Protein 4ACO (pdb70)

InterPro domains:
  IPR010998 Integrase/recombinase, N-terminal [G3DSA:1.10.150.130] (44-168)
  IPR022210 Transcription activator GCR1-like domain [PF12550] (843-922)
  IPR031872 Ndc10, domain 2 [PF16787] (185-496)
  IPR038279 Ndc10, domain 2 superfamily [G3DSA:1.10.443.20] (182-537)
  IPR049055 NDC10, N-terminal domain [PF21400] (28-158)

B-factor: mean 28.12, std 13.43, range [10.51, 97.77]

Foldseek 3Di:
DLVVQVVLLVVVCCVQPVDPDDPDPLAADAAEQVSLLLSCLVPLAQQADPPVVLVSLVVSLVVLVSSVVSLVVSLVSSVVVVRPHSDYPVVSSVLVSVLSCVLSVVLVVQPDPLQLLLVQLLAQDDVQQDCPQNVANLSSLLLNLLVLCCLQFQAASVRLFQAWLLQWFAFPQHRQWIKRWDWDDPLIKTFIGIQGAALPQSSGSLLSLLLSVLCQAQPQVVPDGHPHDDPQLPDDQCPRRSQQTSRADPDRGGHHDPVSSVVSQVSSCVLLVHDDDSCSSHPGDPRGFDMDNPVCQVQQQDCVNPVSGNDRCCNRQQVSHGGQSSRAVSNQHRSNHAPQFDDPVVLCVGPVVLVVCVPPCVVSGHPSVVRSSSSSSSSSRSNLSCVLVSCVVHVPHSSNSPCVCVDDSNVVSSCVRPVVPPPPQFAPTADGPSCRVQQRGPVRVVVSHSDD

Secondary structure (DSSP, 8-state):
-HHHHHHHHHHHHHHTTSS------TTT----HHHHHHHHIIIII----HHHHHHHHHHHHHHHHHHHHHHHHHHHHHHHTT-SS----HHHHHHHHHHHHHHHHHHHH---HHHHHHHHHH-S--TTT-TTT-SSHHHHHHHHHHHHHHHHH---HHHHTT-BGGGEEE-SS-TT-EEEEEEE----EEEEEEE---SSGGG-HHHHHHHHHHHHHH-BTTTB----S--GGG-STTTTGGGSBSS--SSTTSPPPHHHHHHHHHHHHHHTT----THHHHSPPSS---EEEHHHHHHHT-GGGGTT-SS-GGGTTSGGGS-HHHHHHHTT--TT---SPPPHHHHTTSSTHHHHHHHSSGGGS-HHHHHHHHHHHHHHHHHHHHHHHHHHH-TTSGGGGSGGGGSHHHHHHHHHHHGGGTT-SB-SS---TTTHHHHSBHHHHHTT-S--

CATH classification: 1.10.150.130 (+1 more: 1.10.443.20)

Organism: Saccharomyces cerevisiae (strain ATCC 204508 / S288c) (NCBI:txid559292)

Structure (mmCIF, N/CA/C/O backbone):
data_4ACO
#
_entry.id   4ACO
#
_cell.length_a   55.740
_cell.length_b   87.760
_cell.length_c   104.570
_cell.angle_alpha   90.00
_cell.angle_beta   90.00
_cell.angle_gamma   90.00
#
_symmetry.space_group_name_H-M   'P 21 21 21'
#
loop_
_entity.id
_entity.type
_entity.pdbx_description
1 polymer 'CENTROMERE DNA-BINDING PROTEIN COMPLEX CBF3 SUBUNIT A'
2 water water
#
loop_
_atom_site.group_PDB
_atom_site.id
_atom_site.type_symbol
_atom_site.label_atom_id
_atom_site.label_alt_id
_atom_site.label_comp_id
_atom_site.label_asym_id
_atom_site.label_entity_id
_atom_site.label_seq_id
_atom_site.pdbx_PDB_ins_code
_atom_site.Cartn_x
_atom_site.Cartn_y
_atom_site.Cartn_z
_atom_site.occupancy
_atom_site.B_iso_or_equiv
_atom_site.auth_seq_id
_atom_site.auth_comp_id
_atom_site.auth_asym_id
_atom_site.auth_atom_id
_atom_site.pdbx_PDB_model_num
ATOM 1 N N . GLN A 1 44 ? 63.127 9.110 44.152 1.00 54.83 44 GLN A N 1
ATOM 2 C CA . GLN A 1 44 ? 62.816 8.326 45.375 1.00 49.55 44 GLN A CA 1
ATOM 3 C C . GLN A 1 44 ? 62.616 9.316 46.533 1.00 42.31 44 GLN A C 1
ATOM 4 O O . GLN A 1 44 ? 61.504 9.596 46.904 1.00 41.36 44 GLN A O 1
ATOM 10 N N . TYR A 1 45 ? 63.705 9.862 47.071 1.00 39.58 45 TYR A N 1
ATOM 11 C CA . TYR A 1 45 ? 63.652 10.936 48.081 1.00 35.43 45 TYR A CA 1
ATOM 12 C C . TYR A 1 45 ? 62.784 12.128 47.591 1.00 31.38 45 TYR A C 1
ATOM 13 O O . TYR A 1 45 ? 61.867 12.576 48.275 1.00 29.20 45 TYR A O 1
ATOM 22 N N . LYS A 1 46 ? 63.033 12.586 46.369 1.00 29.25 46 LYS A N 1
ATOM 23 C CA . LYS A 1 46 ? 62.363 13.751 45.80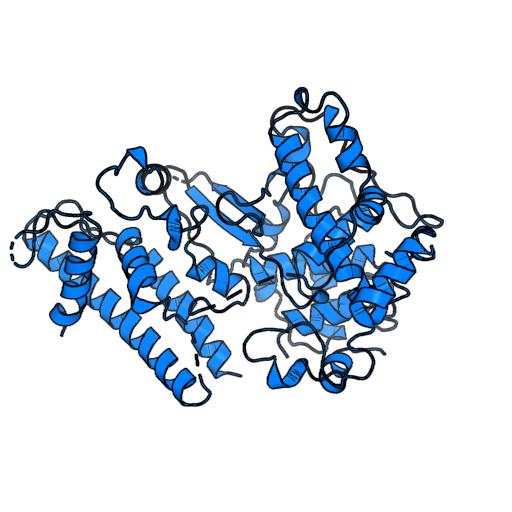4 1.00 29.40 46 LYS A CA 1
ATOM 24 C C . LYS A 1 46 ? 60.847 13.660 45.709 1.00 31.07 46 LYS A C 1
ATOM 25 O O . LYS A 1 46 ? 60.108 14.665 45.886 1.00 25.80 46 LYS A O 1
ATOM 31 N N . THR A 1 47 ? 60.319 12.481 45.448 1.00 32.67 47 THR A N 1
ATOM 32 C CA . THR A 1 47 ? 58.888 12.462 45.212 1.00 33.65 47 THR A CA 1
ATOM 33 C C . THR A 1 47 ? 58.234 12.731 46.588 1.00 32.00 47 THR A C 1
ATOM 34 O O . THR A 1 47 ? 57.219 13.455 46.688 1.00 33.94 47 THR A O 1
ATOM 38 N N . TYR A 1 48 ? 58.875 12.248 47.671 1.00 27.36 48 TYR A N 1
ATOM 39 C CA . TYR A 1 48 ? 58.315 12.556 49.018 1.00 27.72 48 TYR A CA 1
ATOM 40 C C . TYR A 1 48 ? 58.599 13.946 49.517 1.00 25.89 48 TYR A C 1
ATOM 41 O O . TYR A 1 48 ? 57.703 14.656 49.994 1.00 25.87 48 TYR A O 1
ATOM 50 N N . TYR A 1 49 ? 59.857 14.383 49.430 1.00 24.61 49 TYR A N 1
ATOM 51 C CA . TYR A 1 49 ? 60.120 15.661 50.021 1.00 24.42 49 TYR A CA 1
ATOM 52 C C . TYR A 1 49 ? 59.497 16.819 49.234 1.00 24.60 49 TYR A C 1
ATOM 53 O O . TYR A 1 49 ? 59.209 17.860 49.807 1.00 24.49 49 TYR A O 1
ATOM 62 N N . THR A 1 50 ? 59.267 16.659 47.919 1.00 23.09 50 THR A N 1
ATOM 63 C CA . THR A 1 50 ? 58.445 17.597 47.168 1.00 22.13 50 THR A CA 1
ATOM 64 C C . THR A 1 50 ? 57.056 17.884 47.765 1.00 23.94 50 THR A C 1
ATOM 65 O O . THR A 1 50 ? 56.558 19.015 47.720 1.00 25.58 50 THR A O 1
ATOM 69 N N . LYS A 1 51 ? 56.396 16.849 48.249 1.00 20.05 51 LYS A N 1
ATOM 70 C CA . LYS A 1 51 ? 55.097 17.045 48.907 1.00 22.80 51 LYS A CA 1
ATOM 71 C C . LYS A 1 51 ? 55.246 17.963 50.126 1.00 19.90 51 LYS A C 1
ATOM 72 O O . LYS A 1 51 ? 54.404 18.788 50.367 1.00 17.39 51 LYS A O 1
ATOM 78 N N . TYR A 1 52 ? 56.355 17.817 50.865 1.00 19.06 52 TYR A N 1
ATOM 79 C CA . TYR A 1 52 ? 56.593 18.724 51.980 1.00 16.32 52 TYR A CA 1
ATOM 80 C C . TYR A 1 52 ? 56.710 20.130 51.536 1.00 16.73 52 TYR A C 1
ATOM 81 O O . TYR A 1 52 ? 56.151 20.982 52.157 1.00 15.58 52 TYR A O 1
ATOM 90 N N . ILE A 1 53 ? 57.448 20.403 50.465 1.00 17.06 53 ILE A N 1
ATOM 91 C CA . ILE A 1 53 ? 57.614 21.754 49.970 1.00 16.61 53 ILE A CA 1
ATOM 92 C C . ILE A 1 53 ? 56.278 22.315 49.503 1.00 17.55 53 ILE A C 1
ATOM 93 O O . ILE A 1 53 ? 55.978 23.500 49.730 1.00 16.38 53 ILE A O 1
ATOM 98 N N . GLN A 1 54 ? 55.483 21.487 48.816 1.00 17.22 54 GLN A N 1
ATOM 99 C CA . GLN A 1 54 ? 54.165 21.964 48.366 1.00 19.99 54 GLN A CA 1
ATOM 100 C C . GLN A 1 54 ? 53.241 22.298 49.534 1.00 17.38 54 GLN A C 1
ATOM 101 O O . GLN A 1 54 ? 52.520 23.297 49.518 1.00 16.20 54 GLN A O 1
ATOM 107 N N . TRP A 1 55 ? 53.315 21.484 50.581 1.00 16.67 55 TRP A N 1
ATOM 108 C CA . TRP A 1 55 ? 52.477 21.769 51.722 1.00 16.41 55 TRP A CA 1
ATOM 109 C C . TRP A 1 55 ? 53.019 23.086 52.362 1.00 15.80 55 TRP A C 1
ATOM 110 O O . TRP A 1 55 ? 52.228 23.914 52.785 1.00 15.35 55 TRP A O 1
ATOM 121 N N . CYS A 1 56 ? 54.365 23.287 52.514 1.00 15.10 56 CYS A N 1
ATOM 122 C CA . CYS A 1 56 ? 54.829 24.605 53.032 1.00 14.97 56 CYS A CA 1
ATOM 123 C C . CYS A 1 56 ? 54.283 25.797 52.208 1.00 15.43 56 CYS A C 1
ATOM 124 O O . CYS A 1 56 ? 53.957 26.883 52.760 1.00 16.63 56 CYS A O 1
ATOM 127 N N . GLN A 1 57 ? 54.247 25.613 50.890 1.00 15.72 57 GLN A N 1
ATOM 128 C CA . GLN A 1 57 ? 53.768 26.694 49.986 1.00 17.62 57 GLN A CA 1
ATOM 129 C C . GLN A 1 57 ? 52.287 26.928 50.213 1.00 16.50 57 GLN A C 1
ATOM 130 O O . GLN A 1 57 ? 51.869 28.065 50.451 1.00 20.02 57 GLN A O 1
ATOM 136 N N . LEU A 1 58 ? 51.539 25.836 50.232 1.00 16.37 58 LEU A N 1
ATOM 137 C CA . LEU A 1 58 ? 50.040 25.915 50.300 1.00 15.88 58 LEU A CA 1
ATOM 138 C C . LEU A 1 58 ? 49.604 26.484 51.641 1.00 19.48 58 LEU A C 1
ATOM 139 O O . LEU A 1 58 ? 48.624 27.251 51.708 1.00 16.77 58 LEU A O 1
ATOM 144 N N . ASN A 1 59 ? 50.411 26.223 52.713 1.00 14.76 59 ASN A N 1
ATOM 145 C CA . ASN A 1 59 ? 50.079 26.793 53.986 1.00 15.47 59 ASN A CA 1
ATOM 146 C C . ASN A 1 59 ? 50.754 28.162 54.217 1.00 17.77 59 ASN A C 1
ATOM 147 O O . ASN A 1 59 ? 50.566 28.705 55.292 1.00 16.52 59 ASN A O 1
ATOM 152 N N . GLN A 1 60 ? 51.508 28.697 53.229 1.00 17.43 60 GLN A N 1
ATOM 153 C CA . GLN A 1 60 ? 52.126 30.003 53.347 1.00 20.58 60 GLN A CA 1
ATOM 154 C C . GLN A 1 60 ? 53.218 29.986 54.435 1.00 21.69 60 GLN A C 1
ATOM 155 O O . GLN A 1 60 ? 53.557 31.019 55.035 1.00 21.62 60 GLN A O 1
ATOM 161 N N . ILE A 1 61 ? 53.741 28.796 54.738 1.00 20.40 61 ILE A N 1
ATOM 162 C CA . ILE A 1 61 ? 54.944 28.773 55.572 1.00 19.90 61 ILE A CA 1
ATOM 163 C C . ILE A 1 61 ? 56.106 29.366 54.765 1.00 19.83 61 ILE A C 1
ATOM 164 O O . ILE A 1 61 ? 56.998 29.989 55.357 1.00 20.41 61 ILE A O 1
ATOM 169 N N . ILE A 1 62 ? 56.101 29.171 53.449 1.00 16.86 62 ILE A N 1
ATOM 170 C CA . ILE A 1 62 ? 57.089 29.870 52.563 1.00 20.74 62 ILE A CA 1
ATOM 171 C C . ILE A 1 62 ? 56.283 30.516 51.407 1.00 25.84 62 ILE A C 1
ATOM 172 O O . ILE A 1 62 ? 55.167 30.091 51.117 1.00 21.76 62 ILE A O 1
ATOM 177 N N . PRO A 1 63 ? 56.841 31.544 50.717 1.00 34.61 63 PRO A N 1
ATOM 178 C CA . PRO A 1 63 ? 56.085 32.077 49.552 1.00 30.17 63 PRO A CA 1
ATOM 179 C C . PRO A 1 63 ? 56.106 31.060 48.395 1.00 32.56 63 PRO A C 1
ATOM 180 O O . PRO A 1 63 ? 56.873 30.096 48.412 1.00 34.27 63 PRO A O 1
ATOM 184 N N . THR A 1 64 ? 55.221 31.218 47.428 1.00 36.25 64 THR A N 1
ATOM 185 C CA . THR A 1 64 ? 55.098 30.268 46.327 1.00 40.04 64 THR A CA 1
ATOM 186 C C . THR A 1 64 ? 55.722 30.943 45.128 1.00 52.52 64 THR A C 1
ATOM 187 O O . THR A 1 64 ? 55.336 32.065 44.830 1.00 54.13 64 THR A O 1
ATOM 191 N N . PRO A 1 65 ? 56.688 30.280 44.441 1.00 59.09 65 PRO A N 1
ATOM 192 C CA . PRO A 1 65 ? 57.417 30.900 43.303 1.00 58.37 65 PRO A CA 1
ATOM 193 C C . PRO A 1 65 ? 56.511 31.530 42.226 1.00 58.37 65 PRO A C 1
ATOM 194 O O . PRO A 1 65 ? 55.369 31.081 42.028 1.00 58.21 65 PRO A O 1
ATOM 198 N N . SER A 1 72 ? 60.882 24.857 42.142 1.00 51.70 72 SER A N 1
ATOM 199 C CA . SER A 1 72 ? 62.165 24.325 42.546 1.00 44.63 72 SER A CA 1
ATOM 200 C C . SER A 1 72 ? 62.247 24.090 44.089 1.00 44.60 72 SER A C 1
ATOM 201 O O . SER A 1 72 ? 61.259 24.227 44.789 1.00 38.84 72 SER A O 1
ATOM 204 N N . VAL A 1 73 ? 63.409 23.704 44.621 1.00 37.40 73 VAL A N 1
ATOM 205 C CA . VAL A 1 73 ? 63.562 23.596 46.082 1.00 31.86 73 VAL A CA 1
ATOM 206 C C . VAL A 1 73 ? 64.104 24.916 46.661 1.00 26.84 73 VAL A C 1
ATOM 207 O O . VAL A 1 73 ? 65.176 25.384 46.220 1.00 26.25 73 VAL A O 1
ATOM 211 N N . PRO A 1 74 ? 63.427 25.525 47.671 1.00 23.46 74 PRO A N 1
ATOM 212 C CA . PRO A 1 74 ? 64.049 26.747 48.203 1.00 22.44 74 PRO A CA 1
ATOM 213 C C . PRO A 1 74 ? 65.108 26.330 49.226 1.00 21.49 74 PRO A C 1
ATOM 214 O O . PRO A 1 74 ? 64.897 26.435 50.463 1.00 18.95 74 PRO A O 1
ATOM 218 N N . TYR A 1 75 ? 66.249 25.814 48.717 1.00 20.24 75 TYR A N 1
ATOM 219 C CA . TYR A 1 75 ? 67.306 25.295 49.599 1.00 21.02 75 TYR A CA 1
ATOM 220 C C . TYR A 1 75 ? 67.659 26.112 50.877 1.00 20.19 75 TYR A C 1
ATOM 221 O O . TYR A 1 75 ? 67.952 25.516 51.939 1.00 20.13 75 TYR A O 1
ATOM 230 N N . LYS A 1 76 ? 67.691 27.427 50.772 1.00 18.49 76 LYS A N 1
ATOM 231 C CA . LYS A 1 76 ? 68.209 28.256 51.899 1.00 22.86 76 LYS A CA 1
ATOM 232 C C . LYS A 1 76 ? 67.213 28.669 52.956 1.00 22.30 76 LYS A C 1
ATOM 233 O O . LYS A 1 76 ? 67.531 28.903 54.121 1.00 25.20 76 LYS A O 1
ATOM 239 N N . ASP A 1 77 ? 65.995 28.709 52.530 1.00 23.93 77 ASP A N 1
ATOM 240 C CA . ASP A 1 77 ? 64.969 29.463 53.130 1.00 28.36 77 ASP A CA 1
ATOM 241 C C . ASP A 1 77 ? 63.916 28.466 53.663 1.00 24.35 77 ASP A C 1
ATOM 242 O O . ASP A 1 77 ? 63.088 28.832 54.500 1.00 22.46 77 ASP A O 1
ATOM 247 N N . LEU A 1 78 ? 63.949 27.229 53.189 1.00 19.43 78 LEU A N 1
ATOM 248 C CA . LEU A 1 78 ? 62.927 26.263 53.647 1.00 18.69 78 LEU A CA 1
ATOM 249 C C . LEU A 1 78 ? 63.086 25.897 55.106 1.00 15.00 78 LEU A C 1
ATOM 250 O O . LEU A 1 78 ? 64.100 25.355 55.486 1.00 15.56 78 LEU A O 1
ATOM 255 N N . PRO A 1 79 ? 62.049 26.116 55.931 1.00 15.74 79 PRO A N 1
ATOM 256 C CA . PRO A 1 79 ? 62.247 25.660 57.303 1.00 16.91 79 PRO A CA 1
ATOM 257 C C . PRO A 1 79 ? 61.967 24.152 57.408 1.00 16.54 79 PRO A C 1
ATOM 258 O O . PRO A 1 79 ? 60.942 23.684 56.852 1.00 15.69 79 PRO A O 1
ATOM 262 N N . ILE A 1 80 ? 62.825 23.424 58.154 1.00 15.08 80 ILE A N 1
ATOM 263 C CA . ILE A 1 80 ? 62.619 22.019 58.377 1.00 13.81 80 ILE A CA 1
ATOM 264 C C . ILE A 1 80 ? 62.878 21.777 59.836 1.00 14.50 80 ILE A C 1
ATOM 265 O O . ILE A 1 80 ? 63.906 22.136 60.357 1.00 14.63 80 ILE A O 1
ATOM 270 N N . SER A 1 81 ? 61.915 21.221 60.531 1.00 14.09 81 SER A N 1
ATOM 271 C CA . SER A 1 81 ? 62.122 20.859 61.928 1.00 14.66 81 SER A CA 1
ATOM 272 C C . SER A 1 81 ? 61.226 19.659 62.210 1.00 15.14 81 SER A C 1
ATOM 273 O O . SER A 1 81 ? 60.292 19.387 61.406 1.00 13.00 81 SER A O 1
ATOM 276 N N . ALA A 1 82 ? 61.459 19.002 63.358 1.00 13.79 82 ALA A N 1
ATOM 277 C CA . ALA A 1 82 ? 60.629 17.857 63.776 1.00 14.32 82 ALA A CA 1
ATOM 278 C C . ALA A 1 82 ? 59.138 18.272 63.802 1.00 14.18 82 ALA A C 1
ATOM 279 O O . ALA A 1 82 ? 58.285 17.495 63.318 1.00 15.31 82 ALA A O 1
ATOM 281 N N . GLU A 1 83 ? 58.824 19.421 64.395 1.00 13.73 83 GLU A N 1
ATOM 282 C CA . GLU A 1 83 ? 57.431 19.824 64.541 1.00 14.78 83 GLU A CA 1
ATOM 283 C C . GLU A 1 83 ? 56.768 20.156 63.195 1.00 15.00 83 GLU A C 1
ATOM 284 O O . GLU A 1 83 ? 55.570 19.805 62.985 1.00 13.64 83 GLU A O 1
ATOM 290 N N . LEU A 1 84 ? 57.498 20.806 62.283 1.00 12.36 84 LEU A N 1
ATOM 291 C CA . LEU A 1 84 ? 56.881 21.045 60.955 1.00 13.00 84 LEU A CA 1
ATOM 292 C C . LEU A 1 84 ? 56.705 19.743 60.187 1.00 12.94 84 LEU A C 1
ATOM 293 O O . LEU A 1 84 ? 55.745 19.587 59.421 1.00 13.81 84 LEU A O 1
ATOM 298 N N . ILE A 1 85 ? 57.698 18.825 60.265 1.00 12.16 85 ILE A N 1
ATOM 299 C CA . ILE A 1 85 ? 57.510 17.575 59.590 1.00 12.44 85 ILE A CA 1
ATOM 300 C C . ILE A 1 85 ? 56.288 16.793 60.162 1.00 13.09 85 ILE A C 1
ATOM 301 O O . ILE A 1 85 ? 55.500 16.152 59.434 1.00 13.08 85 ILE A O 1
ATOM 306 N N . HIS A 1 86 ? 56.120 16.836 61.484 1.00 12.49 86 HIS A N 1
ATOM 307 C CA . HIS A 1 86 ? 55.077 16.108 62.066 1.00 11.69 86 HIS A CA 1
ATOM 308 C C . HIS A 1 86 ? 53.760 16.753 61.637 1.00 12.46 86 HIS A C 1
ATOM 309 O O . HIS A 1 86 ? 52.789 16.024 61.335 1.00 12.09 86 HIS A O 1
ATOM 316 N N . TRP A 1 87 ? 53.705 18.082 61.635 1.00 10.65 87 TRP A N 1
ATOM 317 C CA . TRP A 1 87 ? 52.513 18.744 61.274 1.00 10.58 87 TRP A CA 1
ATOM 318 C C . TRP A 1 87 ? 52.150 18.398 59.815 1.00 11.57 87 TRP A C 1
ATOM 319 O O . TRP A 1 87 ? 50.969 18.149 59.474 1.00 11.88 87 TRP A O 1
ATOM 330 N N . PHE A 1 88 ? 53.153 18.430 58.928 1.00 12.42 88 PHE A N 1
ATOM 331 C CA . PHE A 1 88 ? 52.940 17.987 57.545 1.00 12.97 88 PHE A CA 1
ATOM 332 C C . PHE A 1 88 ? 52.325 16.567 57.485 1.00 11.67 88 PHE A C 1
ATOM 333 O O . PHE A 1 88 ? 51.354 16.322 56.764 1.00 12.17 88 PHE A O 1
ATOM 341 N N . LEU A 1 89 ? 52.870 15.655 58.268 1.00 12.52 89 LEU A N 1
ATOM 342 C CA . LEU A 1 89 ? 52.390 14.283 58.304 1.00 12.55 89 LEU A CA 1
ATOM 343 C C . LEU A 1 89 ? 50.961 14.199 58.787 1.00 13.72 89 LEU A C 1
ATOM 344 O O . LEU A 1 89 ? 50.122 13.456 58.174 1.00 15.29 89 LEU A O 1
ATOM 349 N N . LEU A 1 90 ? 50.667 14.992 59.821 1.00 11.99 90 LEU A N 1
ATOM 350 C CA . LEU A 1 90 ? 49.335 14.958 60.387 1.00 13.18 90 LEU A CA 1
ATOM 351 C C . LEU A 1 90 ? 48.282 15.558 59.480 1.00 13.21 90 LEU A C 1
ATOM 352 O O . LEU A 1 90 ? 47.121 15.047 59.382 1.00 13.90 90 LEU A O 1
ATOM 357 N N . ASP A 1 91 ? 48.670 16.592 58.780 1.00 12.84 91 ASP A N 1
ATOM 358 C CA . ASP A 1 91 ? 47.728 17.204 57.769 1.00 13.83 91 ASP A CA 1
ATOM 359 C C . ASP A 1 91 ? 47.509 16.346 56.548 1.00 16.14 91 ASP A C 1
ATOM 360 O O . ASP A 1 91 ? 46.451 16.451 55.940 1.00 16.17 91 ASP A O 1
ATOM 365 N N . THR A 1 92 ? 48.472 15.514 56.164 1.00 15.38 92 THR A N 1
ATOM 366 C CA . THR A 1 92 ? 48.442 14.885 54.845 1.00 20.10 92 THR A CA 1
ATOM 367 C C . THR A 1 92 ? 48.304 13.352 55.148 1.00 22.68 92 THR A C 1
ATOM 368 O O . THR A 1 92 ? 47.186 12.847 55.391 1.00 29.99 92 THR A O 1
ATOM 372 N N . LEU A 1 93 ? 49.388 12.669 55.413 1.00 20.34 93 LEU A N 1
ATOM 373 C CA . LEU A 1 93 ? 49.378 11.212 55.451 1.00 19.96 93 LEU A CA 1
ATOM 374 C C . LEU A 1 93 ? 48.469 10.532 56.518 1.00 22.31 93 LEU A C 1
ATOM 375 O O . LEU A 1 93 ? 47.752 9.527 56.264 1.00 18.39 93 LEU A O 1
ATOM 380 N N . ILE A 1 94 ? 48.532 11.032 57.734 1.00 20.38 94 ILE A N 1
ATOM 381 C CA . ILE A 1 94 ? 47.962 10.299 58.862 1.00 22.36 94 ILE A CA 1
ATOM 382 C C . ILE A 1 94 ? 46.436 10.319 58.855 1.00 23.69 94 ILE A C 1
ATOM 383 O O . ILE A 1 94 ? 45.766 9.295 59.019 1.00 23.60 94 ILE A O 1
ATOM 388 N N . THR A 1 95 ? 45.882 11.474 58.654 1.00 24.01 95 THR A N 1
ATOM 389 C CA . THR A 1 95 ? 44.514 11.672 58.947 1.00 32.76 95 THR A CA 1
ATOM 390 C C . THR A 1 95 ? 43.761 11.344 57.687 1.00 40.82 95 THR A C 1
ATOM 391 O O . THR A 1 95 ? 43.273 12.227 57.044 1.00 42.94 95 THR A O 1
ATOM 395 N N . ASP A 1 96 ? 43.761 10.078 57.312 1.00 61.33 96 ASP A N 1
ATOM 396 C CA . ASP A 1 96 ? 43.154 9.597 56.084 1.00 73.23 96 ASP A CA 1
ATOM 397 C C . ASP A 1 96 ? 41.705 9.244 56.347 1.00 71.82 96 ASP A C 1
ATOM 398 O O . ASP A 1 96 ? 41.318 8.079 56.352 1.00 73.25 96 ASP A O 1
ATOM 403 N N . ASP A 1 97 ? 40.912 10.281 56.573 1.00 82.57 97 ASP A N 1
ATOM 404 C CA . ASP A 1 97 ? 39.517 10.115 56.914 1.00 91.64 97 ASP A CA 1
ATOM 405 C C . ASP A 1 97 ? 38.770 9.241 55.892 1.00 87.41 97 ASP A C 1
ATOM 406 O O . ASP A 1 97 ? 38.375 8.111 56.203 1.00 84.28 97 ASP A O 1
ATOM 411 N N . GLU A 1 107 ? 37.653 -1.556 56.866 1.00 57.50 107 GLU A N 1
ATOM 412 C CA . GLU A 1 107 ? 37.655 -2.253 55.573 1.00 51.69 107 GLU A CA 1
ATOM 413 C C . GLU A 1 107 ? 38.495 -3.520 55.537 1.00 44.49 107 GLU A C 1
ATOM 414 O O . GLU A 1 107 ? 39.234 -3.765 54.580 1.00 38.90 107 GLU A O 1
ATOM 420 N N . ASP A 1 108 ? 38.352 -4.326 56.596 1.00 43.55 108 ASP A N 1
ATOM 421 C CA . ASP A 1 108 ? 38.948 -5.680 56.737 1.00 41.53 108 ASP A CA 1
ATOM 422 C C . ASP A 1 108 ? 40.345 -5.827 56.075 1.00 37.94 108 ASP A C 1
ATOM 423 O O . ASP A 1 108 ? 41.304 -5.195 56.563 1.00 31.22 108 ASP A O 1
ATOM 428 N N . LEU A 1 109 ? 40.478 -6.608 54.991 1.00 32.43 109 LEU A N 1
ATOM 429 C CA . LEU A 1 109 ? 41.806 -6.822 54.377 1.00 29.96 109 LEU A CA 1
ATOM 430 C C . LEU A 1 109 ? 42.345 -5.588 53.658 1.00 27.34 109 LEU A C 1
ATOM 431 O O . LEU A 1 109 ? 43.562 -5.409 53.597 1.00 29.03 109 LEU A O 1
ATOM 436 N N . ASP A 1 110 ? 41.472 -4.736 53.107 1.00 25.27 110 ASP A N 1
ATOM 437 C CA . ASP A 1 110 ? 41.978 -3.422 52.571 1.00 26.57 110 ASP A CA 1
ATOM 438 C C . ASP A 1 110 ? 42.585 -2.533 53.675 1.00 28.57 110 ASP A C 1
ATOM 439 O O . ASP A 1 110 ? 43.574 -1.872 53.464 1.00 23.79 110 ASP A O 1
ATOM 444 N N . GLU A 1 111 ? 41.926 -2.477 54.821 1.00 30.08 111 GLU A N 1
ATOM 445 C CA . GLU A 1 111 ? 42.432 -1.668 55.913 1.00 29.85 111 GLU A CA 1
ATOM 446 C C . GLU A 1 111 ? 43.791 -2.127 56.430 1.00 25.61 111 GLU A C 1
ATOM 447 O O . GLU A 1 111 ? 44.720 -1.299 56.594 1.00 25.95 111 GLU A O 1
ATOM 453 N N . GLU A 1 112 ? 43.942 -3.412 56.691 1.00 27.23 112 GLU A N 1
ATOM 454 C CA . GLU A 1 112 ? 45.239 -3.977 57.081 1.00 29.38 112 GLU A CA 1
ATOM 455 C C . GLU A 1 112 ? 46.387 -3.610 56.122 1.00 27.55 112 GLU A C 1
ATOM 456 O O . GLU A 1 112 ? 47.463 -3.265 56.562 1.00 24.39 112 GLU A O 1
ATOM 462 N N . GLU A 1 113 ? 46.154 -3.766 54.829 1.00 23.87 113 GLU A N 1
ATOM 463 C CA . GLU A 1 113 ? 47.134 -3.362 53.800 1.00 26.66 113 GLU A CA 1
ATOM 464 C C . GLU A 1 113 ? 47.395 -1.853 53.760 1.00 20.96 113 GLU A C 1
ATOM 465 O O . GLU A 1 113 ? 48.538 -1.429 53.684 1.00 21.75 113 GLU A O 1
ATOM 471 N N . GLU A 1 114 ? 46.335 -1.048 53.817 1.00 22.85 114 GLU A N 1
ATOM 472 C CA . GLU A 1 114 ? 46.488 0.416 53.819 1.00 23.22 114 GLU A CA 1
ATOM 473 C C . GLU A 1 114 ? 47.267 0.915 55.052 1.00 22.57 114 GLU A C 1
ATOM 474 O O . GLU A 1 114 ? 48.086 1.850 54.955 1.00 21.65 114 GLU A O 1
ATOM 480 N N . ASN A 1 115 ? 47.089 0.220 56.166 1.00 21.36 115 ASN A N 1
ATOM 481 C CA . ASN A 1 115 ? 47.805 0.603 57.417 1.00 25.76 115 ASN A CA 1
ATOM 482 C C . ASN A 1 115 ? 49.298 0.340 57.311 1.00 24.45 115 ASN A C 1
ATOM 483 O O . ASN A 1 115 ? 50.140 1.165 57.725 1.00 26.90 115 ASN A O 1
ATOM 488 N N . SER A 1 116 ? 49.645 -0.845 56.813 1.00 20.86 116 SER A N 1
ATOM 489 C CA . SER A 1 116 ? 51.017 -1.233 56.517 1.00 21.91 116 SER A CA 1
ATOM 490 C C . SER A 1 116 ? 51.664 -0.285 55.586 1.00 20.78 116 SER A C 1
ATOM 491 O O . SER A 1 116 ? 52.782 0.178 55.801 1.00 21.48 116 SER A O 1
ATOM 494 N N . PHE A 1 117 ? 50.916 0.063 54.559 1.00 22.19 117 PHE A N 1
ATOM 495 C CA . PHE A 1 117 ? 51.380 0.989 53.610 1.00 23.96 117 PHE A CA 1
ATOM 496 C C . PHE A 1 117 ? 51.603 2.401 54.208 1.00 23.23 117 PHE A C 1
ATOM 497 O O . PHE A 1 117 ? 52.597 3.041 53.882 1.00 20.22 117 PHE A O 1
ATOM 505 N N . LYS A 1 118 ? 50.658 2.896 55.016 1.00 24.33 118 LYS A N 1
ATOM 506 C CA . LYS A 1 118 ? 50.822 4.160 55.760 1.00 26.79 118 LYS A CA 1
ATOM 507 C C . LYS A 1 118 ? 52.119 4.173 56.602 1.00 25.41 118 LYS A C 1
ATOM 508 O O . LYS A 1 118 ? 52.918 5.130 56.487 1.00 25.53 118 LYS A O 1
ATOM 514 N N . ILE A 1 119 ? 52.416 3.142 57.375 1.00 23.98 119 ILE A N 1
ATOM 515 C CA . ILE A 1 119 ? 53.672 3.222 58.175 1.00 26.53 119 ILE A CA 1
ATOM 516 C C . ILE A 1 119 ? 54.942 3.112 57.322 1.00 26.84 119 ILE A C 1
ATOM 517 O O . ILE A 1 119 ? 55.950 3.828 57.609 1.00 22.25 119 ILE A O 1
ATOM 522 N N . ALA A 1 120 ? 54.899 2.269 56.264 1.00 22.62 120 ALA A N 1
ATOM 523 C CA . ALA A 1 120 ? 55.989 2.268 55.261 1.00 21.20 120 ALA A CA 1
ATOM 524 C C . ALA A 1 120 ? 56.196 3.687 54.697 1.00 18.93 120 ALA A C 1
ATOM 525 O O . ALA A 1 120 ? 57.318 4.128 54.542 1.00 21.98 120 ALA A O 1
ATOM 527 N N . THR A 1 121 ? 55.121 4.381 54.394 1.00 20.72 121 THR A N 1
ATOM 528 C CA . THR A 1 121 ? 55.208 5.681 53.734 1.00 20.47 121 THR A CA 1
ATOM 529 C C . THR A 1 121 ? 55.686 6.720 54.741 1.00 19.79 121 THR A C 1
ATOM 530 O O . THR A 1 121 ? 56.442 7.623 54.399 1.00 17.89 121 THR A O 1
ATOM 534 N N . LEU A 1 122 ? 55.248 6.556 55.992 1.00 17.90 122 LEU A N 1
ATOM 535 C CA . LEU A 1 122 ? 55.671 7.461 57.057 1.00 19.95 122 LEU A CA 1
ATOM 536 C C . LEU A 1 122 ? 57.164 7.383 57.165 1.00 18.67 122 LEU A C 1
ATOM 537 O O . LEU A 1 122 ? 57.868 8.448 57.258 1.00 18.12 122 LEU A O 1
ATOM 542 N N . LYS A 1 123 ? 57.678 6.151 57.162 1.00 17.80 123 LYS A N 1
ATOM 543 C CA . LYS A 1 123 ? 59.141 6.008 57.300 1.00 21.49 123 LYS A CA 1
ATOM 544 C C . LYS A 1 123 ? 59.922 6.576 56.142 1.00 19.28 123 LYS A C 1
ATOM 545 O O . LYS A 1 123 ? 60.947 7.206 56.326 1.00 20.54 123 LYS A O 1
ATOM 551 N N . LYS A 1 124 ? 59.451 6.332 54.935 1.00 19.76 124 LYS A N 1
ATOM 552 C CA . LYS A 1 124 ? 60.041 6.930 53.756 1.00 21.98 124 LYS A CA 1
ATOM 553 C C . LYS A 1 124 ? 59.938 8.482 53.679 1.00 20.30 124 LYS A C 1
ATOM 554 O O . LYS A 1 124 ? 60.870 9.147 53.194 1.00 20.69 124 LYS A O 1
ATOM 560 N N . ILE A 1 125 ? 58.827 9.056 54.152 1.00 18.13 125 ILE A N 1
ATOM 561 C CA . ILE A 1 125 ? 58.728 10.509 54.169 1.00 17.83 125 ILE A CA 1
ATOM 562 C C . ILE A 1 125 ? 59.764 11.060 55.162 1.00 15.29 125 ILE A C 1
ATOM 563 O O . ILE A 1 125 ? 60.488 12.042 54.855 1.00 15.69 125 ILE A O 1
ATOM 568 N N . ILE A 1 126 ? 59.803 10.454 56.352 1.00 15.62 126 ILE A N 1
ATOM 569 C CA . ILE A 1 126 ? 60.815 10.863 57.342 1.00 17.88 126 ILE A CA 1
ATOM 570 C C . ILE A 1 126 ? 62.223 10.748 56.778 1.00 18.91 126 ILE A C 1
ATOM 571 O O . ILE A 1 126 ? 63.036 11.712 56.906 1.00 18.03 126 ILE A O 1
ATOM 576 N N . GLY A 1 127 ? 62.555 9.610 56.165 1.00 18.44 127 GLY A N 1
ATOM 577 C CA . GLY A 1 127 ? 63.945 9.423 55.633 1.00 16.66 127 GLY A CA 1
ATOM 578 C C . GLY A 1 127 ? 64.195 10.470 54.525 1.00 18.57 127 GLY A C 1
ATOM 579 O O . GLY A 1 127 ? 65.284 11.078 54.489 1.00 17.82 127 GLY A O 1
ATOM 580 N N . SER A 1 128 ? 63.204 10.723 53.659 1.00 18.00 128 SER A N 1
ATOM 581 C CA . SER A 1 128 ? 63.304 11.770 52.611 1.00 18.63 128 SER A CA 1
ATOM 582 C C . SER A 1 128 ? 63.526 13.179 53.131 1.00 17.87 128 SER A C 1
ATOM 583 O O . SER A 1 128 ? 64.178 13.970 52.452 1.00 17.64 128 SER A O 1
ATOM 586 N N . LEU A 1 129 ? 62.918 13.529 54.285 1.00 16.05 129 LEU A N 1
ATOM 587 C CA . LEU A 1 129 ? 63.055 14.884 54.771 1.00 17.30 129 LEU A CA 1
ATOM 588 C C . LEU A 1 129 ? 64.347 15.015 55.557 1.00 18.48 129 LEU A C 1
ATOM 589 O O . LEU A 1 129 ? 64.993 16.060 55.584 1.00 17.43 129 LEU A O 1
ATOM 594 N N . ASN A 1 130 ? 64.787 13.933 56.159 1.00 18.06 130 ASN A N 1
ATOM 595 C CA . ASN A 1 130 ? 66.176 13.903 56.658 1.00 20.51 130 ASN A CA 1
ATOM 596 C C . ASN A 1 130 ? 67.194 14.123 55.543 1.00 20.61 130 ASN A C 1
ATOM 597 O O . ASN A 1 130 ? 68.210 14.867 55.703 1.00 17.61 130 ASN A O 1
ATOM 602 N N . PHE A 1 131 ? 66.915 13.522 54.383 1.00 16.91 131 PHE A N 1
ATOM 603 C CA . PHE A 1 131 ? 67.815 13.722 53.252 1.00 18.03 131 PHE A CA 1
ATOM 604 C C . PHE A 1 131 ? 67.698 15.163 52.783 1.00 17.84 131 PHE A C 1
ATOM 605 O O . PHE A 1 131 ? 68.711 15.782 52.590 1.00 15.13 131 PHE A O 1
ATOM 613 N N . LEU A 1 132 ? 66.489 15.709 52.583 1.00 16.69 132 LEU A N 1
ATOM 614 C CA . LEU A 1 132 ? 66.329 17.112 52.214 1.00 13.96 132 LEU A CA 1
ATOM 615 C C . LEU A 1 132 ? 67.027 18.046 53.158 1.00 15.28 132 LEU A C 1
ATOM 616 O O . LEU A 1 132 ? 67.614 19.052 52.736 1.00 15.38 132 LEU A O 1
ATOM 621 N N . SER A 1 133 ? 66.963 17.745 54.453 1.00 16.28 133 SER A N 1
ATOM 622 C CA . SER A 1 133 ? 67.647 18.608 55.427 1.00 16.33 133 SER A CA 1
ATOM 623 C C . SER A 1 133 ? 69.162 18.631 55.161 1.00 15.77 133 SER A C 1
ATOM 624 O O . SER A 1 133 ? 69.803 19.677 55.306 1.00 14.96 133 SER A O 1
ATOM 627 N N . LYS A 1 134 ? 69.756 17.501 54.793 1.00 15.67 134 LYS A N 1
ATOM 628 C CA . LYS A 1 134 ? 71.218 17.522 54.562 1.00 15.56 134 LYS A CA 1
ATOM 629 C C . LYS A 1 134 ? 71.504 18.352 53.304 1.00 15.88 134 LYS A C 1
ATOM 630 O O . LYS A 1 134 ? 72.407 19.128 53.285 1.00 14.72 134 LYS A O 1
ATOM 636 N N . LEU A 1 135 ? 70.636 18.275 52.300 1.00 13.49 135 LEU A N 1
ATOM 637 C CA . LEU A 1 135 ? 70.846 19.011 51.064 1.00 15.90 135 LEU A CA 1
ATOM 638 C C . LEU A 1 135 ? 70.666 20.528 51.406 1.00 15.15 135 LEU A C 1
ATOM 639 O O . LEU A 1 135 ? 71.417 21.373 50.925 1.00 15.31 135 LEU A O 1
ATOM 644 N N . CYS A 1 136 ? 69.670 20.876 52.218 1.00 12.67 136 CYS A N 1
ATOM 645 C CA . CYS A 1 136 ? 69.548 22.334 52.638 1.00 16.11 136 CYS A CA 1
ATOM 646 C C . CYS A 1 136 ? 70.775 22.819 53.415 1.00 13.92 136 CYS A C 1
ATOM 647 O O . CYS A 1 136 ? 71.245 23.967 53.265 1.00 13.69 136 CYS A O 1
ATOM 650 N N . LYS A 1 137 ? 71.274 21.950 54.254 1.00 14.13 137 LYS A N 1
ATOM 651 C CA . LYS A 1 137 ? 72.533 22.303 54.987 1.00 16.69 137 LYS A CA 1
ATOM 652 C C . LYS A 1 137 ? 73.779 22.502 54.081 1.00 16.28 137 LYS A C 1
ATOM 653 O O . LYS A 1 137 ? 74.664 23.289 54.393 1.00 16.48 137 LYS A O 1
ATOM 659 N N . VAL A 1 138 ? 73.896 21.681 53.071 1.00 16.70 138 VAL A N 1
ATOM 660 C CA . VAL A 1 138 ? 74.857 21.976 51.902 1.00 18.09 138 VAL A CA 1
ATOM 661 C C . VAL A 1 138 ? 74.758 23.409 51.421 1.00 15.44 138 VAL A C 1
ATOM 662 O O . VAL A 1 138 ? 75.799 24.083 51.183 1.00 18.62 138 VAL A O 1
ATOM 666 N N . HIS A 1 139 ? 73.520 23.941 51.330 1.00 14.12 139 HIS A N 1
ATOM 667 C CA . HIS A 1 139 ? 73.320 25.345 50.946 1.00 15.20 139 HIS A CA 1
ATOM 668 C C . HIS A 1 139 ? 73.358 26.328 52.083 1.00 15.60 139 HIS A C 1
ATOM 669 O O . HIS A 1 139 ? 72.859 27.428 51.917 1.00 17.28 139 HIS A O 1
ATOM 676 N N . GLU A 1 140 ? 73.840 25.891 53.243 1.00 17.09 140 GLU A N 1
ATOM 677 C CA . GLU A 1 140 ? 73.886 26.716 54.473 1.00 17.39 140 GLU A CA 1
ATOM 678 C C . GLU A 1 140 ? 72.547 27.269 54.955 1.00 18.09 140 GLU A C 1
ATOM 679 O O . GLU A 1 140 ? 72.474 28.337 55.568 1.00 16.21 140 GLU A O 1
ATOM 685 N N . ASN A 1 141 ? 71.506 26.477 54.808 1.00 17.12 141 ASN A N 1
ATOM 686 C CA . ASN A 1 141 ? 70.212 26.799 55.400 1.00 14.17 141 ASN A CA 1
ATOM 687 C C . ASN A 1 141 ? 70.392 26.782 56.960 1.00 18.31 141 ASN A C 1
ATOM 688 O O . ASN A 1 141 ? 70.847 25.787 57.525 1.00 19.80 141 ASN A O 1
ATOM 693 N N . PRO A 1 142 ? 70.080 27.896 57.620 1.00 18.19 142 PRO A N 1
ATOM 694 C CA . PRO A 1 142 ? 70.251 27.919 59.092 1.00 20.53 142 PRO A CA 1
ATOM 695 C C . PRO A 1 142 ? 69.099 27.277 59.914 1.00 20.12 142 PRO A C 1
ATOM 696 O O . PRO A 1 142 ? 69.187 27.212 61.121 1.00 23.95 142 PRO A O 1
ATOM 700 N N . ASN A 1 143 ? 68.057 26.778 59.283 1.00 18.26 143 ASN A N 1
ATOM 701 C CA . ASN A 1 143 ? 66.889 26.336 60.038 1.00 17.99 143 ASN A CA 1
ATOM 702 C C . ASN A 1 143 ? 66.351 25.043 59.475 1.00 18.50 143 ASN A C 1
ATOM 703 O O . ASN A 1 143 ? 65.165 24.961 59.147 1.00 17.10 143 ASN A O 1
ATOM 708 N N . ALA A 1 144 ? 67.215 24.026 59.373 1.00 17.48 144 ALA A N 1
ATOM 709 C CA . ALA A 1 144 ? 66.842 22.718 58.808 1.00 16.86 144 ALA A CA 1
ATOM 710 C C . ALA A 1 144 ? 67.258 21.559 59.794 1.00 17.88 144 ALA A C 1
ATOM 711 O O . ALA A 1 144 ? 67.395 20.413 59.450 1.00 20.15 144 ALA A O 1
ATOM 713 N N . ASN A 1 145 ? 67.465 21.888 61.038 1.00 18.13 145 ASN A N 1
ATOM 714 C CA . ASN A 1 145 ? 67.795 20.914 62.054 1.00 21.14 145 ASN A CA 1
ATOM 715 C C . ASN A 1 145 ? 66.627 20.113 62.462 1.00 19.13 145 ASN A C 1
ATOM 716 O O . ASN A 1 145 ? 65.594 20.684 62.788 1.00 21.49 145 ASN A O 1
ATOM 721 N N . ILE A 1 146 ? 66.790 18.808 62.413 1.00 18.45 146 ILE A N 1
ATOM 722 C CA . ILE A 1 146 ? 65.696 17.906 62.798 1.00 18.33 146 ILE A CA 1
ATOM 723 C C . ILE A 1 146 ? 65.964 17.216 64.122 1.00 18.84 146 ILE A C 1
ATOM 724 O O . ILE A 1 146 ? 66.941 16.482 64.251 1.00 17.57 146 ILE A O 1
ATOM 729 N N . ASP A 1 147 ? 65.074 17.395 65.105 1.00 19.25 147 ASP A N 1
ATOM 730 C CA . ASP A 1 147 ? 65.151 16.571 66.325 1.00 21.40 147 ASP A CA 1
ATOM 731 C C . ASP A 1 147 ? 64.702 15.112 66.014 1.00 22.44 147 ASP A C 1
ATOM 732 O O . ASP A 1 147 ? 63.493 14.743 66.047 1.00 20.86 147 ASP A O 1
ATOM 737 N N . THR A 1 148 ? 65.649 14.241 65.683 1.00 23.37 148 THR A N 1
ATOM 738 C CA . THR A 1 148 ? 65.276 12.951 65.139 1.00 22.47 148 THR A CA 1
ATOM 739 C C . THR A 1 148 ? 64.670 12.006 66.207 1.00 22.69 148 THR A C 1
ATOM 740 O O . THR A 1 148 ? 63.901 11.129 65.851 1.00 25.00 148 THR A O 1
ATOM 744 N N . LYS A 1 149 ? 64.923 12.231 67.487 1.00 20.45 149 LYS A N 1
ATOM 745 C CA . LYS A 1 149 ? 64.257 11.460 68.543 1.00 22.50 149 LYS A CA 1
ATOM 746 C C . LYS A 1 149 ? 62.754 11.698 68.540 1.00 21.51 149 LYS A C 1
ATOM 747 O O . LYS A 1 149 ? 61.974 10.783 68.806 1.00 19.47 149 LYS A O 1
ATOM 753 N N . TYR A 1 150 ? 62.366 12.960 68.347 1.00 18.62 150 TYR A N 1
ATOM 754 C CA . TYR A 1 150 ? 60.934 13.249 68.316 1.00 17.74 150 TYR A CA 1
ATOM 755 C C . TYR A 1 150 ? 60.300 12.424 67.182 1.00 16.55 150 TYR A C 1
ATOM 756 O O . TYR A 1 150 ? 59.295 11.776 67.360 1.00 15.75 150 TYR A O 1
ATOM 765 N N . LEU A 1 151 ? 60.862 12.491 65.977 1.00 16.22 151 LEU A N 1
ATOM 766 C CA . LEU A 1 151 ? 60.331 11.720 64.833 1.00 17.11 151 LEU A CA 1
ATOM 767 C C . LEU A 1 151 ? 60.443 10.190 65.006 1.00 17.87 151 LEU A C 1
ATOM 768 O O . LEU A 1 151 ? 59.549 9.477 64.606 1.00 16.49 151 LEU A O 1
ATOM 773 N N . GLU A 1 152 ? 61.467 9.693 65.689 1.00 19.81 152 GLU A N 1
ATOM 774 C CA . GLU A 1 152 ? 61.481 8.275 66.054 1.00 21.41 152 GLU A CA 1
ATOM 775 C C . GLU A 1 152 ? 60.321 7.892 66.968 1.00 20.07 152 GLU A C 1
ATOM 776 O O . GLU A 1 152 ? 59.749 6.840 66.780 1.00 16.14 152 GLU A O 1
ATOM 782 N N . SER A 1 153 ? 59.930 8.769 67.905 1.00 19.91 153 SER A N 1
ATOM 783 C CA . SER A 1 153 ? 58.731 8.491 68.740 1.00 19.98 153 SER A CA 1
ATOM 784 C C . SER A 1 153 ? 57.489 8.498 67.886 1.00 17.97 153 SER A C 1
ATOM 785 O O . SER A 1 153 ? 56.586 7.705 68.129 1.00 18.86 153 SER A O 1
ATOM 788 N N . VAL A 1 154 ? 57.396 9.413 66.934 1.00 15.71 154 VAL A N 1
ATOM 789 C CA . VAL A 1 154 ? 56.183 9.360 66.036 1.00 14.48 154 VAL A CA 1
ATOM 790 C C . VAL A 1 154 ? 56.110 7.959 65.310 1.00 15.21 154 VAL A C 1
ATOM 791 O O . VAL A 1 154 ? 55.068 7.313 65.270 1.00 15.20 154 VAL A O 1
ATOM 795 N N . THR A 1 155 ? 57.231 7.503 64.753 1.00 15.18 155 THR A N 1
ATOM 796 C CA . THR A 1 155 ? 57.245 6.240 64.045 1.00 19.05 155 THR A CA 1
ATOM 797 C C . THR A 1 155 ? 56.877 5.120 65.035 1.00 17.02 155 THR A C 1
ATOM 798 O O . THR A 1 155 ? 56.095 4.244 64.679 1.00 14.84 155 THR A O 1
ATOM 802 N N . LYS A 1 156 ? 57.465 5.136 66.232 1.00 16.22 156 LYS A N 1
ATOM 803 C CA . LYS A 1 156 ? 57.149 4.100 67.186 1.00 18.13 156 LYS A CA 1
ATOM 804 C C . LYS A 1 156 ? 55.664 4.137 67.616 1.00 18.07 156 LYS A C 1
ATOM 805 O O . LYS A 1 156 ? 55.013 3.073 67.706 1.00 17.28 156 LYS A O 1
ATOM 811 N N . LEU A 1 157 ? 55.119 5.351 67.860 1.00 15.00 157 LEU A N 1
ATOM 812 C CA . LEU A 1 157 ? 53.684 5.495 68.127 1.00 14.14 157 LEU A CA 1
ATOM 813 C C . LEU A 1 157 ? 52.782 4.772 67.095 1.00 13.90 157 LEU A C 1
ATOM 814 O O . LEU A 1 157 ? 51.850 4.031 67.467 1.00 13.51 157 LEU A O 1
ATOM 819 N N . HIS A 1 158 ? 53.008 5.028 65.795 1.00 14.51 158 HIS A N 1
ATOM 820 C CA . HIS A 1 158 ? 52.178 4.459 64.741 1.00 13.88 158 HIS A CA 1
ATOM 821 C C . HIS A 1 158 ? 52.408 2.984 64.533 1.00 15.26 158 HIS A C 1
ATOM 822 O O . HIS A 1 158 ? 51.466 2.236 64.262 1.00 15.39 158 HIS A O 1
ATOM 829 N N . THR A 1 159 ? 53.650 2.584 64.703 1.00 17.77 159 THR A N 1
ATOM 830 C CA . THR A 1 159 ? 54.037 1.172 64.598 1.00 20.24 159 THR A CA 1
ATOM 831 C C . THR A 1 159 ? 53.305 0.375 65.669 1.00 21.69 159 THR A C 1
ATOM 832 O O . THR A 1 159 ? 52.724 -0.680 65.382 1.00 22.16 159 THR A O 1
ATOM 836 N N . HIS A 1 160 ? 53.334 0.867 66.889 1.00 25.68 160 HIS A N 1
ATOM 837 C CA . HIS A 1 160 ? 52.612 0.214 67.983 1.00 26.17 160 HIS A CA 1
ATOM 838 C C . HIS A 1 160 ? 51.137 0.167 67.723 1.00 24.57 160 HIS A C 1
ATOM 839 O O . HIS A 1 160 ? 50.509 -0.901 67.894 1.00 22.32 160 HIS A O 1
ATOM 846 N N . TRP A 1 161 ? 50.526 1.289 67.306 1.00 18.61 161 TRP A N 1
ATOM 847 C CA . TRP A 1 161 ? 49.106 1.223 66.977 1.00 19.01 161 TRP A CA 1
ATOM 848 C C . TRP A 1 161 ? 48.735 0.219 65.875 1.00 20.34 161 TRP A C 1
ATOM 849 O O . TRP A 1 161 ? 47.814 -0.659 66.065 1.00 18.72 161 TRP A O 1
ATOM 860 N N . ILE A 1 162 ? 49.424 0.296 64.725 1.00 20.46 162 ILE A N 1
ATOM 861 C CA . ILE A 1 162 ? 49.116 -0.618 63.617 1.00 23.28 162 ILE A CA 1
ATOM 862 C C . ILE A 1 162 ? 49.381 -2.089 64.016 1.00 28.62 162 ILE A C 1
ATOM 863 O O . ILE A 1 162 ? 48.592 -3.016 63.685 1.00 27.27 162 ILE A O 1
ATOM 868 N N . ASP A 1 163 ? 50.531 -2.333 64.635 1.00 26.81 163 ASP A N 1
ATOM 869 C CA . ASP A 1 163 ? 50.898 -3.693 65.080 1.00 31.40 163 ASP A CA 1
ATOM 870 C C . ASP A 1 163 ? 49.891 -4.275 66.079 1.00 33.14 163 ASP A C 1
ATOM 871 O O . ASP A 1 163 ? 49.522 -5.448 65.998 1.00 33.27 163 ASP A O 1
ATOM 876 N N . SER A 1 164 ? 49.394 -3.467 67.001 1.00 32.72 164 SER A N 1
ATOM 877 C CA . SER A 1 164 ? 48.400 -4.016 67.915 1.00 32.19 164 SER A CA 1
ATOM 878 C C . SER A 1 164 ? 47.020 -4.179 67.231 1.00 34.18 164 SER A C 1
ATOM 879 O O . SER A 1 164 ? 46.258 -5.071 67.604 1.00 35.05 164 SER A O 1
ATOM 882 N N . GLN A 1 165 ? 46.680 -3.364 66.235 1.00 28.83 165 GLN A N 1
ATOM 883 C CA . GLN A 1 165 ? 45.474 -3.668 65.464 1.00 31.28 165 GLN A CA 1
ATOM 884 C C . GLN A 1 165 ? 45.712 -4.936 64.666 1.00 33.47 165 GLN A C 1
ATOM 885 O O . GLN A 1 165 ? 44.836 -5.792 64.593 1.00 36.66 165 GLN A O 1
ATOM 891 N N . LYS A 1 166 ? 46.908 -5.069 64.114 1.00 35.77 166 LYS A N 1
ATOM 892 C CA . LYS A 1 166 ? 47.313 -6.280 63.359 1.00 38.01 166 LYS A CA 1
ATOM 893 C C . LYS A 1 166 ? 47.118 -7.527 64.214 1.00 40.04 166 LYS A C 1
ATOM 894 O O . LYS A 1 166 ? 46.475 -8.488 63.770 1.00 38.52 166 LYS A O 1
ATOM 900 N N . ALA A 1 167 ? 47.702 -7.501 65.422 1.00 38.34 167 ALA A N 1
ATOM 901 C CA . ALA A 1 167 ? 47.531 -8.544 66.445 1.00 42.44 167 ALA A CA 1
ATOM 902 C C . ALA A 1 167 ? 46.065 -9.017 66.629 1.00 47.23 167 ALA A C 1
ATOM 903 O O . ALA A 1 167 ? 45.806 -10.224 66.695 1.00 48.45 167 ALA A O 1
ATOM 905 N N . ILE A 1 168 ? 45.113 -8.088 66.686 1.00 45.34 168 ILE A N 1
ATOM 906 C CA . ILE A 1 168 ? 43.683 -8.466 66.622 1.00 51.34 168 ILE A CA 1
ATOM 907 C C . ILE A 1 168 ? 43.240 -8.924 65.212 1.00 53.74 168 ILE A C 1
ATOM 908 O O . ILE A 1 168 ? 43.418 -10.085 64.811 1.00 60.23 168 ILE A O 1
ATOM 913 N N . CYS A 1 182 ? 41.873 -10.631 75.461 1.00 40.59 182 CYS A N 1
ATOM 914 C CA . CYS A 1 182 ? 41.281 -9.373 75.882 1.00 40.61 182 CYS A CA 1
ATOM 915 C C . CYS A 1 182 ? 42.345 -8.355 76.375 1.00 36.26 182 CYS A C 1
ATOM 916 O O . CYS A 1 182 ? 43.194 -8.698 77.195 1.00 41.17 182 CYS A O 1
ATOM 919 N N . PRO A 1 183 ? 42.284 -7.092 75.940 1.00 33.26 183 PRO A N 1
ATOM 920 C CA . PRO A 1 183 ? 43.327 -6.191 76.530 1.00 35.57 183 PRO A CA 1
ATOM 921 C C . PRO A 1 183 ? 43.120 -6.047 78.049 1.00 26.87 183 PRO A C 1
ATOM 922 O O . PRO A 1 183 ? 41.956 -6.137 78.553 1.00 30.49 183 PRO A O 1
ATOM 926 N N . PRO A 1 184 ? 44.224 -5.893 78.766 1.00 24.68 184 PRO A N 1
ATOM 927 C CA . PRO A 1 184 ? 44.216 -5.748 80.208 1.00 22.07 184 PRO A CA 1
ATOM 928 C C . PRO A 1 184 ? 43.411 -4.529 80.589 1.00 22.97 184 PRO A C 1
ATOM 929 O O . PRO A 1 184 ? 42.708 -4.569 81.570 1.00 18.66 184 PRO A O 1
ATOM 933 N N . LEU A 1 185 ? 43.529 -3.435 79.834 1.00 20.71 185 LEU A N 1
ATOM 934 C CA . LEU A 1 185 ? 42.689 -2.282 80.109 1.00 18.30 185 LEU A CA 1
ATOM 935 C C . LEU A 1 185 ? 41.212 -2.683 80.318 1.00 18.24 185 LEU A C 1
ATOM 936 O O . LEU A 1 185 ? 40.568 -2.214 81.248 1.00 16.83 185 LEU A O 1
ATOM 941 N N . LEU A 1 186 ? 40.626 -3.483 79.423 1.00 19.79 186 LEU A N 1
ATOM 942 C CA . LEU A 1 186 ? 39.199 -3.759 79.568 1.00 19.50 186 LEU A CA 1
ATOM 943 C C . LEU A 1 186 ? 38.942 -4.797 80.683 1.00 20.14 186 LEU A C 1
ATOM 944 O O . LEU A 1 186 ? 38.035 -4.642 81.492 1.00 16.47 186 LEU A O 1
ATOM 949 N N . LYS A 1 187 ? 39.780 -5.818 80.727 1.00 18.00 187 LYS A N 1
ATOM 950 C CA . LYS A 1 187 ? 39.538 -6.914 81.676 1.00 20.72 187 LYS A CA 1
ATOM 951 C C . LYS A 1 187 ? 39.620 -6.408 83.118 1.00 17.96 187 LYS A C 1
ATOM 952 O O . LYS A 1 187 ? 38.724 -6.681 83.922 1.00 16.82 187 LYS A O 1
ATOM 958 N N . VAL A 1 188 ? 40.674 -5.660 83.422 1.00 13.59 188 VAL A N 1
ATOM 959 C CA . VAL A 1 188 ? 40.849 -5.138 84.765 1.00 15.87 188 VAL A CA 1
ATOM 960 C C . VAL A 1 188 ? 39.732 -4.149 85.047 1.00 16.73 188 VAL A C 1
ATOM 961 O O . VAL A 1 188 ? 39.164 -4.162 86.108 1.00 15.86 188 VAL A O 1
ATOM 965 N N . SER A 1 189 ? 39.433 -3.243 84.106 1.00 15.43 189 SER A N 1
ATOM 966 C CA . SER A 1 189 ? 38.452 -2.192 84.457 1.00 17.18 189 SER A CA 1
ATOM 967 C C . SER A 1 189 ? 37.089 -2.809 84.788 1.00 19.41 189 SER A C 1
ATOM 968 O O . SER A 1 189 ? 36.431 -2.384 85.764 1.00 17.25 189 SER A O 1
ATOM 971 N N . LEU A 1 190 ? 36.641 -3.782 83.985 1.00 18.65 190 LEU A N 1
ATOM 972 C CA . LEU A 1 190 ? 35.308 -4.293 84.174 1.00 17.69 190 LEU A CA 1
ATOM 973 C C . LEU A 1 190 ? 35.249 -5.035 85.534 1.00 19.51 190 LEU A C 1
ATOM 974 O O . LEU A 1 190 ? 34.258 -4.927 86.271 1.00 18.74 190 LEU A O 1
ATOM 979 N N . ASN A 1 191 ? 36.317 -5.751 85.893 1.00 19.18 191 ASN A N 1
ATOM 980 C CA . ASN A 1 191 ? 36.348 -6.500 87.126 1.00 19.47 191 ASN A CA 1
ATOM 981 C C . ASN A 1 191 ? 36.427 -5.609 88.363 1.00 20.10 191 ASN A C 1
ATOM 982 O O . ASN A 1 191 ? 35.911 -5.975 89.394 1.00 20.85 191 ASN A O 1
ATOM 987 N N . LEU A 1 192 ? 37.074 -4.443 88.239 1.00 20.09 192 LEU A N 1
ATOM 988 C CA . LEU A 1 192 ? 37.283 -3.551 89.396 1.00 19.57 192 LEU A CA 1
ATOM 989 C C . LEU A 1 192 ? 36.068 -2.662 89.644 1.00 19.60 192 LEU A C 1
ATOM 990 O O . LEU A 1 192 ? 35.913 -2.135 90.730 1.00 22.32 192 LEU A O 1
ATOM 995 N N . TRP A 1 193 ? 35.223 -2.506 88.646 1.00 16.67 193 TRP A N 1
ATOM 996 C CA . TRP A 1 193 ? 33.928 -1.867 88.848 1.00 18.87 193 TRP A CA 1
ATOM 997 C C . TRP A 1 193 ? 32.954 -2.821 89.538 1.00 19.47 193 TRP A C 1
ATOM 998 O O . TRP A 1 193 ? 31.928 -2.422 90.033 1.00 18.79 193 TRP A O 1
ATOM 1009 N N . ASN A 1 194 ? 33.180 -4.106 89.428 1.00 19.11 194 ASN A N 1
ATOM 1010 C CA . ASN A 1 194 ? 32.230 -5.082 89.991 1.00 20.25 194 ASN A CA 1
ATOM 1011 C C . ASN A 1 194 ? 32.244 -4.986 91.558 1.00 21.39 194 ASN A C 1
ATOM 1012 O O . ASN A 1 194 ? 33.296 -5.183 92.216 1.00 20.39 194 ASN A O 1
ATOM 1017 N N . PRO A 1 195 ? 31.091 -4.679 92.144 1.00 24.58 195 PRO A N 1
ATOM 1018 C CA . PRO A 1 195 ? 31.032 -4.544 93.585 1.00 27.60 195 PRO A CA 1
ATOM 1019 C C . PRO A 1 195 ? 31.110 -5.881 94.323 1.00 30.81 195 PRO A C 1
ATOM 1020 O O . PRO A 1 195 ? 31.530 -5.887 95.491 1.00 34.13 195 PRO A O 1
ATOM 1024 N N . GLU A 1 196 ? 30.769 -6.972 93.630 1.00 33.23 196 GLU A N 1
ATOM 1025 C CA . GLU A 1 196 ? 30.797 -8.332 94.201 1.00 38.75 196 GLU A CA 1
ATOM 1026 C C . GLU A 1 196 ? 31.954 -9.154 93.746 1.00 31.36 196 GLU A C 1
ATOM 1027 O O . GLU A 1 196 ? 31.831 -9.959 92.848 1.00 29.70 196 GLU A O 1
ATOM 1033 N N . THR A 1 197 ? 33.073 -9.002 94.420 1.00 30.97 197 THR A N 1
ATOM 1034 C CA . THR A 1 197 ? 34.279 -9.674 93.992 1.00 28.19 197 THR A CA 1
ATOM 1035 C C . THR A 1 197 ? 34.817 -10.456 95.202 1.00 31.37 197 THR A C 1
ATOM 1036 O O . THR A 1 197 ? 35.888 -10.153 95.703 1.00 27.62 197 THR A O 1
ATOM 1040 N N . ASN A 1 198 ? 34.079 -11.502 95.602 1.00 31.81 198 ASN A N 1
ATOM 1041 C CA . ASN A 1 198 ? 34.441 -12.432 96.704 1.00 39.44 198 ASN A CA 1
ATOM 1042 C C . ASN A 1 198 ? 35.860 -12.994 96.700 1.00 31.23 198 ASN A C 1
ATOM 1043 O O . ASN A 1 198 ? 36.402 -13.254 97.732 1.00 37.60 198 ASN A O 1
ATOM 1048 N N . HIS A 1 199 ? 36.420 -13.209 95.526 1.00 31.98 199 HIS A N 1
ATOM 1049 C CA . HIS A 1 199 ? 37.715 -13.870 95.410 1.00 26.25 199 HIS A CA 1
ATOM 1050 C C . HIS A 1 199 ? 38.786 -12.923 95.057 1.00 28.02 199 HIS A C 1
ATOM 1051 O O . HIS A 1 199 ? 39.875 -13.349 94.664 1.00 26.39 199 HIS A O 1
ATOM 1058 N N . LEU A 1 200 ? 38.528 -11.624 95.215 1.00 25.00 200 LEU A N 1
ATOM 1059 C CA . LEU A 1 200 ? 39.584 -10.631 94.834 1.00 27.68 200 LEU A CA 1
ATOM 1060 C C . LEU A 1 200 ? 40.506 -10.444 96.079 1.00 29.18 200 LEU A C 1
ATOM 1061 O O . LEU A 1 200 ? 41.628 -10.934 96.109 1.00 29.99 200 LEU A O 1
ATOM 1066 N N . SER A 1 201 ? 40.018 -9.799 97.119 1.00 31.21 201 SER A N 1
ATOM 1067 C CA . SER A 1 201 ? 40.856 -9.667 98.341 1.00 36.50 201 SER A CA 1
ATOM 1068 C C . SER A 1 201 ? 40.118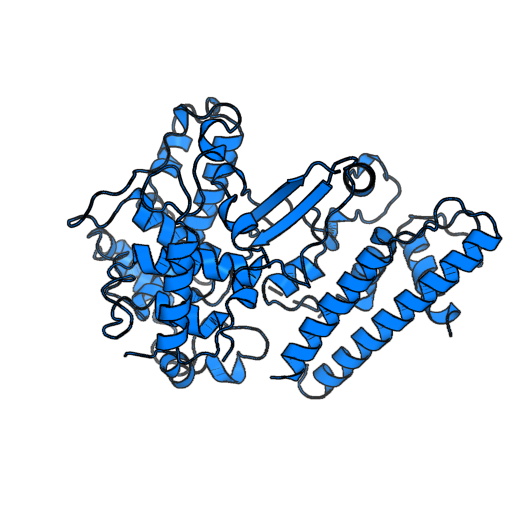 -8.824 99.279 1.00 39.47 201 SER A C 1
ATOM 1069 O O . SER A 1 201 ? 40.017 -7.583 99.070 1.00 49.42 201 SER A O 1
ATOM 1072 N N . GLU A 1 202 ? 39.577 -9.419 100.313 1.00 39.17 202 GLU A N 1
ATOM 1073 C CA . GLU A 1 202 ? 38.880 -8.549 101.276 1.00 42.52 202 GLU A CA 1
ATOM 1074 C C . GLU A 1 202 ? 39.907 -7.743 102.087 1.00 44.14 202 GLU A C 1
ATOM 1075 O O . GLU A 1 202 ? 39.559 -6.842 102.847 1.00 49.37 202 GLU A O 1
ATOM 1081 N N . LYS A 1 203 ? 41.185 -8.058 101.878 1.00 35.53 203 LYS A N 1
ATOM 1082 C CA . LYS A 1 203 ? 42.238 -7.406 102.574 1.00 36.20 203 LYS A CA 1
ATOM 1083 C C . LYS A 1 203 ? 42.624 -6.109 101.884 1.00 35.02 203 LYS A C 1
ATOM 1084 O O . LYS A 1 203 ? 42.971 -5.159 102.573 1.00 35.20 203 LYS A O 1
ATOM 1090 N N . PHE A 1 204 ? 42.615 -6.064 100.544 1.00 29.53 204 PHE A N 1
ATOM 1091 C CA . PHE A 1 204 ? 42.963 -4.796 99.859 1.00 29.29 204 PHE A CA 1
ATOM 1092 C C . PHE A 1 204 ? 41.815 -4.073 99.184 1.00 26.96 204 PHE A C 1
ATOM 1093 O O . PHE A 1 204 ? 41.907 -2.847 98.887 1.00 25.51 204 PHE A O 1
ATOM 1101 N N . PHE A 1 205 ? 40.811 -4.845 98.808 1.00 22.52 205 PHE A N 1
ATOM 1102 C CA . PHE A 1 205 ? 39.748 -4.360 98.002 1.00 24.13 205 PHE A CA 1
ATOM 1103 C C . PHE A 1 205 ? 38.423 -4.585 98.674 1.00 26.16 205 PHE A C 1
ATOM 1104 O O . PHE A 1 205 ? 37.493 -5.096 98.056 1.00 27.12 205 PHE A O 1
ATOM 1112 N N . LYS A 1 206 ? 38.305 -4.215 99.964 1.00 26.73 206 LYS A N 1
ATOM 1113 C CA . LYS A 1 206 ? 36.984 -4.362 100.588 1.00 25.36 206 LYS A CA 1
ATOM 1114 C C . LYS A 1 206 ? 35.945 -3.436 99.945 1.00 24.85 206 LYS A C 1
ATOM 1115 O O . LYS A 1 206 ? 34.783 -3.855 99.746 1.00 23.45 206 LYS A O 1
ATOM 1121 N N . THR A 1 207 ? 36.310 -2.173 99.672 1.00 22.47 207 THR A N 1
ATOM 1122 C CA . THR A 1 207 ? 35.265 -1.192 99.263 1.00 21.77 207 THR A CA 1
ATOM 1123 C C . THR A 1 207 ? 35.356 -0.818 97.782 1.00 21.84 207 THR A C 1
ATOM 1124 O O . THR A 1 207 ? 36.401 -1.046 97.179 1.00 20.94 207 THR A O 1
ATOM 1128 N N . CYS A 1 208 ? 34.272 -0.295 97.193 1.00 18.56 208 CYS A N 1
ATOM 1129 C CA . CYS A 1 208 ? 34.319 0.175 95.830 1.00 19.91 208 CYS A CA 1
ATOM 1130 C C . CYS A 1 208 ? 35.237 1.379 95.702 1.00 21.29 208 CYS A C 1
ATOM 1131 O O . CYS A 1 208 ? 35.812 1.641 94.653 1.00 18.90 208 CYS A O 1
ATOM 1134 N N . SER A 1 209 ? 35.328 2.144 96.778 1.00 20.65 209 SER A N 1
ATOM 1135 C CA . SER A 1 209 ? 36.274 3.242 96.809 1.00 21.66 209 SER A CA 1
ATOM 1136 C C . SER A 1 209 ? 37.715 2.724 96.604 1.00 21.59 209 SER A C 1
ATOM 1137 O O . SER A 1 209 ? 38.513 3.274 95.797 1.00 23.14 209 SER A O 1
ATOM 1140 N N . GLU A 1 210 ? 38.087 1.681 97.350 1.00 21.29 210 GLU A N 1
ATOM 1141 C CA . GLU A 1 210 ? 39.438 1.147 97.190 1.00 20.16 210 GLU A CA 1
ATOM 1142 C C . GLU A 1 210 ? 39.639 0.557 95.780 1.00 20.62 210 GLU A C 1
ATOM 1143 O O . GLU A 1 210 ? 40.752 0.714 95.202 1.00 18.11 210 GLU A O 1
ATOM 1149 N N . LYS A 1 211 ? 38.598 -0.093 95.239 1.00 16.99 211 LYS A N 1
ATOM 1150 C CA . LYS A 1 211 ? 38.726 -0.679 93.913 1.00 17.65 211 LYS A CA 1
ATOM 1151 C C . LYS A 1 211 ? 38.922 0.439 92.861 1.00 18.80 211 LYS A C 1
ATOM 1152 O O . LYS A 1 211 ? 39.773 0.291 91.962 1.00 16.30 211 LYS A O 1
ATOM 1158 N N . LEU A 1 212 ? 38.098 1.490 92.961 1.00 18.81 212 LEU A N 1
ATOM 1159 C CA . LEU A 1 212 ? 38.146 2.576 91.960 1.00 17.96 212 LEU A CA 1
ATOM 1160 C C . LEU A 1 212 ? 39.412 3.369 92.105 1.00 19.44 212 LEU A C 1
ATOM 1161 O O . LEU A 1 212 ? 39.956 3.921 91.110 1.00 17.87 212 LEU A O 1
ATOM 1166 N N . ARG A 1 213 ? 39.909 3.479 93.348 1.00 18.14 213 ARG A N 1
ATOM 1167 C CA . ARG A 1 213 ? 41.158 4.144 93.540 1.00 17.83 213 ARG A CA 1
ATOM 1168 C C . ARG A 1 213 ? 42.290 3.430 92.785 1.00 16.31 213 ARG A C 1
ATOM 1169 O O . ARG A 1 213 ? 43.146 4.035 92.096 1.00 15.71 213 ARG A O 1
ATOM 1177 N N . PHE A 1 214 ? 42.327 2.127 92.950 1.00 14.69 214 PHE A N 1
ATOM 1178 C CA . PHE A 1 214 ? 43.285 1.354 92.180 1.00 14.47 214 PHE A CA 1
ATOM 1179 C C . PHE A 1 214 ? 43.048 1.555 90.645 1.00 13.68 214 PHE A C 1
ATOM 1180 O O . PHE A 1 214 ? 44.010 1.710 89.859 1.00 14.96 214 PHE A O 1
ATOM 1188 N N . LEU A 1 215 ? 41.790 1.440 90.222 1.00 12.68 215 LEU A N 1
ATOM 1189 C CA . LEU A 1 215 ? 41.498 1.527 88.788 1.00 15.46 215 LEU A CA 1
ATOM 1190 C C . LEU A 1 215 ? 41.941 2.855 88.139 1.00 15.41 215 LEU A C 1
ATOM 1191 O O . LEU A 1 215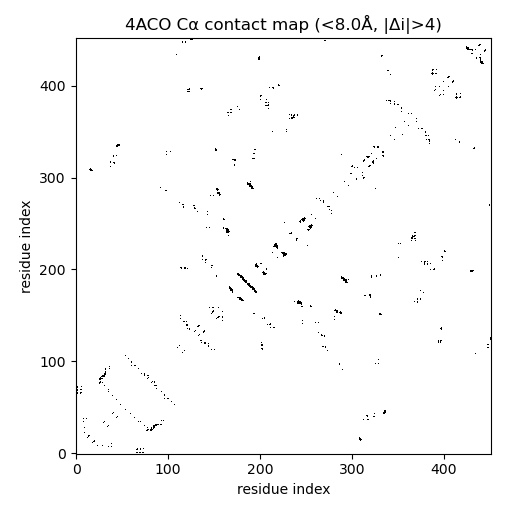 ? 42.417 2.899 86.989 1.00 14.82 215 LEU A O 1
ATOM 1196 N N . VAL A 1 216 ? 41.701 3.952 88.854 1.00 14.73 216 VAL A N 1
ATOM 1197 C CA . VAL A 1 216 ? 42.272 5.234 88.381 1.00 14.80 216 VAL A CA 1
ATOM 1198 C C . VAL A 1 216 ? 43.788 5.206 88.175 1.00 16.01 216 VAL A C 1
ATOM 1199 O O . VAL A 1 216 ? 44.300 5.666 87.153 1.00 13.04 216 VAL A O 1
ATOM 1203 N N . ASP A 1 217 ? 44.561 4.680 89.134 1.00 15.38 217 ASP A N 1
ATOM 1204 C CA . ASP A 1 217 ? 46.016 4.621 88.903 1.00 14.48 217 ASP A CA 1
ATOM 1205 C C . ASP A 1 217 ? 46.283 3.752 87.664 1.00 14.54 217 ASP A C 1
ATOM 1206 O O . ASP A 1 217 ? 47.147 4.080 86.857 1.00 17.06 217 ASP A O 1
ATOM 1211 N N . PHE A 1 218 ? 45.527 2.655 87.523 1.00 13.90 218 PHE A N 1
ATOM 1212 C CA . PHE A 1 218 ? 45.712 1.717 86.451 1.00 14.48 218 PHE A CA 1
ATOM 1213 C C . PHE A 1 218 ? 45.403 2.369 85.069 1.00 13.93 218 PHE A C 1
ATOM 1214 O O . PHE A 1 218 ? 46.158 2.162 84.119 1.00 14.24 218 PHE A O 1
ATOM 1222 N N . GLN A 1 219 ? 44.346 3.215 85.022 1.00 14.12 219 GLN A N 1
ATOM 1223 C CA . GLN A 1 219 ? 43.906 3.866 83.802 1.00 14.69 219 GLN A CA 1
ATOM 1224 C C . GLN A 1 219 ? 44.873 5.020 83.554 1.00 15.64 219 GLN A C 1
ATOM 1225 O O . GLN A 1 219 ? 45.217 5.266 82.401 1.00 15.75 219 GLN A O 1
ATOM 1231 N N . LEU A 1 220 ? 45.408 5.656 84.609 1.00 15.69 220 LEU A N 1
ATOM 1232 C CA . LEU A 1 220 ? 46.439 6.723 84.375 1.00 17.04 220 LEU A CA 1
ATOM 1233 C C . LEU A 1 220 ? 47.682 6.113 83.773 1.00 16.21 220 LEU A C 1
ATOM 1234 O O . LEU A 1 220 ? 48.274 6.681 82.838 1.00 14.91 220 LEU A O 1
ATOM 1239 N N . ARG A 1 221 ? 48.100 4.933 84.260 1.00 14.12 221 ARG A N 1
ATOM 1240 C CA . ARG A 1 221 ? 49.224 4.259 83.609 1.00 14.19 221 ARG A CA 1
ATOM 1241 C C . ARG A 1 221 ? 48.820 3.841 82.185 1.00 13.90 221 ARG A C 1
ATOM 1242 O O . ARG A 1 221 ? 49.595 4.035 81.256 1.00 15.76 221 ARG A O 1
ATOM 1250 N N . SER A 1 222 ? 47.652 3.236 82.005 1.00 12.57 222 SER A N 1
ATOM 1251 C CA . SER A 1 222 ? 47.305 2.709 80.688 1.00 13.03 222 SER A CA 1
ATOM 1252 C C . SER A 1 222 ? 47.214 3.779 79.611 1.00 12.74 222 SER A C 1
ATOM 1253 O O . SER A 1 222 ? 47.612 3.517 78.455 1.00 12.83 222 SER A O 1
ATOM 1256 N N . TYR A 1 223 ? 46.715 4.959 79.983 1.00 12.36 223 TYR A N 1
ATOM 1257 C CA . TYR A 1 223 ? 46.456 6.032 78.988 1.00 12.40 223 TYR A CA 1
ATOM 1258 C C . TYR A 1 223 ? 47.641 6.995 78.948 1.00 13.31 223 TYR A C 1
ATOM 1259 O O . TYR A 1 223 ? 47.926 7.555 77.886 1.00 16.09 223 TYR A O 1
ATOM 1268 N N . LEU A 1 224 ? 48.257 7.262 80.099 1.00 12.89 224 LEU A N 1
ATOM 1269 C CA . LEU A 1 224 ? 49.293 8.328 80.142 1.00 14.32 224 LEU A CA 1
ATOM 1270 C C . LEU A 1 224 ? 50.727 7.849 79.984 1.00 15.04 224 LEU A C 1
ATOM 1271 O O . LEU A 1 224 ? 51.616 8.683 79.712 1.00 16.64 224 LEU A O 1
ATOM 1276 N N . ASN A 1 225 ? 50.953 6.515 80.135 1.00 16.99 225 ASN A N 1
ATOM 1277 C CA . ASN A 1 225 ? 52.311 5.900 80.071 1.00 16.49 225 ASN A CA 1
ATOM 1278 C C . ASN A 1 225 ? 53.229 6.645 81.009 1.00 17.75 225 ASN A C 1
ATOM 1279 O O . ASN A 1 225 ? 54.357 7.027 80.636 1.00 16.26 225 ASN A O 1
ATOM 1284 N N . LEU A 1 226 ? 52.756 6.842 82.247 1.00 16.60 226 LEU A N 1
ATOM 1285 C CA . LEU A 1 226 ? 53.580 7.463 83.287 1.00 17.53 226 LEU A CA 1
ATOM 1286 C C . LEU A 1 226 ? 54.063 6.378 84.260 1.00 19.78 226 LEU A C 1
ATOM 1287 O O . LEU A 1 226 ? 53.300 5.466 84.531 1.00 19.93 226 LEU A O 1
ATOM 1292 N N . SER A 1 227 ? 55.280 6.546 84.842 1.00 16.98 227 SER A N 1
ATOM 1293 C CA . SER A 1 227 ? 55.781 5.657 85.878 1.00 17.35 227 SER A CA 1
ATOM 1294 C C . SER A 1 227 ? 54.960 5.860 87.139 1.00 18.66 227 SER A C 1
ATOM 1295 O O . SER A 1 227 ? 54.194 6.810 87.223 1.00 18.05 227 SER A O 1
ATOM 1298 N N . PHE A 1 228 ? 55.118 4.990 88.158 1.00 17.72 228 PHE A N 1
ATOM 1299 C CA . PHE A 1 228 ? 54.382 5.198 89.402 1.00 18.50 228 PHE A CA 1
ATOM 1300 C C . PHE A 1 228 ? 54.806 6.530 90.014 1.00 17.52 228 PHE A C 1
ATOM 1301 O O . PHE A 1 228 ? 54.014 7.318 90.535 1.00 15.42 228 PHE A O 1
ATOM 1309 N N . GLU A 1 229 ? 56.090 6.769 89.997 1.00 18.18 229 GLU A N 1
ATOM 1310 C CA . GLU A 1 229 ? 56.522 7.993 90.648 1.00 21.41 229 GLU A CA 1
ATOM 1311 C C . GLU A 1 229 ? 55.906 9.278 89.976 1.00 22.27 229 GLU A C 1
ATOM 1312 O O . GLU A 1 229 ? 55.550 10.229 90.681 1.00 23.31 229 GLU A O 1
ATOM 1318 N N . GLU A 1 230 ? 55.808 9.284 88.640 1.00 19.83 230 GLU A N 1
ATOM 1319 C CA . GLU A 1 230 ? 55.171 10.412 87.891 1.00 20.10 230 GLU A CA 1
ATOM 1320 C C . GLU A 1 230 ? 53.700 10.471 88.188 1.00 20.76 230 GLU A C 1
ATOM 1321 O O . GLU A 1 230 ? 53.171 11.553 88.486 1.00 23.39 230 GLU A O 1
ATOM 1327 N N . ARG A 1 231 ? 52.982 9.318 88.139 1.00 18.13 231 ARG A N 1
ATOM 1328 C CA . ARG A 1 231 ? 51.553 9.305 88.478 1.00 19.53 231 ARG A CA 1
ATOM 1329 C C . ARG A 1 231 ? 51.310 9.864 89.840 1.00 18.76 231 ARG A C 1
ATOM 1330 O O . ARG A 1 231 ? 50.336 10.592 90.075 1.00 16.59 231 ARG A O 1
ATOM 1338 N N . SER A 1 232 ? 52.224 9.580 90.766 1.00 18.67 232 SER A N 1
ATOM 1339 C CA . SER A 1 232 ? 51.894 9.854 92.149 1.00 17.84 232 SER A CA 1
ATOM 1340 C C . SER A 1 232 ? 52.031 11.366 92.448 1.00 22.09 232 SER A C 1
ATOM 1341 O O . SER A 1 232 ? 51.617 11.840 93.525 1.00 21.03 232 SER A O 1
ATOM 1344 N N . LYS A 1 233 ? 52.644 12.105 91.511 1.00 21.84 233 LYS A N 1
ATOM 1345 C CA . LYS A 1 233 ? 52.773 13.569 91.617 1.00 22.57 233 LYS A CA 1
ATOM 1346 C C . LYS A 1 233 ? 51.570 14.319 91.032 1.00 22.10 233 LYS A C 1
ATOM 1347 O O . LYS A 1 233 ? 51.486 15.522 91.214 1.00 19.24 233 LYS A O 1
ATOM 1353 N N . ILE A 1 234 ? 50.610 13.627 90.413 1.00 19.75 234 ILE A N 1
ATOM 1354 C CA . ILE A 1 234 ? 49.376 14.286 89.927 1.00 18.50 234 ILE A CA 1
ATOM 1355 C C . ILE A 1 234 ? 48.517 14.835 91.035 1.00 19.77 234 ILE A C 1
ATOM 1356 O O . ILE A 1 234 ? 48.105 14.112 91.931 1.00 21.66 234 ILE A O 1
ATOM 1361 N N . ARG A 1 235 ? 48.208 16.130 90.947 1.00 18.92 235 ARG A N 1
ATOM 1362 C CA 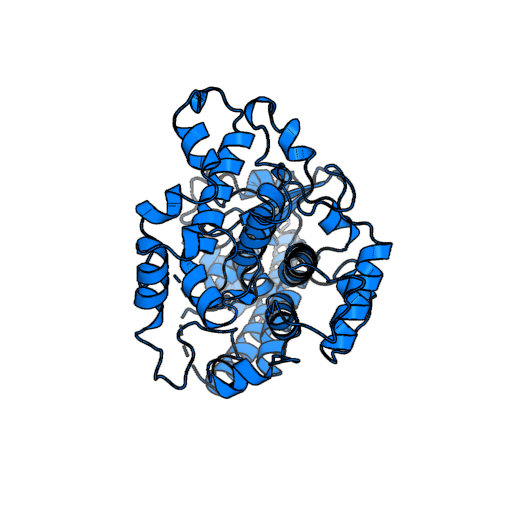. ARG A 1 235 ? 47.460 16.828 91.962 1.00 18.57 235 ARG A CA 1
ATOM 1363 C C . ARG A 1 235 ? 46.128 17.303 91.420 1.00 18.62 235 ARG A C 1
ATOM 1364 O O . ARG A 1 235 ? 45.964 17.434 90.222 1.00 20.88 235 ARG A O 1
ATOM 1372 N N . PHE A 1 236 ? 45.173 17.640 92.272 1.00 19.01 236 PHE A N 1
ATOM 1373 C CA . PHE A 1 236 ? 43.912 18.195 91.729 1.00 20.59 236 PHE A CA 1
ATOM 1374 C C . PHE A 1 236 ? 44.158 19.408 90.788 1.00 20.31 236 PHE A C 1
ATOM 1375 O O . PHE A 1 236 ? 43.467 19.616 89.802 1.00 22.31 236 PHE A O 1
ATOM 1383 N N . GLY A 1 237 ? 45.204 20.176 91.073 1.00 25.60 237 GLY A N 1
ATOM 1384 C CA . GLY A 1 237 ? 45.492 21.367 90.344 1.00 22.83 237 GLY A CA 1
ATOM 1385 C C . GLY A 1 237 ? 46.252 21.108 89.096 1.00 26.91 237 GLY A C 1
ATOM 1386 O O . GLY A 1 237 ? 46.467 22.044 88.361 1.00 25.83 237 GLY A O 1
ATOM 1387 N N . SER A 1 238 ? 46.670 19.867 88.839 1.00 23.14 238 SER A N 1
ATOM 1388 C CA . SER A 1 238 ? 47.443 19.557 87.632 1.00 24.15 238 SER A CA 1
ATOM 1389 C C . SER A 1 238 ? 46.561 19.427 86.376 1.00 22.02 238 SER A C 1
ATOM 1390 O O . SER A 1 238 ? 47.061 19.418 85.269 1.00 20.60 238 SER A O 1
ATOM 1393 N N . LEU A 1 239 ? 45.259 19.231 86.564 1.00 19.31 239 LEU A N 1
ATOM 1394 C CA . LEU A 1 239 ? 44.373 18.800 85.492 1.00 20.04 239 LEU A CA 1
ATOM 1395 C C . LEU A 1 239 ? 43.431 19.950 85.058 1.00 23.81 239 LEU A C 1
ATOM 1396 O O . LEU A 1 239 ? 42.794 20.595 85.919 1.00 22.26 239 LEU A O 1
ATOM 1401 N N . LYS A 1 240 ? 43.297 20.183 83.746 1.00 19.72 240 LYS A N 1
ATOM 1402 C CA . LYS A 1 240 ? 42.407 21.282 83.280 1.00 20.51 240 LYS A CA 1
ATOM 1403 C C . LYS A 1 240 ? 41.773 20.833 82.079 1.00 17.84 240 LYS A C 1
ATOM 1404 O O . LYS A 1 240 ? 42.357 20.038 81.395 1.00 18.64 240 LYS A O 1
ATOM 1410 N N . LEU A 1 241 ? 40.559 21.296 81.787 1.00 17.28 241 LEU A N 1
ATOM 1411 C CA . LEU A 1 241 ? 39.930 20.996 80.521 1.00 18.44 241 LEU A CA 1
ATOM 1412 C C . LEU A 1 241 ? 40.678 21.623 79.339 1.00 20.91 241 LEU A C 1
ATOM 1413 O O . LEU A 1 241 ? 41.257 22.732 79.485 1.00 19.16 241 LEU A O 1
ATOM 1418 N N . GLY A 1 242 ? 40.643 20.943 78.184 1.00 18.17 242 GLY A N 1
ATOM 1419 C CA . GLY A 1 242 ? 41.261 21.473 76.958 1.00 20.77 242 GLY A CA 1
ATOM 1420 C C . GLY A 1 242 ? 40.445 22.695 76.521 1.00 25.96 242 GLY A C 1
ATOM 1421 O O . GLY A 1 242 ? 39.275 22.841 76.968 1.00 21.51 242 GLY A O 1
ATOM 1422 N N . LYS A 1 243 ? 41.057 23.606 75.762 1.00 26.06 243 LYS A N 1
ATOM 1423 C CA . LYS A 1 243 ? 40.348 24.792 75.247 1.00 26.92 243 LYS A CA 1
ATOM 1424 C C . LYS A 1 243 ? 39.873 24.495 73.893 1.00 28.14 243 LYS A C 1
ATOM 1425 O O . LYS A 1 243 ? 38.773 24.867 73.559 1.00 32.40 243 LYS A O 1
ATOM 1431 N N . ARG A 1 244 ? 40.683 23.817 73.088 1.00 26.03 244 ARG A N 1
ATOM 1432 C CA . ARG A 1 244 ? 40.265 23.414 71.742 1.00 26.64 244 ARG A CA 1
ATOM 1433 C C . ARG A 1 244 ? 39.439 22.127 71.770 1.00 30.53 244 ARG A C 1
ATOM 1434 O O . ARG A 1 244 ? 38.532 21.967 70.944 1.00 30.05 244 ARG A O 1
ATOM 1442 N N . ASP A 1 245 ? 39.730 21.202 72.710 1.00 27.20 245 ASP A N 1
ATOM 1443 C CA . ASP A 1 245 ? 38.900 19.968 72.840 1.00 23.91 245 ASP A CA 1
ATOM 1444 C C . ASP A 1 245 ? 38.400 20.023 74.239 1.00 24.48 245 ASP A C 1
ATOM 1445 O O . ASP A 1 245 ? 39.110 19.676 75.176 1.00 21.42 245 ASP A O 1
ATOM 1450 N N . ARG A 1 246 ? 37.161 20.471 74.405 1.00 21.98 246 ARG A N 1
ATOM 1451 C CA . ARG A 1 246 ? 36.614 20.605 75.753 1.00 26.60 246 ARG A CA 1
ATOM 1452 C C . ARG A 1 246 ? 36.239 19.256 76.400 1.00 25.31 246 ARG A C 1
ATOM 1453 O O . ARG A 1 246 ? 35.978 19.226 77.581 1.00 28.84 246 ARG A O 1
ATOM 1461 N N . ASP A 1 247 ? 36.325 18.164 75.653 1.00 24.43 247 ASP A N 1
ATOM 1462 C CA . ASP A 1 247 ? 36.231 16.797 76.240 1.00 26.18 247 ASP A CA 1
ATOM 1463 C C . ASP A 1 247 ? 37.539 16.213 76.722 1.00 24.20 247 ASP A C 1
ATOM 1464 O O . ASP A 1 247 ? 37.581 15.105 77.270 1.00 25.99 247 ASP A O 1
ATOM 1469 N N . ALA A 1 248 ? 38.628 16.935 76.518 1.00 19.27 248 ALA A N 1
ATOM 1470 C CA . ALA A 1 248 ? 39.930 16.389 76.985 1.00 18.40 248 ALA A CA 1
ATOM 1471 C C . ALA A 1 248 ? 40.297 16.981 78.315 1.00 18.85 248 ALA A C 1
ATOM 1472 O O . ALA A 1 248 ? 40.146 18.189 78.554 1.00 18.44 248 ALA A O 1
ATOM 1474 N N . ILE A 1 249 ? 40.831 16.154 79.192 1.00 17.02 249 ILE A N 1
ATOM 1475 C CA . ILE A 1 249 ? 41.441 16.649 80.405 1.00 16.82 249 ILE A CA 1
ATOM 1476 C C . ILE A 1 249 ? 42.911 16.680 80.100 1.00 17.28 249 ILE A C 1
ATOM 1477 O O . ILE A 1 249 ? 43.454 15.743 79.607 1.00 18.94 249 ILE A O 1
ATOM 1482 N N . ILE A 1 250 ? 43.567 17.802 80.344 1.00 17.78 250 ILE A N 1
ATOM 1483 C CA . ILE A 1 250 ? 44.958 17.979 79.929 1.00 17.22 250 ILE A CA 1
ATOM 1484 C C . ILE A 1 250 ? 45.779 18.082 81.215 1.00 16.68 250 ILE A C 1
ATOM 1485 O O . ILE A 1 250 ? 45.390 18.833 82.106 1.00 15.58 250 ILE A O 1
ATOM 1490 N N . TYR A 1 251 ? 46.859 17.300 81.286 1.00 17.21 251 TYR A N 1
ATOM 1491 C CA . TYR A 1 251 ? 47.866 17.419 82.329 1.00 17.07 251 TYR A CA 1
ATOM 1492 C C . TYR A 1 251 ? 49.093 18.074 81.678 1.00 18.85 251 TYR A C 1
ATOM 1493 O O . TYR A 1 251 ? 49.703 17.551 80.738 1.00 15.57 251 TYR A O 1
ATOM 1502 N N . HIS A 1 252 ? 49.393 19.303 82.097 1.00 19.75 252 HIS A N 1
ATOM 1503 C CA . HIS A 1 252 ? 50.501 20.051 81.481 1.00 22.08 252 HIS A CA 1
ATOM 1504 C C . HIS A 1 252 ? 51.626 19.995 82.496 1.00 25.17 252 HIS A C 1
ATOM 1505 O O . HIS A 1 252 ? 51.586 20.640 83.538 1.00 22.92 252 HIS A O 1
ATOM 1512 N N . LYS A 1 253 ? 52.638 19.198 82.199 1.00 24.16 253 LYS A N 1
ATOM 1513 C CA . LYS A 1 253 ? 53.786 18.951 83.106 1.00 29.93 253 LYS A CA 1
ATOM 1514 C C . LYS A 1 253 ? 54.914 19.916 82.688 1.00 29.51 253 LYS A C 1
ATOM 1515 O O . LYS A 1 253 ? 55.338 19.833 81.551 1.00 26.29 253 LYS A O 1
ATOM 1521 N N . VAL A 1 254 ? 55.386 20.822 83.546 1.00 31.15 254 VAL A N 1
ATOM 1522 C CA . VAL A 1 254 ? 56.570 21.661 83.248 1.00 35.30 254 VAL A CA 1
ATOM 1523 C C . VAL A 1 254 ? 57.741 21.228 84.142 1.00 40.96 254 VAL A C 1
ATOM 1524 O O . VAL A 1 254 ? 57.629 21.261 85.369 1.00 45.72 254 VAL A O 1
ATOM 1528 N N . THR A 1 255 ? 58.842 20.813 83.526 1.00 44.52 255 THR A N 1
ATOM 1529 C CA . THR A 1 255 ? 60.043 20.298 84.218 1.00 48.07 255 THR A CA 1
ATOM 1530 C C . THR A 1 255 ? 61.229 21.264 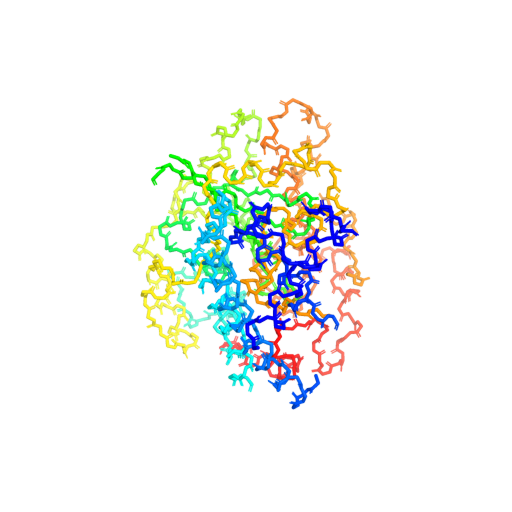84.023 1.00 50.69 255 THR A C 1
ATOM 1531 O O . THR A 1 255 ? 61.260 22.040 83.048 1.00 45.88 255 THR A O 1
ATOM 1535 N N . HIS A 1 256 ? 62.201 21.258 84.933 1.00 55.71 256 HIS A N 1
ATOM 1536 C CA . HIS A 1 256 ? 63.364 22.113 84.684 1.00 66.08 256 HIS A CA 1
ATOM 1537 C C . HIS A 1 256 ? 64.682 21.425 84.452 1.00 75.77 256 HIS A C 1
ATOM 1538 O O . HIS A 1 256 ? 65.227 20.773 85.339 1.00 69.48 256 HIS A O 1
ATOM 1545 N N . SER A 1 257 ? 65.172 21.597 83.217 1.00 88.50 257 SER A N 1
ATOM 1546 C CA . SER A 1 257 ? 66.282 20.827 82.597 1.00 89.21 257 SER A CA 1
ATOM 1547 C C . SER A 1 257 ? 66.526 19.411 83.163 1.00 84.03 257 SER A C 1
ATOM 1548 O O . SER A 1 257 ? 65.611 18.575 83.219 1.00 83.39 257 SER A O 1
ATOM 1551 N N . PRO A 1 264 ? 66.842 25.207 80.212 1.00 72.08 264 PRO A N 1
ATOM 1552 C CA . PRO A 1 264 ? 66.015 25.440 79.022 1.00 64.85 264 PRO A CA 1
ATOM 1553 C C . PRO A 1 264 ? 64.570 24.835 79.068 1.00 64.01 264 PRO A C 1
ATOM 1554 O O . PRO A 1 264 ? 64.054 24.416 77.989 1.00 59.88 264 PRO A O 1
ATOM 1558 N N . GLY A 1 265 ? 63.960 24.805 80.278 1.00 48.47 265 GLY A N 1
ATOM 1559 C CA . GLY A 1 265 ? 62.529 24.444 80.575 1.00 43.95 265 GLY A CA 1
ATOM 1560 C C . GLY A 1 265 ? 61.899 23.370 79.674 1.00 40.98 265 GLY A C 1
ATOM 1561 O O . GLY A 1 265 ? 62.227 23.313 78.475 1.00 34.62 265 GLY A O 1
ATOM 1562 N N . HIS A 1 266 ? 61.047 22.497 80.233 1.00 32.23 266 HIS A N 1
ATOM 1563 C CA . HIS A 1 266 ? 60.461 21.397 79.450 1.00 29.96 266 HIS A CA 1
ATOM 1564 C C . HIS A 1 266 ? 58.984 21.274 79.653 1.00 30.21 266 HIS A C 1
ATOM 1565 O O . HIS A 1 266 ? 58.499 21.307 80.796 1.00 30.04 266 HIS A O 1
ATOM 1572 N N . HIS A 1 267 ? 58.233 21.148 78.542 1.00 21.72 267 HIS A N 1
ATOM 1573 C CA . HIS A 1 267 ? 56.799 21.048 78.631 1.00 21.67 267 HIS A CA 1
ATOM 1574 C C . HIS A 1 267 ? 56.345 19.737 78.031 1.00 22.05 267 HIS A C 1
ATOM 1575 O O . HIS A 1 267 ? 56.655 19.457 76.849 1.00 16.83 267 HIS A O 1
ATOM 1582 N N . GLN A 1 268 ? 55.633 18.946 78.848 1.00 18.03 268 GLN A N 1
ATOM 1583 C CA . GLN A 1 268 ? 55.049 17.701 78.365 1.00 17.43 268 GLN A CA 1
ATOM 1584 C C . GLN A 1 268 ? 53.548 17.775 78.661 1.00 17.62 268 GLN A C 1
ATOM 1585 O O . GLN A 1 268 ? 53.144 18.036 79.805 1.00 17.76 268 GLN A O 1
ATOM 1591 N N . LEU A 1 269 ? 52.730 17.654 77.622 1.00 14.81 269 LEU A N 1
ATOM 1592 C CA . LEU A 1 269 ? 51.285 17.692 77.782 1.00 16.48 269 LEU A CA 1
ATOM 1593 C C . LEU A 1 269 ? 50.629 16.330 77.509 1.00 16.71 269 LEU A C 1
ATOM 1594 O O . LEU A 1 269 ? 51.013 15.651 76.557 1.00 16.92 269 LEU A O 1
ATOM 1599 N N . LEU A 1 270 ? 49.704 15.915 78.369 1.00 14.44 270 LEU A N 1
ATOM 1600 C CA . LEU A 1 270 ? 49.115 14.553 78.196 1.00 15.68 270 LEU A CA 1
ATOM 1601 C C . LEU A 1 270 ? 47.601 14.737 78.243 1.00 16.07 270 LEU A C 1
ATOM 1602 O O . LEU A 1 270 ? 47.140 15.694 78.883 1.00 18.85 270 LEU A O 1
ATOM 1607 N N . ALA A 1 271 ? 46.831 13.877 77.579 1.00 15.64 271 ALA A N 1
ATOM 1608 C CA . ALA A 1 271 ? 45.371 14.066 77.576 1.00 15.25 271 ALA A CA 1
ATOM 1609 C C . ALA A 1 271 ? 44.656 12.793 78.002 1.00 15.23 271 ALA A C 1
ATOM 1610 O O . ALA A 1 271 ? 45.047 11.701 77.582 1.00 14.14 271 ALA A O 1
ATOM 1612 N N . LEU A 1 272 ? 43.593 12.948 78.789 1.00 13.42 272 LEU A N 1
ATOM 1613 C CA . LEU A 1 272 ? 42.607 11.872 79.017 1.00 13.96 272 LEU A CA 1
ATOM 1614 C C . LEU A 1 272 ? 41.322 12.207 78.300 1.00 13.25 272 LEU A C 1
ATOM 1615 O O . LEU A 1 272 ? 40.675 13.243 78.651 1.00 18.41 272 LEU A O 1
ATOM 1620 N N . LEU A 1 273 ? 40.914 11.336 77.388 1.00 12.62 273 LEU A N 1
ATOM 1621 C CA . LEU A 1 273 ? 39.691 11.503 76.638 1.00 13.86 273 LEU A CA 1
ATOM 1622 C C . LEU A 1 273 ? 38.640 10.534 77.198 1.00 15.36 273 LEU A C 1
ATOM 1623 O O . LEU A 1 273 ? 38.988 9.475 77.808 1.00 15.49 273 LEU A O 1
ATOM 1628 N N . PRO A 1 274 ? 37.372 10.872 76.992 1.00 16.23 274 PRO A N 1
ATOM 1629 C CA . PRO A 1 274 ? 36.346 9.918 77.420 1.00 16.79 274 PRO A CA 1
ATOM 1630 C C . PRO A 1 274 ? 36.335 8.661 76.550 1.00 18.08 274 PRO A C 1
ATOM 1631 O O . PRO A 1 274 ? 36.852 8.616 75.399 1.00 18.21 274 PRO A O 1
ATOM 1635 N N . GLN A 1 275 ? 35.718 7.613 77.093 1.00 17.23 275 GLN A N 1
ATOM 1636 C CA . GLN A 1 275 ? 35.546 6.387 76.333 1.00 17.57 275 GLN A CA 1
ATOM 1637 C C . GLN A 1 275 ? 34.090 6.076 76.224 1.00 17.59 275 GLN A C 1
ATOM 1638 O O . GLN A 1 275 ? 33.324 6.343 77.196 1.00 19.17 275 GLN A O 1
ATOM 1644 N N . ASP A 1 276 ? 33.695 5.544 75.074 1.00 20.70 276 ASP A N 1
ATOM 1645 C CA . ASP A 1 276 ? 32.286 5.147 74.922 1.00 22.69 276 ASP A CA 1
ATOM 1646 C C . ASP A 1 276 ? 31.922 4.071 75.958 1.00 23.76 276 ASP A C 1
ATOM 1647 O O . ASP A 1 276 ? 30.818 4.079 76.550 1.00 20.46 276 ASP A O 1
ATOM 1652 N N . CYS A 1 277 ? 32.867 3.161 76.224 1.00 20.66 277 CYS A N 1
ATOM 1653 C CA . CYS A 1 277 ? 32.566 2.091 77.185 1.00 19.16 277 CYS A CA 1
ATOM 1654 C C . CYS A 1 277 ? 32.844 2.715 78.557 1.00 19.66 277 CYS A C 1
ATOM 1655 O O . CYS A 1 277 ? 34.000 3.162 78.839 1.00 17.16 277 CYS A O 1
ATOM 1658 N N . PRO A 1 278 ? 31.807 2.771 79.414 1.00 19.40 278 PRO A N 1
ATOM 1659 C CA . PRO A 1 278 ? 31.885 3.548 80.669 1.00 19.22 278 PRO A CA 1
ATOM 1660 C C . PRO A 1 278 ? 32.903 2.999 81.585 1.00 17.93 278 PRO A C 1
ATOM 1661 O O . PRO A 1 278 ? 33.566 3.758 82.270 1.00 18.16 278 PRO A O 1
ATOM 1665 N N . PHE A 1 279 ? 33.139 1.696 81.531 1.00 17.36 279 PHE A N 1
ATOM 1666 C CA . PHE A 1 279 ? 34.003 1.083 82.576 1.00 18.87 279 PHE A CA 1
ATOM 1667 C C . PHE A 1 279 ? 35.459 1.411 82.346 1.00 17.24 279 PHE A C 1
ATOM 1668 O O . PHE A 1 279 ? 36.237 1.425 83.307 1.00 15.82 279 PHE A O 1
ATOM 1676 N N . ILE A 1 280 ? 35.836 1.602 81.070 1.00 15.08 280 ILE A N 1
ATOM 1677 C CA . ILE A 1 280 ? 37.241 1.970 80.829 1.00 15.43 280 ILE A CA 1
ATOM 1678 C C . ILE A 1 280 ? 37.421 3.480 80.663 1.00 16.59 280 ILE A C 1
ATOM 1679 O O . ILE A 1 280 ? 38.557 3.951 80.458 1.00 16.04 280 ILE A O 1
ATOM 1684 N N . CYS A 1 281 ? 36.349 4.247 80.808 1.00 15.97 281 CYS A N 1
ATOM 1685 C CA . CYS A 1 281 ? 36.423 5.710 80.648 1.00 14.65 281 CYS A CA 1
ATOM 1686 C C . CYS A 1 281 ? 37.153 6.273 81.853 1.00 14.37 281 CYS A C 1
ATOM 1687 O O . CYS A 1 281 ? 36.668 6.116 82.987 1.00 14.98 281 CYS A O 1
ATOM 1690 N N . PRO A 1 282 ? 38.332 6.968 81.634 1.00 14.07 282 PRO A N 1
ATOM 1691 C CA . PRO A 1 282 ? 39.085 7.476 82.791 1.00 14.83 282 PRO A CA 1
ATOM 1692 C C . PRO A 1 282 ? 38.331 8.642 83.474 1.00 17.67 282 PRO A C 1
ATOM 1693 O O . PRO A 1 282 ? 38.487 8.882 84.684 1.00 15.70 282 PRO A O 1
ATOM 1697 N N . GLN A 1 283 ? 37.521 9.333 82.709 1.00 16.06 283 GLN A N 1
ATOM 1698 C CA . GLN A 1 283 ? 36.762 10.452 83.238 1.00 16.30 283 GLN A CA 1
ATOM 1699 C C . GLN A 1 283 ? 35.666 9.910 84.119 1.00 15.96 283 GLN A C 1
ATOM 1700 O O . GLN A 1 283 ? 35.469 10.380 85.256 1.00 17.14 283 GLN A O 1
ATOM 1706 N N . THR A 1 284 ? 34.922 8.954 83.605 1.00 16.24 284 THR A N 1
ATOM 1707 C CA . THR A 1 284 ? 33.851 8.283 84.434 1.00 16.78 284 THR A CA 1
ATOM 1708 C C . THR A 1 284 ? 34.435 7.672 85.685 1.00 16.45 284 THR A C 1
ATOM 1709 O O . THR A 1 284 ? 33.894 7.860 86.797 1.00 16.03 284 THR A O 1
ATOM 1713 N N . THR A 1 285 ? 35.528 6.923 85.498 1.00 14.82 285 THR A N 1
ATOM 1714 C CA . THR A 1 285 ? 36.132 6.240 86.622 1.00 15.10 285 THR A CA 1
ATOM 1715 C C . THR A 1 285 ? 36.632 7.208 87.641 1.00 15.15 285 THR A C 1
ATOM 1716 O O . THR A 1 285 ? 36.368 7.050 88.825 1.00 16.26 285 THR A O 1
ATOM 1720 N N . LEU A 1 286 ? 37.326 8.247 87.203 1.00 15.16 286 LEU A N 1
ATOM 1721 C CA . LEU A 1 286 ? 37.841 9.236 88.129 1.00 15.82 286 LEU A CA 1
ATOM 1722 C C . LEU A 1 286 ? 36.676 9.902 88.914 1.00 15.37 286 LEU A C 1
ATOM 1723 O O . LEU A 1 286 ? 36.766 10.150 90.134 1.00 14.76 286 LEU A O 1
ATOM 1728 N N . ALA A 1 287 ? 35.613 10.245 88.192 1.00 17.34 287 ALA A N 1
ATOM 1729 C CA . ALA A 1 287 ? 34.495 10.932 88.834 1.00 18.11 287 ALA A CA 1
ATOM 1730 C C . ALA A 1 287 ? 33.819 10.031 89.890 1.00 17.78 287 ALA A C 1
ATOM 1731 O O . ALA A 1 287 ? 33.472 10.488 90.985 1.00 18.11 287 ALA A O 1
ATOM 1733 N N . ALA A 1 288 ? 33.619 8.764 89.553 1.00 17.87 288 ALA A N 1
ATOM 1734 C CA . ALA A 1 288 ? 33.090 7.783 90.543 1.00 17.47 288 ALA A CA 1
ATOM 1735 C C . ALA A 1 288 ? 33.999 7.713 91.773 1.00 17.51 288 ALA A C 1
ATOM 1736 O O . ALA A 1 288 ? 33.527 7.705 92.922 1.00 18.39 288 ALA A O 1
ATOM 1738 N N . TYR A 1 289 ? 35.294 7.634 91.552 1.00 17.63 289 TYR A N 1
ATOM 1739 C CA . TYR A 1 289 ? 36.253 7.583 92.660 1.00 20.47 289 TYR A CA 1
ATOM 1740 C C . TYR A 1 289 ? 36.097 8.883 93.507 1.00 20.36 289 TYR A C 1
ATOM 1741 O O . TYR A 1 289 ? 35.999 8.858 94.745 1.00 18.70 289 TYR A O 1
ATOM 1750 N N . LEU A 1 290 ? 36.012 10.049 92.829 1.00 18.33 290 LEU A N 1
ATOM 1751 C CA . LEU A 1 290 ? 35.928 11.289 93.559 1.00 18.48 290 LEU A CA 1
ATOM 1752 C C . LEU A 1 290 ? 34.616 11.367 94.339 1.00 18.48 290 LEU A C 1
ATOM 1753 O O . LEU A 1 290 ? 34.601 11.923 95.435 1.00 20.05 290 LEU A O 1
ATOM 1758 N N . TYR A 1 291 ? 33.547 10.851 93.725 1.00 19.21 291 TYR A N 1
ATOM 1759 C CA . TYR A 1 291 ? 32.220 10.823 94.318 1.00 19.58 291 TYR A CA 1
ATOM 1760 C C . TYR A 1 291 ? 32.335 10.126 95.703 1.00 20.81 291 TYR A C 1
ATOM 1761 O O . TYR A 1 291 ? 31.923 10.679 96.743 1.00 20.29 291 TYR A O 1
ATOM 1770 N N . LEU A 1 292 ? 32.924 8.928 95.710 1.00 18.37 292 LEU A N 1
ATOM 1771 C CA . LEU A 1 292 ? 33.087 8.163 96.960 1.00 21.90 292 LEU A CA 1
ATOM 1772 C C . LEU A 1 292 ? 34.036 8.801 97.892 1.00 22.78 292 LEU A C 1
ATOM 1773 O O . LEU A 1 292 ? 33.794 8.854 99.133 1.00 22.50 292 LEU A O 1
ATOM 1778 N N . ARG A 1 293 ? 35.128 9.327 97.348 1.00 19.43 293 ARG A N 1
ATOM 1779 C CA . ARG A 1 293 ? 36.135 9.997 98.221 1.00 20.20 293 ARG A CA 1
ATOM 1780 C C . ARG A 1 293 ? 35.520 11.210 98.944 1.00 21.14 293 ARG A C 1
ATOM 1781 O O . ARG A 1 293 ? 35.739 11.414 100.172 1.00 21.61 293 ARG A O 1
ATOM 1789 N N . PHE A 1 294 ? 34.746 12.021 98.213 1.00 19.14 294 PHE A N 1
ATOM 1790 C CA . PHE A 1 294 ? 34.208 13.273 98.825 1.00 20.75 294 PHE A CA 1
ATOM 1791 C C . PHE A 1 294 ? 33.002 12.990 99.740 1.00 20.01 294 PHE A C 1
ATOM 1792 O O . PHE A 1 294 ? 32.925 13.581 100.791 1.00 21.92 294 PHE A O 1
ATOM 1800 N N . TYR A 1 295 ? 32.100 12.085 99.329 1.00 20.88 295 TYR A N 1
ATOM 1801 C CA . TYR A 1 295 ? 30.851 11.873 100.044 1.00 24.39 295 TYR A CA 1
ATOM 1802 C C . TYR A 1 295 ? 30.709 10.587 100.815 1.00 26.49 295 TYR A C 1
ATOM 1803 O O . TYR A 1 295 ? 29.667 10.399 101.458 1.00 25.14 295 TYR A O 1
ATOM 1812 N N . GLY A 1 296 ? 31.681 9.695 100.704 1.00 24.79 296 GLY A N 1
ATOM 1813 C CA . GLY A 1 296 ? 31.662 8.403 101.461 1.00 29.27 296 GLY A CA 1
ATOM 1814 C C . GLY A 1 296 ? 30.481 7.563 100.998 1.00 34.11 296 GLY A C 1
ATOM 1815 O O . GLY A 1 296 ? 30.087 7.659 99.862 1.00 29.54 296 GLY A O 1
ATOM 1816 N N . ILE A 1 297 ? 29.904 6.753 101.886 1.00 39.43 297 ILE A N 1
ATOM 1817 C CA . ILE A 1 297 ? 28.689 5.963 101.616 1.00 37.25 297 ILE A CA 1
ATOM 1818 C C . ILE A 1 297 ? 27.711 6.395 102.700 1.00 45.17 297 ILE A C 1
ATOM 1819 O O . ILE A 1 297 ? 28.030 6.279 103.881 1.00 37.65 297 ILE A O 1
ATOM 1824 N N . PRO A 1 298 ? 26.527 6.903 102.306 1.00 49.68 298 PRO A N 1
ATOM 1825 C CA . PRO A 1 298 ? 25.642 7.780 103.149 1.00 54.62 298 PRO A CA 1
ATOM 1826 C C . PRO A 1 298 ? 25.238 7.254 104.523 1.00 58.76 298 PRO A C 1
ATOM 1827 O O . PRO A 1 298 ? 25.408 7.956 105.533 1.00 65.01 298 PRO A O 1
ATOM 1831 N N . SER A 1 299 ? 24.730 6.036 104.605 1.00 53.92 299 SER A N 1
ATOM 1832 C CA . SER A 1 299 ? 24.483 5.528 105.958 1.00 59.87 299 SER A CA 1
ATOM 1833 C C . SER A 1 299 ? 25.743 4.930 106.568 1.00 57.30 299 SER A C 1
ATOM 1834 O O . SER A 1 299 ? 25.783 4.626 107.751 1.00 53.39 299 SER A O 1
ATOM 1837 N N . VAL A 1 300 ? 26.784 4.798 105.758 1.00 46.14 300 VAL A N 1
ATOM 1838 C CA . VAL A 1 300 ? 27.914 3.976 106.157 1.00 42.19 300 VAL A CA 1
ATOM 1839 C C . VAL A 1 300 ? 29.160 4.709 106.615 1.00 38.90 300 VAL A C 1
ATOM 1840 O O . VAL A 1 300 ? 29.655 4.431 107.695 1.00 37.70 300 VAL A O 1
ATOM 1844 N N . SER A 1 301 ? 29.721 5.609 105.799 1.00 32.83 301 SER A N 1
ATOM 1845 C CA . SER A 1 301 ? 31.024 6.216 106.172 1.00 34.01 301 SER A CA 1
ATOM 1846 C C . SER A 1 301 ? 30.978 7.601 105.615 1.00 32.24 301 SER A C 1
ATOM 1847 O O . SER A 1 301 ? 30.390 7.805 104.545 1.00 27.80 301 SER A O 1
ATOM 1850 N N . LYS A 1 302 ? 31.526 8.550 106.357 1.00 34.66 302 LYS A N 1
ATOM 1851 C CA . LYS A 1 302 ? 31.543 9.933 105.902 1.00 35.78 302 LYS A CA 1
ATOM 1852 C C . LYS A 1 302 ? 32.681 10.074 104.883 1.00 36.44 302 LYS A C 1
ATOM 1853 O O . LYS A 1 302 ? 33.660 9.270 104.878 1.00 35.20 302 LYS A O 1
ATOM 1859 N N . GLY A 1 303 ? 32.532 11.040 103.992 1.00 34.13 303 GLY A N 1
ATOM 1860 C CA . GLY A 1 303 ? 33.569 11.276 103.006 1.00 30.93 303 GLY A CA 1
ATOM 1861 C C . GLY A 1 303 ? 34.589 12.272 103.555 1.00 31.91 303 GLY A C 1
ATOM 1862 O O . GLY A 1 303 ? 34.526 12.681 104.721 1.00 29.65 303 GLY A O 1
ATOM 1863 N N . ASP A 1 304 ? 35.548 12.638 102.714 1.00 27.02 304 ASP A N 1
ATOM 1864 C CA . ASP A 1 304 ? 36.482 13.697 103.021 1.00 26.65 304 ASP A CA 1
ATOM 1865 C C . ASP A 1 304 ? 35.840 15.080 102.890 1.00 23.25 304 ASP A C 1
ATOM 1866 O O . ASP A 1 304 ? 36.414 16.010 103.404 1.00 24.97 304 ASP A O 1
ATOM 1871 N N . GLY A 1 305 ? 34.729 15.200 102.155 1.00 23.26 305 GLY A N 1
ATOM 1872 C CA . GLY A 1 305 ? 34.128 16.494 101.735 1.00 25.43 305 GLY A CA 1
ATOM 1873 C C . GLY A 1 305 ? 34.705 16.971 100.397 1.00 27.17 305 GLY A C 1
ATOM 1874 O O . GLY A 1 305 ? 35.796 16.598 99.969 1.00 24.98 305 GLY A O 1
ATOM 1875 N N . PHE A 1 306 ? 33.948 17.791 99.698 1.00 26.12 306 PHE A N 1
ATOM 1876 C CA . PHE A 1 306 ? 34.466 18.454 98.510 1.00 26.35 306 PHE A CA 1
ATOM 1877 C C . PHE A 1 306 ? 35.535 19.464 98.938 1.00 27.83 306 PHE A C 1
ATOM 1878 O O . PHE A 1 306 ? 35.326 20.111 99.922 1.00 29.38 306 PHE A O 1
ATOM 1886 N N . PRO A 1 307 ? 36.671 19.642 98.179 1.00 24.56 307 PRO A N 1
ATOM 1887 C CA . PRO A 1 307 ? 37.726 20.585 98.611 1.00 27.72 307 PRO A CA 1
ATOM 1888 C C . PRO A 1 307 ? 37.197 22.017 98.962 1.00 26.36 307 PRO A C 1
ATOM 1889 O O . PRO A 1 307 ? 36.283 22.544 98.283 1.00 27.34 307 PRO A O 1
ATOM 1893 N N . ASN A 1 308 ? 37.789 22.599 100.006 1.00 28.65 308 ASN A N 1
ATOM 1894 C CA . ASN A 1 308 ? 37.515 23.989 100.436 1.00 30.10 308 ASN A CA 1
ATOM 1895 C C . ASN A 1 308 ? 38.112 25.084 99.556 1.00 23.86 308 ASN A C 1
ATOM 1896 O O . ASN A 1 308 ? 39.152 25.680 99.837 1.00 27.16 308 ASN A O 1
ATOM 1901 N N . LEU A 1 309 ? 37.457 25.317 98.444 1.00 25.95 309 LEU A N 1
ATOM 1902 C CA . LEU A 1 309 ? 38.050 26.145 97.391 1.00 27.07 309 LEU A CA 1
ATOM 1903 C C . LEU A 1 309 ? 38.261 27.611 97.815 1.00 31.55 309 LEU A C 1
ATOM 1904 O O . LEU A 1 309 ? 39.035 28.334 97.164 1.00 31.38 309 LEU A O 1
ATOM 1909 N N . ASN A 1 310 ? 37.565 28.051 98.868 1.00 32.91 310 ASN A N 1
ATOM 1910 C CA . ASN A 1 310 ? 37.780 29.402 99.430 1.00 36.29 310 ASN A CA 1
ATOM 1911 C C . ASN A 1 310 ? 39.187 29.596 99.980 1.00 37.67 310 ASN A C 1
ATOM 1912 O O . ASN A 1 310 ? 39.704 30.701 100.007 1.00 38.67 310 ASN A O 1
ATOM 1917 N N . ALA A 1 311 ? 39.811 28.508 100.414 1.00 37.62 311 ALA A N 1
ATOM 1918 C CA . ALA A 1 311 ? 41.152 28.578 100.889 1.00 34.59 311 ALA A CA 1
ATOM 1919 C C . ALA A 1 311 ? 42.175 28.606 99.752 1.00 33.12 311 ALA A C 1
ATOM 1920 O O . ALA A 1 311 ? 43.349 28.888 99.963 1.00 34.23 311 ALA A O 1
ATOM 1922 N N . ASP A 1 312 ? 41.764 28.316 98.529 1.00 34.51 312 ASP A N 1
ATOM 1923 C CA . ASP A 1 312 ? 42.762 28.318 97.423 1.00 35.65 312 ASP A CA 1
ATOM 1924 C C . ASP A 1 312 ? 43.195 29.723 96.923 1.00 36.76 312 ASP A C 1
ATOM 1925 O O . ASP A 1 312 ? 42.380 30.553 96.489 1.00 35.68 312 ASP A O 1
ATOM 1930 N N . GLU A 1 313 ? 44.491 29.958 96.966 1.00 39.11 313 GLU A N 1
ATOM 1931 C CA . GLU A 1 313 ? 45.058 31.171 96.439 1.00 41.96 313 GLU A CA 1
ATOM 1932 C C . GLU A 1 313 ? 46.114 30.794 95.381 1.00 37.71 313 GLU A C 1
ATOM 1933 O O . GLU A 1 313 ? 47.159 30.211 95.708 1.00 33.19 313 GLU A O 1
ATOM 1939 N N . ASN A 1 314 ? 45.822 31.107 94.116 1.00 34.53 314 ASN A N 1
ATOM 1940 C CA . ASN A 1 314 ? 46.673 30.720 92.969 1.00 38.72 314 ASN A CA 1
ATOM 1941 C C . ASN A 1 314 ? 47.155 29.260 93.059 1.00 35.16 314 ASN A C 1
ATOM 1942 O O . ASN A 1 314 ? 48.320 29.008 92.853 1.00 28.94 314 ASN A O 1
ATOM 1947 N N . GLY A 1 315 ? 46.272 28.312 93.374 1.00 37.50 315 GLY A N 1
ATOM 1948 C CA . GLY A 1 315 ? 46.664 26.870 93.380 1.00 36.68 315 GLY A CA 1
ATOM 1949 C C . GLY A 1 315 ? 47.256 26.389 94.688 1.00 36.32 315 GLY A C 1
ATOM 1950 O O . GLY A 1 315 ? 47.557 25.189 94.868 1.00 34.57 315 GLY A O 1
ATOM 1951 N N . SER A 1 316 ? 47.397 27.304 95.652 1.00 36.22 316 SER A N 1
ATOM 1952 C CA . SER A 1 316 ? 48.000 26.899 96.934 1.00 34.32 316 SER A CA 1
ATOM 1953 C C . SER A 1 316 ? 47.300 25.638 97.471 1.00 35.23 316 SER A C 1
ATOM 1954 O O . SER A 1 316 ? 47.955 24.733 97.974 1.00 44.68 316 SER A O 1
ATOM 1957 N N . LEU A 1 317 ? 45.979 25.588 97.420 1.00 31.47 317 LEU A N 1
ATOM 1958 C CA . LEU A 1 317 ? 45.279 24.443 97.956 1.00 29.13 317 LEU A CA 1
ATOM 1959 C C . LEU A 1 317 ? 45.268 23.266 96.953 1.00 26.18 317 LEU A C 1
ATOM 1960 O O . LEU A 1 317 ? 45.703 22.183 97.294 1.00 27.45 317 LEU A O 1
ATOM 1965 N N . LEU A 1 318 ? 44.763 23.491 95.739 1.00 23.96 318 LEU A N 1
ATOM 1966 C CA . LEU A 1 318 ? 44.703 22.395 94.713 1.00 25.50 318 LEU A CA 1
ATOM 1967 C C . LEU A 1 318 ? 46.048 21.722 94.326 1.00 24.96 318 LEU A C 1
ATOM 1968 O O . LEU A 1 318 ? 46.078 20.537 93.907 1.00 23.02 318 LEU A O 1
ATOM 1973 N N . GLN A 1 319 ? 47.168 22.440 94.444 1.00 23.66 319 GLN A N 1
ATOM 1974 C CA . GLN A 1 319 ? 48.412 21.806 94.078 1.00 28.20 319 GLN A CA 1
ATOM 1975 C C . GLN A 1 319 ? 48.914 20.880 95.187 1.00 28.52 319 GLN A C 1
ATOM 1976 O O . GLN A 1 319 ? 49.937 20.179 94.990 1.00 26.10 319 GLN A O 1
ATOM 1982 N N . ASP A 1 320 ? 48.235 20.870 96.332 1.00 31.99 320 ASP A N 1
ATOM 1983 C CA . ASP A 1 320 ? 48.647 19.974 97.421 1.00 35.61 320 ASP A CA 1
ATOM 1984 C C . ASP A 1 320 ? 47.666 18.844 97.677 1.00 33.52 320 ASP A C 1
ATOM 1985 O O . ASP A 1 320 ? 47.791 18.118 98.662 1.00 31.34 320 ASP A O 1
ATOM 1990 N N . ILE A 1 321 ? 46.640 18.739 96.853 1.00 29.58 321 ILE A N 1
ATOM 1991 C CA . ILE A 1 321 ? 45.673 17.652 97.031 1.00 21.58 321 ILE A CA 1
ATOM 1992 C C . ILE A 1 321 ? 45.979 16.578 95.961 1.00 22.85 321 ILE A C 1
ATOM 1993 O O . ILE A 1 321 ? 45.942 16.860 94.763 1.00 23.07 321 ILE A O 1
ATOM 1998 N N . PRO A 1 322 ? 46.358 15.372 96.407 1.00 22.85 322 PRO A N 1
ATOM 1999 C CA . PRO A 1 322 ? 46.748 14.335 95.430 1.00 20.32 322 PRO A CA 1
ATOM 2000 C C . PRO A 1 322 ? 45.590 13.815 94.618 1.00 20.03 322 PRO A C 1
ATOM 2001 O O . PRO A 1 322 ? 44.487 13.686 95.148 1.00 22.59 322 PRO A O 1
ATOM 2005 N N . ILE A 1 323 ? 45.792 13.478 93.331 1.00 20.75 323 ILE A N 1
ATOM 2006 C CA . ILE A 1 323 ? 44.680 12.922 92.580 1.00 18.75 323 ILE A CA 1
ATOM 2007 C C . ILE A 1 323 ? 44.037 11.661 93.237 1.00 20.67 323 ILE A C 1
ATOM 2008 O O . ILE A 1 323 ? 42.818 11.491 93.170 1.00 17.54 323 ILE A O 1
ATOM 2013 N N . LEU A 1 324 ? 44.872 10.777 93.813 1.00 19.69 324 LEU A N 1
ATOM 2014 C CA . LEU A 1 324 ? 44.362 9.635 94.667 1.00 20.44 324 LEU A CA 1
ATOM 2015 C C . LEU A 1 324 ? 44.786 9.912 96.097 1.00 18.74 324 LEU A C 1
ATOM 2016 O O . LEU A 1 324 ? 45.901 10.324 96.331 1.00 21.19 324 LEU A O 1
ATOM 2021 N N . ARG A 1 325 ? 43.890 9.713 97.042 1.00 23.56 325 ARG A N 1
ATOM 2022 C CA . ARG A 1 325 ? 44.195 9.950 98.452 1.00 23.61 325 ARG A CA 1
ATOM 2023 C C . ARG A 1 325 ? 44.427 8.547 99.128 1.00 25.00 325 ARG A C 1
ATOM 2024 O O . ARG A 1 325 ? 43.540 7.691 99.086 1.00 24.57 325 ARG A O 1
ATOM 2032 N N . GLY A 1 326 ? 45.582 8.317 99.715 1.00 24.73 326 GLY A N 1
ATOM 2033 C CA . GLY A 1 326 ? 45.833 7.066 100.450 1.00 24.52 326 GLY A CA 1
ATOM 2034 C C . GLY A 1 326 ? 45.402 7.118 101.918 1.00 24.92 326 GLY A C 1
ATOM 2035 O O . GLY A 1 326 ? 44.260 7.407 102.210 1.00 25.77 326 GLY A O 1
ATOM 2036 N N . LYS A 1 327 ? 46.315 6.836 102.839 1.00 25.78 327 LYS A N 1
ATOM 2037 C CA . LYS A 1 327 ? 45.998 6.787 104.307 1.00 30.78 327 LYS A CA 1
ATOM 2038 C C . LYS A 1 327 ? 45.720 8.167 104.958 1.00 32.90 327 LYS A C 1
ATOM 2039 O O . LYS A 1 327 ? 44.978 8.275 105.961 1.00 28.57 327 LYS A O 1
ATOM 2045 N N . SER A 1 328 ? 46.332 9.217 104.394 1.00 29.11 328 SER A N 1
ATOM 2046 C CA . SER A 1 328 ? 46.033 10.585 104.825 1.00 30.81 328 SER A CA 1
ATOM 2047 C C . SER A 1 328 ? 45.588 11.427 103.638 1.00 29.85 328 SER A C 1
ATOM 2048 O O . SER A 1 328 ? 45.856 11.073 102.456 1.00 31.12 328 SER A O 1
ATOM 2051 N N . LEU A 1 329 ? 44.906 12.520 103.946 1.00 28.10 329 LEU A N 1
ATOM 2052 C CA . LEU A 1 329 ? 44.325 13.458 102.979 1.00 31.60 329 LEU A CA 1
ATOM 2053 C C . LEU A 1 329 ? 45.372 13.952 102.013 1.00 30.52 329 LEU A C 1
ATOM 2054 O O . LEU A 1 329 ? 45.072 14.247 100.851 1.00 33.32 329 LEU A O 1
ATOM 2059 N N . THR A 1 330 ? 46.609 13.904 102.477 1.00 28.98 330 THR A N 1
ATOM 2060 C CA . THR A 1 330 ? 47.678 14.671 101.863 1.00 33.89 330 THR A CA 1
ATOM 2061 C C . THR A 1 330 ? 48.607 13.868 100.918 1.00 31.02 330 THR A C 1
ATOM 2062 O O . THR A 1 330 ? 49.378 14.455 100.174 1.00 30.28 330 THR A O 1
ATOM 2066 N N . THR A 1 331 ? 48.453 12.541 100.857 1.00 28.91 331 THR A N 1
ATOM 2067 C CA . THR A 1 331 ? 49.494 11.697 100.240 1.00 28.31 331 THR A CA 1
ATOM 2068 C C . THR A 1 331 ? 48.798 10.747 99.273 1.00 25.38 331 THR A C 1
ATOM 2069 O O . THR A 1 331 ? 47.675 10.251 99.538 1.00 21.79 331 THR A O 1
ATOM 2073 N N . TYR A 1 332 ? 49.459 10.506 98.153 1.00 24.82 332 TYR A N 1
ATOM 2074 C CA . TYR A 1 332 ? 49.049 9.462 97.207 1.00 25.23 332 TYR A CA 1
ATOM 2075 C C . TYR A 1 332 ? 49.331 8.142 97.923 1.00 25.39 332 TYR A C 1
ATOM 2076 O O . TYR A 1 332 ? 50.231 8.127 98.747 1.00 22.98 332 TYR A O 1
ATOM 2085 N N . PRO A 1 333 ? 48.573 7.063 97.603 1.00 27.07 333 PRO A N 1
ATOM 2086 C CA . PRO A 1 333 ? 48.880 5.731 98.209 1.00 25.32 333 PRO A CA 1
ATOM 2087 C C . PRO A 1 333 ? 50.304 5.324 97.980 1.00 22.86 333 PRO A C 1
ATOM 2088 O O . PRO A 1 333 ? 50.954 5.679 96.988 1.00 20.95 333 PRO A O 1
ATOM 2092 N N . ARG A 1 334 ? 50.844 4.622 98.957 1.00 24.35 334 ARG A N 1
ATOM 2093 C CA . ARG A 1 334 ? 52.265 4.338 98.933 1.00 25.99 334 ARG A CA 1
ATOM 2094 C C . ARG A 1 334 ? 52.616 3.313 97.900 1.00 24.64 334 ARG A C 1
ATOM 2095 O O . ARG A 1 334 ? 51.810 2.415 97.609 1.00 23.21 334 ARG A O 1
ATOM 2103 N N . GLU A 1 335 ? 53.829 3.410 97.377 1.00 24.11 335 GLU A N 1
ATOM 2104 C CA . GLU A 1 335 ? 54.194 2.572 96.252 1.00 23.43 335 GLU A CA 1
ATOM 2105 C C . GLU A 1 335 ? 54.103 1.068 96.647 1.00 26.70 335 GLU A C 1
ATOM 2106 O O . GLU A 1 335 ? 53.718 0.190 95.821 1.00 23.66 335 GLU A O 1
ATOM 2112 N N . GLU A 1 336 ? 54.516 0.763 97.889 1.00 24.84 336 GLU A N 1
ATOM 2113 C CA . GLU A 1 336 ? 54.628 -0.657 98.332 1.00 26.69 336 GLU A CA 1
ATOM 2114 C C . GLU A 1 336 ? 53.219 -1.184 98.386 1.00 23.58 336 GLU A C 1
ATOM 2115 O O . GLU A 1 336 ? 52.955 -2.272 97.963 1.00 26.04 336 GLU A O 1
ATOM 2121 N N . THR A 1 337 ? 52.279 -0.397 98.863 1.00 24.23 337 THR A N 1
ATOM 2122 C CA . THR A 1 337 ? 50.883 -0.842 98.858 1.00 25.08 337 THR A CA 1
ATOM 2123 C C . THR A 1 337 ? 50.338 -1.055 97.440 1.00 23.06 337 THR A C 1
ATOM 2124 O O . THR A 1 337 ? 49.625 -2.047 97.185 1.00 20.81 337 THR A O 1
ATOM 2128 N N . PHE A 1 338 ? 50.587 -0.100 96.552 1.00 21.47 338 PHE A N 1
ATOM 2129 C CA . PHE A 1 338 ? 50.184 -0.295 95.153 1.00 20.90 338 PHE A CA 1
ATOM 2130 C C . PHE A 1 338 ? 50.835 -1.526 94.509 1.00 20.31 338 PHE A C 1
ATOM 2131 O O . PHE A 1 338 ? 50.217 -2.187 93.710 1.00 20.54 338 PHE A O 1
ATOM 2139 N N . SER A 1 339 ? 52.093 -1.832 94.849 1.00 20.97 339 SER A N 1
ATOM 2140 C CA . SER A 1 339 ? 52.715 -3.070 94.382 1.00 24.18 339 SER A CA 1
ATOM 2141 C C . SER A 1 339 ? 51.882 -4.305 94.729 1.00 21.35 339 SER A C 1
ATOM 2142 O O . 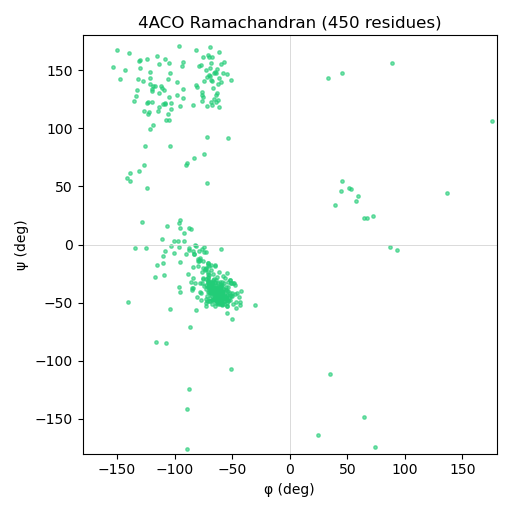SER A 1 339 ? 51.563 -5.144 93.850 1.00 19.03 339 SER A O 1
ATOM 2145 N N . ASN A 1 340 ? 51.369 -4.344 95.956 1.00 22.72 340 ASN A N 1
ATOM 2146 C CA . ASN A 1 340 ? 50.490 -5.468 96.314 1.00 23.01 340 ASN A CA 1
ATOM 2147 C C . ASN A 1 340 ? 49.127 -5.425 95.586 1.00 23.64 340 ASN A C 1
ATOM 2148 O O . ASN A 1 340 ? 48.576 -6.472 95.212 1.00 20.89 340 ASN A O 1
ATOM 2153 N N . TYR A 1 341 ? 48.576 -4.230 95.424 1.00 20.41 341 TYR A N 1
ATOM 2154 C CA . TYR A 1 341 ? 47.300 -4.120 94.770 1.00 20.88 341 TYR A CA 1
ATOM 2155 C C . TYR A 1 341 ? 47.477 -4.696 93.386 1.00 19.68 341 TYR A C 1
ATOM 2156 O O . TYR A 1 341 ? 46.624 -5.439 92.932 1.00 19.20 341 TYR A O 1
ATOM 2165 N N . TYR A 1 342 ? 48.561 -4.295 92.695 1.00 17.05 342 TYR A N 1
ATOM 2166 C CA . TYR A 1 342 ? 48.703 -4.803 91.289 1.00 18.15 342 TYR A CA 1
ATOM 2167 C C . TYR A 1 342 ? 48.799 -6.326 91.231 1.00 19.11 342 TYR A C 1
ATOM 2168 O O . TYR A 1 342 ? 48.161 -6.989 90.407 1.00 17.28 342 TYR A O 1
ATOM 2177 N N . THR A 1 343 ? 49.709 -6.869 92.040 1.00 18.54 343 THR A N 1
ATOM 2178 C CA . THR A 1 343 ? 49.825 -8.326 92.146 1.00 20.40 343 THR A CA 1
ATOM 2179 C C . THR A 1 343 ? 48.456 -8.991 92.318 1.00 17.99 343 THR A C 1
ATOM 2180 O O . THR A 1 343 ? 48.161 -9.905 91.584 1.00 19.54 343 THR A O 1
ATOM 2184 N N . THR A 1 344 ? 47.699 -8.563 93.330 1.00 18.02 344 THR A N 1
ATOM 2185 C CA . THR A 1 344 ? 46.406 -9.088 93.690 1.00 17.26 344 THR A CA 1
ATOM 2186 C C . THR A 1 344 ? 45.418 -8.996 92.515 1.00 16.97 344 THR A C 1
ATOM 2187 O O . THR A 1 344 ? 44.735 -9.975 92.186 1.00 15.80 344 THR A O 1
ATOM 2191 N N . VAL A 1 345 ? 45.382 -7.835 91.805 1.00 16.46 345 VAL A N 1
ATOM 2192 C CA . VAL A 1 345 ? 44.406 -7.704 90.732 1.00 15.34 345 VAL A CA 1
ATOM 2193 C C . VAL A 1 345 ? 44.768 -8.609 89.512 1.00 15.48 345 VAL A C 1
ATOM 2194 O O . VAL A 1 345 ? 43.893 -9.267 88.905 1.00 16.12 345 VAL A O 1
ATOM 2198 N N . PHE A 1 346 ? 46.035 -8.665 89.168 1.00 15.50 346 PHE A N 1
ATOM 2199 C CA . PHE A 1 346 ? 46.437 -9.458 87.981 1.00 18.56 346 PHE A CA 1
ATOM 2200 C C . PHE A 1 346 ? 46.276 -10.977 88.263 1.00 18.49 346 PHE A C 1
ATOM 2201 O O . PHE A 1 346 ? 45.877 -11.744 87.387 1.00 16.59 346 PHE A O 1
ATOM 2209 N N . ARG A 1 347 ? 46.539 -11.366 89.511 1.00 18.36 347 ARG A N 1
ATOM 2210 C CA . ARG A 1 347 ? 46.208 -12.767 89.954 1.00 19.19 347 ARG A CA 1
ATOM 2211 C C . ARG A 1 347 ? 44.701 -13.033 89.778 1.00 19.61 347 ARG A C 1
ATOM 2212 O O . ARG A 1 347 ? 44.322 -13.962 89.088 1.00 20.92 347 ARG A O 1
ATOM 2220 N N . TYR A 1 348 ? 43.845 -12.163 90.313 1.00 17.53 348 TYR A N 1
ATOM 2221 C CA . TYR A 1 348 ? 42.400 -12.364 90.203 1.00 19.55 348 TYR A CA 1
ATOM 2222 C C . TYR A 1 348 ? 41.922 -12.440 88.768 1.00 19.49 348 TYR A C 1
ATOM 2223 O O . TYR A 1 348 ? 41.001 -13.195 88.451 1.00 17.63 348 TYR A O 1
ATOM 2232 N N . CYS A 1 349 ? 42.491 -11.576 87.910 1.00 21.10 349 CYS A N 1
ATOM 2233 C CA . CYS A 1 349 ? 42.091 -11.492 86.496 1.00 19.63 349 CYS A CA 1
ATOM 2234 C C . CYS A 1 349 ? 42.784 -12.572 85.622 1.00 21.52 349 CYS A C 1
ATOM 2235 O O . CYS A 1 349 ? 42.522 -12.633 84.405 1.00 18.90 349 CYS A O 1
ATOM 2238 N N . HIS A 1 350 ? 43.641 -13.406 86.241 1.00 18.69 350 HIS A N 1
ATOM 2239 C CA . HIS A 1 350 ? 44.437 -14.383 85.436 1.00 20.40 350 HIS A CA 1
ATOM 2240 C C . HIS A 1 350 ? 45.208 -13.740 84.293 1.00 22.55 350 HIS A C 1
ATOM 2241 O O . HIS A 1 350 ? 45.126 -14.196 83.153 1.00 20.67 350 HIS A O 1
ATOM 2248 N N . LEU A 1 351 ? 45.923 -12.642 84.578 1.00 21.74 351 LEU A N 1
ATOM 2249 C CA . LEU A 1 351 ? 46.614 -11.913 83.534 1.00 19.96 351 LEU A CA 1
ATOM 2250 C C . LEU A 1 351 ? 48.096 -11.953 83.877 1.00 19.16 351 LEU A C 1
ATOM 2251 O O . LEU A 1 351 ? 48.480 -11.749 85.070 1.00 18.79 351 LEU A O 1
ATOM 2256 N N . PRO A 1 352 ? 48.938 -12.203 82.864 1.00 20.75 352 PRO A N 1
ATOM 2257 C CA . PRO A 1 352 ? 50.386 -12.165 83.156 1.00 20.36 352 PRO A CA 1
ATOM 2258 C C . PRO A 1 352 ? 50.805 -10.795 83.678 1.00 20.69 352 PRO A C 1
ATOM 2259 O O . PRO A 1 352 ? 50.310 -9.801 83.210 1.00 16.70 352 PRO A O 1
ATOM 2263 N N . TYR A 1 353 ? 51.683 -10.740 84.681 1.00 17.65 353 TYR A N 1
ATOM 2264 C CA . TYR A 1 353 ? 52.000 -9.442 85.296 1.00 19.14 353 TYR A CA 1
ATOM 2265 C C . TYR A 1 353 ? 53.489 -9.277 85.462 1.00 19.08 353 TYR A C 1
ATOM 2266 O O . TYR A 1 353 ? 54.141 -10.183 86.006 1.00 18.39 353 TYR A O 1
ATOM 2275 N N . LYS A 1 354 ? 54.034 -8.153 84.964 1.00 18.41 354 LYS A N 1
ATOM 2276 C CA . LYS A 1 354 ? 55.422 -7.795 85.247 1.00 23.00 354 LYS A CA 1
ATOM 2277 C C . LYS A 1 354 ? 55.378 -6.364 85.818 1.00 23.10 354 LYS A C 1
ATOM 2278 O O . LYS A 1 354 ? 54.960 -5.436 85.125 1.00 20.63 354 LYS A O 1
ATOM 2284 N N . ARG A 1 355 ? 55.759 -6.240 87.086 1.00 19.86 355 ARG A N 1
ATOM 2285 C CA . ARG A 1 355 ? 55.823 -4.965 87.816 1.00 20.46 355 ARG A CA 1
ATOM 2286 C C . ARG A 1 355 ? 56.427 -3.840 87.004 1.00 18.14 355 ARG A C 1
ATOM 2287 O O . ARG A 1 355 ? 55.875 -2.705 86.980 1.00 17.49 355 ARG A O 1
ATOM 2295 N N . ARG A 1 356 ? 57.576 -4.082 86.398 1.00 18.41 356 ARG A N 1
ATOM 2296 C CA . ARG A 1 356 ? 58.208 -3.006 85.598 1.00 21.89 356 ARG A CA 1
ATOM 2297 C C . ARG A 1 356 ? 57.242 -2.354 84.575 1.00 24.09 356 ARG A C 1
ATOM 2298 O O . ARG A 1 356 ? 57.330 -1.155 84.366 1.00 23.40 356 ARG A O 1
ATOM 2306 N N . GLU A 1 357 ? 56.302 -3.111 84.022 1.00 21.43 357 GLU A N 1
ATOM 2307 C CA . GLU A 1 357 ? 55.420 -2.556 82.965 1.00 26.06 357 GLU A CA 1
ATOM 2308 C C . GLU A 1 357 ? 54.294 -1.647 83.483 1.00 25.26 357 GLU A C 1
ATOM 2309 O O . GLU A 1 357 ? 53.630 -1.001 82.692 1.00 27.46 357 GLU A O 1
ATOM 2315 N N . TYR A 1 358 ? 54.067 -1.676 84.793 1.00 18.88 358 TYR A N 1
ATOM 2316 C CA . TYR A 1 358 ? 53.131 -0.831 85.519 1.00 20.86 358 TYR A CA 1
ATOM 2317 C C . TYR A 1 358 ? 53.773 0.219 86.435 1.00 18.85 358 TYR A C 1
ATOM 2318 O O . TYR A 1 358 ? 53.097 1.166 86.844 1.00 19.36 358 TYR A O 1
ATOM 2327 N N . PHE A 1 359 ? 55.057 0.082 86.746 1.00 17.04 359 PHE A N 1
ATOM 2328 C CA . PHE A 1 359 ? 55.712 0.956 87.702 1.00 17.92 359 PHE A CA 1
ATOM 2329 C C . PHE A 1 359 ? 56.854 1.804 87.135 1.00 18.66 359 PHE A C 1
ATOM 2330 O O . PHE A 1 359 ? 57.078 2.892 87.630 1.00 21.95 359 PHE A O 1
ATOM 2338 N N . ASN A 1 360 ? 57.522 1.337 86.087 1.00 20.85 360 ASN A N 1
ATOM 2339 C CA . ASN A 1 360 ? 58.764 1.959 85.660 1.00 21.58 360 ASN A CA 1
ATOM 2340 C C . ASN A 1 360 ? 58.443 2.937 84.539 1.00 21.97 360 ASN A C 1
ATOM 2341 O O . ASN A 1 360 ? 57.289 2.954 84.012 1.00 17.47 360 ASN A O 1
ATOM 2346 N N . LYS A 1 361 ? 59.434 3.738 84.142 1.00 18.99 361 LYS A N 1
ATOM 2347 C CA . LYS A 1 361 ? 59.213 4.613 82.976 1.00 23.61 361 LYS A CA 1
ATOM 2348 C C . LYS A 1 361 ? 58.828 3.821 81.727 1.00 23.58 361 LYS A C 1
ATOM 2349 O O . LYS A 1 361 ? 59.352 2.730 81.494 1.00 24.45 361 LYS A O 1
ATOM 2355 N N . CYS A 1 362 ? 57.999 4.415 80.857 1.00 23.10 362 CYS A N 1
ATOM 2356 C CA . CYS A 1 362 ? 57.629 3.776 79.601 1.00 23.30 362 CYS A CA 1
ATOM 2357 C C . CYS A 1 362 ? 58.526 4.195 78.452 1.00 24.55 362 CYS A C 1
ATOM 2358 O O . CYS A 1 362 ? 59.077 5.273 78.473 1.00 21.29 362 CYS A O 1
ATOM 2361 N N . ASN A 1 363 ? 58.635 3.318 77.459 1.00 25.74 363 ASN A N 1
ATOM 2362 C CA . ASN A 1 363 ? 59.407 3.527 76.252 1.00 30.79 363 ASN A CA 1
ATOM 2363 C C . ASN A 1 363 ? 58.623 4.477 75.325 1.00 28.03 363 ASN A C 1
ATOM 2364 O O . ASN A 1 363 ? 59.220 5.281 74.631 1.00 31.40 363 ASN A O 1
ATOM 2369 N N . LEU A 1 364 ? 57.299 4.424 75.322 1.00 22.41 364 LEU A N 1
ATOM 2370 C CA . LEU A 1 364 ? 56.564 5.287 74.396 1.00 22.08 364 LEU A CA 1
ATOM 2371 C C . LEU A 1 364 ? 55.787 6.290 75.214 1.00 19.73 364 LEU A C 1
ATOM 2372 O O . LEU A 1 364 ? 54.924 5.917 76.003 1.00 17.62 364 LEU A O 1
ATOM 2377 N N . VAL A 1 365 ? 56.076 7.574 75.033 1.00 16.98 365 VAL A N 1
ATOM 2378 C CA . VAL A 1 365 ? 55.475 8.587 75.961 1.00 16.36 365 VAL A CA 1
ATOM 2379 C C . VAL A 1 365 ? 55.045 9.815 75.165 1.00 16.36 365 VAL A C 1
ATOM 2380 O O . VAL A 1 365 ? 55.471 9.998 74.001 1.00 14.72 365 VAL A O 1
ATOM 2384 N N . TYR A 1 366 ? 54.229 10.661 75.773 1.00 15.58 366 TYR A N 1
ATOM 2385 C CA . TYR A 1 366 ? 53.822 11.910 75.073 1.00 14.34 366 TYR A CA 1
ATOM 2386 C C . TYR A 1 366 ? 55.094 12.759 74.904 1.00 15.06 366 TYR A C 1
ATOM 2387 O O . TYR A 1 366 ? 55.964 12.750 75.802 1.00 15.22 366 TYR A O 1
ATOM 2396 N N . PRO A 1 367 ? 55.193 13.555 73.838 1.00 15.18 367 PRO A N 1
ATOM 2397 C CA . PRO A 1 367 ? 56.528 14.233 73.621 1.00 16.16 367 PRO A CA 1
ATOM 2398 C C . PRO A 1 367 ? 56.751 15.396 74.582 1.00 17.14 367 PRO A C 1
ATOM 2399 O O . PRO A 1 367 ? 55.804 15.885 75.217 1.00 13.98 367 PRO A O 1
ATOM 2403 N N . THR A 1 368 ? 58.015 15.809 74.736 1.00 18.31 368 THR A N 1
ATOM 2404 C CA . THR A 1 368 ? 58.323 16.867 75.678 1.00 19.35 368 THR A CA 1
ATOM 2405 C C . THR A 1 368 ? 58.930 17.934 74.792 1.00 21.21 368 THR A C 1
ATOM 2406 O O . THR A 1 368 ? 59.761 17.624 73.991 1.00 24.33 368 THR A O 1
ATOM 2410 N N . TRP A 1 369 ? 58.521 19.179 74.936 1.00 20.42 369 TRP A N 1
ATOM 2411 C CA . TRP A 1 369 ? 59.080 20.277 74.145 1.00 19.45 369 TRP A CA 1
ATOM 2412 C C . TRP A 1 369 ? 60.014 21.142 74.984 1.00 18.24 369 TRP A C 1
ATOM 2413 O O . TRP A 1 369 ? 59.723 21.392 76.165 1.00 19.93 369 TRP A O 1
ATOM 2424 N N . ASP A 1 370 ? 61.098 21.617 74.372 1.00 20.65 370 ASP A N 1
ATOM 2425 C CA . ASP A 1 370 ? 61.913 22.730 74.933 1.00 21.55 370 ASP A CA 1
ATOM 2426 C C . ASP A 1 370 ? 61.031 23.983 75.050 1.00 20.43 370 ASP A C 1
ATOM 2427 O O . ASP A 1 370 ? 60.205 24.222 74.188 1.00 20.16 370 ASP A O 1
ATOM 2432 N N . GLU A 1 371 ? 61.233 24.759 76.094 1.00 17.98 371 GLU A N 1
ATOM 2433 C CA . GLU A 1 371 ? 60.547 26.046 76.353 1.00 20.80 371 GLU A CA 1
ATOM 2434 C C . GLU A 1 371 ? 60.563 26.955 75.070 1.00 18.80 371 GLU A C 1
ATOM 2435 O O . GLU A 1 371 ? 59.559 27.517 74.687 1.00 19.67 371 GLU A O 1
ATOM 2441 N N . ASP A 1 372 ? 61.682 27.032 74.356 1.00 16.74 372 ASP A N 1
ATOM 2442 C CA . ASP A 1 372 ? 61.696 27.965 73.261 1.00 18.66 372 ASP A CA 1
ATOM 2443 C C . ASP A 1 372 ? 60.821 27.534 72.114 1.00 20.36 372 ASP A C 1
ATOM 2444 O O . ASP A 1 372 ? 59.963 28.308 71.657 1.00 19.50 372 ASP A O 1
ATOM 2449 N N . THR A 1 373 ? 60.973 26.268 71.707 1.00 18.85 373 THR A N 1
ATOM 2450 C CA . THR A 1 373 ? 60.178 25.715 70.650 1.00 19.96 373 THR A CA 1
ATOM 2451 C C . THR A 1 373 ? 58.702 25.767 71.048 1.00 21.03 373 THR A C 1
ATOM 2452 O O . THR A 1 373 ? 57.857 26.164 70.253 1.00 25.32 373 THR A O 1
ATOM 2456 N N . PHE A 1 374 ? 58.400 25.439 72.300 1.00 20.44 374 PHE A N 1
ATOM 2457 C CA . PHE A 1 374 ? 57.036 25.392 72.775 1.00 22.05 374 PHE A CA 1
ATOM 2458 C C . PHE A 1 374 ? 56.312 26.739 72.724 1.00 25.51 374 PHE A C 1
ATOM 2459 O O . PHE A 1 374 ? 55.159 26.794 72.303 1.00 23.97 374 PHE A O 1
ATOM 2467 N N . ARG A 1 375 ? 56.933 27.795 73.258 1.00 22.30 375 ARG A N 1
ATOM 2468 C CA . ARG A 1 375 ? 56.308 29.122 73.258 1.00 22.57 375 ARG A CA 1
ATOM 2469 C C . ARG A 1 375 ? 56.278 29.650 71.829 1.00 20.93 375 ARG A C 1
ATOM 2470 O O . ARG A 1 375 ? 55.358 30.304 71.434 1.00 24.07 375 ARG A O 1
ATOM 2478 N N . THR A 1 376 ? 57.297 29.372 71.009 1.00 17.95 376 THR A N 1
ATOM 2479 C CA . THR A 1 376 ? 57.360 30.071 69.735 1.00 16.77 376 THR A CA 1
ATOM 2480 C C . THR A 1 376 ? 56.436 29.436 68.684 1.00 16.99 376 THR A C 1
ATOM 2481 O O . THR A 1 376 ? 55.757 30.164 67.963 1.00 16.37 376 THR A O 1
ATOM 2485 N N . PHE A 1 377 ? 56.470 28.085 68.604 1.00 14.83 377 PHE A N 1
ATOM 2486 C CA . PHE A 1 377 ? 55.671 27.342 67.655 1.00 15.90 377 PHE A CA 1
ATOM 2487 C C . PHE A 1 377 ? 54.189 27.613 67.866 1.00 16.97 377 PHE A C 1
ATOM 2488 O O . PHE A 1 377 ? 53.504 27.898 66.914 1.00 19.01 377 PHE A O 1
ATOM 2496 N N . PHE A 1 378 ? 53.743 27.530 69.109 1.00 15.69 378 PHE A N 1
ATOM 2497 C CA . PHE A 1 378 ? 52.328 27.627 69.436 1.00 20.55 378 PHE A CA 1
ATOM 2498 C C . PHE A 1 378 ? 51.761 29.033 69.633 1.00 21.72 378 PHE A C 1
ATOM 2499 O O . PHE A 1 378 ? 50.695 29.183 70.135 1.00 30.70 378 PHE A O 1
ATOM 2507 N N . ASN A 1 379 ? 52.458 30.075 69.257 1.00 23.32 379 ASN A N 1
ATOM 2508 C CA . ASN A 1 379 ? 51.922 31.423 69.473 1.00 22.78 379 ASN 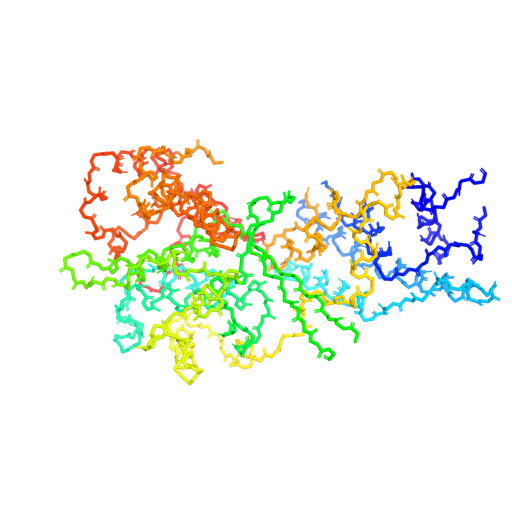A CA 1
ATOM 2509 C C . ASN A 1 379 ? 51.505 31.932 68.076 1.00 20.87 379 ASN A C 1
ATOM 2510 O O . ASN A 1 379 ? 52.351 32.206 67.199 1.00 21.90 379 ASN A O 1
ATOM 2515 N N . GLU A 1 380 ? 50.194 31.992 67.828 1.00 19.95 380 GLU A N 1
ATOM 2516 C CA . GLU A 1 380 ? 49.703 32.255 66.468 1.00 22.85 380 GLU A CA 1
ATOM 2517 C C . GLU A 1 380 ? 50.046 33.681 65.949 1.00 22.65 380 GLU A C 1
ATOM 2518 O O . GLU A 1 380 ? 50.223 33.886 64.769 1.00 22.84 380 GLU A O 1
ATOM 2524 N N . GLU A 1 381 ? 50.227 34.626 66.845 1.00 22.43 381 GLU A N 1
ATOM 2525 C CA . GLU A 1 381 ? 50.629 35.968 66.420 1.00 26.08 381 GLU A CA 1
ATOM 2526 C C . GLU A 1 381 ? 52.083 36.009 65.898 1.00 25.35 381 GLU A C 1
ATOM 2527 O O . GLU A 1 381 ? 52.471 36.916 65.139 1.00 23.27 381 GLU A O 1
ATOM 2533 N N . ASN A 1 382 ? 52.882 35.004 66.239 1.00 19.68 382 ASN A N 1
ATOM 2534 C CA . ASN A 1 382 ? 54.202 34.904 65.601 1.00 20.83 382 ASN A CA 1
ATOM 2535 C C . ASN A 1 382 ? 54.118 34.577 64.166 1.00 22.50 382 ASN A C 1
ATOM 2536 O O . ASN A 1 382 ? 55.092 34.708 63.492 1.00 26.15 382 ASN A O 1
ATOM 2541 N N . HIS A 1 383 ? 52.983 34.071 63.665 1.00 23.03 383 HIS A N 1
ATOM 2542 C CA . HIS A 1 383 ? 53.013 33.464 62.317 1.00 23.20 383 HIS A CA 1
ATOM 2543 C C . HIS A 1 383 ? 51.752 33.832 61.626 1.00 28.10 383 HIS A C 1
ATOM 2544 O O . HIS A 1 383 ? 50.968 32.927 61.186 1.00 25.31 383 HIS A O 1
ATOM 2551 N N . GLY A 1 384 ? 51.521 35.145 61.522 1.00 25.10 384 GLY A N 1
ATOM 2552 C CA . GLY A 1 384 ? 50.291 35.662 60.921 1.00 27.54 384 GLY A CA 1
ATOM 2553 C C . GLY A 1 384 ? 50.054 35.295 59.459 1.00 26.26 384 GLY A C 1
ATOM 2554 O O . GLY A 1 384 ? 48.900 35.320 59.039 1.00 28.35 384 GLY A O 1
ATOM 2555 N N . ASN A 1 385 ? 51.105 34.979 58.699 1.00 28.08 385 ASN A N 1
ATOM 2556 C CA . ASN A 1 385 ? 50.957 34.523 57.297 1.00 30.65 385 ASN A CA 1
ATOM 2557 C C . ASN A 1 385 ? 50.428 33.104 57.098 1.00 29.03 385 ASN A C 1
ATOM 2558 O O . ASN A 1 385 ? 49.965 32.767 55.996 1.00 23.48 385 ASN A O 1
ATOM 2563 N N . TRP A 1 386 ? 50.553 32.262 58.124 1.00 23.27 386 TRP A N 1
ATOM 2564 C CA . TRP A 1 386 ? 50.165 30.841 57.957 1.00 21.13 386 TRP A CA 1
ATOM 2565 C C . TRP A 1 386 ? 48.694 30.711 57.740 1.00 20.41 386 TRP A C 1
ATOM 2566 O O . TRP A 1 386 ? 47.901 31.332 58.447 1.00 20.85 386 TRP A O 1
ATOM 2577 N N . LEU A 1 387 ? 48.285 29.892 56.771 1.00 19.30 387 LEU A N 1
ATOM 2578 C CA . LEU A 1 387 ? 46.853 29.676 56.554 1.00 20.40 387 LEU A CA 1
ATOM 2579 C C . LEU A 1 387 ? 46.191 28.948 57.716 1.00 17.72 387 LEU A C 1
ATOM 2580 O O . LEU A 1 387 ? 45.095 29.337 58.176 1.00 17.33 387 LEU A O 1
ATOM 2585 N N . GLU A 1 388 ? 46.817 27.858 58.151 1.00 16.84 388 GLU A N 1
ATOM 2586 C CA . GLU A 1 388 ? 46.293 27.045 59.249 1.00 16.13 388 GLU A CA 1
ATOM 2587 C C . GLU A 1 388 ? 47.364 27.142 60.353 1.00 14.47 388 GLU A C 1
ATOM 2588 O O . GLU A 1 388 ? 48.522 27.099 60.036 1.00 16.83 388 GLU A O 1
ATOM 2594 N N . GLN A 1 389 ? 46.970 27.325 61.603 1.00 13.88 389 GLN A N 1
ATOM 2595 C CA . GLN A 1 389 ? 47.928 27.325 62.690 1.00 14.76 389 GLN A CA 1
ATOM 2596 C C . GLN A 1 389 ? 48.021 25.870 63.251 1.00 14.55 389 GLN A C 1
ATOM 2597 O O . GLN A 1 389 ? 47.026 25.174 63.196 1.00 13.52 389 GLN A O 1
ATOM 2603 N N . PRO A 1 390 ? 49.126 25.491 63.923 1.00 16.76 390 PRO A N 1
ATOM 2604 C CA . PRO A 1 390 ? 49.303 24.100 64.454 1.00 17.25 390 PRO A CA 1
ATOM 2605 C C . PRO A 1 390 ? 48.191 23.680 65.393 1.00 15.52 390 PRO A C 1
ATOM 2606 O O . PRO A 1 390 ? 47.745 22.559 65.325 1.00 13.99 390 PRO A O 1
ATOM 2610 N N . GLU A 1 391 ? 47.700 24.571 66.240 1.00 18.48 391 GLU A N 1
ATOM 2611 C CA . GLU A 1 391 ? 46.669 24.200 67.226 1.00 21.66 391 GLU A CA 1
ATOM 2612 C C . GLU A 1 391 ? 45.261 24.030 66.574 1.00 21.93 391 GLU A C 1
ATOM 2613 O O . GLU A 1 391 ? 44.347 23.429 67.181 1.00 18.58 391 GLU A O 1
ATOM 2619 N N . ALA A 1 392 ? 45.065 24.503 65.336 1.00 17.65 392 ALA A N 1
ATOM 2620 C CA . ALA A 1 392 ? 43.718 24.350 64.762 1.00 19.55 392 ALA A CA 1
ATOM 2621 C C . ALA A 1 392 ? 43.316 22.908 64.470 1.00 18.83 392 ALA A C 1
ATOM 2622 O O . ALA A 1 392 ? 42.126 22.605 64.426 1.00 18.73 392 ALA A O 1
ATOM 2624 N N . PHE A 1 393 ? 44.257 22.061 64.098 1.00 15.77 393 PHE A N 1
ATOM 2625 C CA . PHE A 1 393 ? 43.863 20.723 63.668 1.00 16.90 393 PHE A CA 1
ATOM 2626 C C . PHE A 1 393 ? 44.855 19.692 64.190 1.00 15.95 393 PHE A C 1
ATOM 2627 O O . PHE A 1 393 ? 44.496 18.685 64.779 1.00 14.42 393 PHE A O 1
ATOM 2635 N N . ALA A 1 394 ? 46.129 19.984 63.956 1.00 14.89 394 ALA A N 1
ATOM 2636 C CA . ALA A 1 394 ? 47.149 18.991 64.069 1.00 15.07 394 ALA A CA 1
ATOM 2637 C C . ALA A 1 394 ? 47.648 18.883 65.519 1.00 15.21 394 ALA A C 1
ATOM 2638 O O . ALA A 1 394 ? 48.036 17.789 65.938 1.00 15.16 394 ALA A O 1
ATOM 2640 N N . PHE A 1 395 ? 47.647 19.976 66.268 1.00 13.10 395 PHE A N 1
ATOM 2641 C CA . PHE A 1 395 ? 48.098 19.914 67.673 1.00 12.58 395 PHE A CA 1
ATOM 2642 C C . PHE A 1 395 ? 47.064 20.594 68.615 1.00 13.05 395 PHE A C 1
ATOM 2643 O O . PHE A 1 395 ? 47.375 21.612 69.238 1.00 13.40 395 PHE A O 1
ATOM 2651 N N . PRO A 1 396 ? 45.846 20.056 68.699 1.00 12.56 396 PRO A N 1
ATOM 2652 C CA . PRO A 1 396 ? 44.800 20.731 69.449 1.00 14.41 396 PRO A CA 1
ATOM 2653 C C . PRO A 1 396 ? 45.290 20.733 70.926 1.00 15.26 396 PRO A C 1
ATOM 2654 O O . PRO A 1 396 ? 45.725 19.691 71.449 1.00 15.75 396 PRO A O 1
ATOM 2658 N N . ASP A 1 397 ? 45.279 21.926 71.549 1.00 16.18 397 ASP A N 1
ATOM 2659 C CA . ASP A 1 397 ? 45.709 22.108 72.950 1.00 16.13 397 ASP A CA 1
ATOM 2660 C C . ASP A 1 397 ? 47.140 21.806 73.108 1.00 14.70 397 ASP A C 1
ATOM 2661 O O . ASP A 1 397 ? 47.593 21.495 74.223 1.00 14.42 397 ASP A O 1
ATOM 2666 N N . LYS A 1 398 ? 47.887 21.894 71.981 1.00 14.90 398 LYS A N 1
ATOM 2667 C CA . LYS A 1 398 ? 49.310 21.771 71.957 1.00 15.63 398 LYS A CA 1
ATOM 2668 C C . LYS A 1 398 ? 49.782 20.303 72.187 1.00 14.06 398 LYS A C 1
ATOM 2669 O O . LYS A 1 398 ? 50.894 20.080 72.661 1.00 14.16 398 LYS A O 1
ATOM 2675 N N . ILE A 1 399 ? 48.912 19.345 71.877 1.00 11.95 399 ILE A N 1
ATOM 2676 C CA . ILE A 1 399 ? 49.243 17.929 71.907 1.00 13.14 399 ILE A CA 1
ATOM 2677 C C . ILE A 1 399 ? 49.030 17.439 70.453 1.00 12.71 399 ILE A C 1
ATOM 2678 O O . ILE A 1 399 ? 47.937 17.701 69.903 1.00 13.33 399 ILE A O 1
ATOM 2683 N N . PRO A 1 400 ? 50.001 16.684 69.872 1.00 13.03 400 PRO A N 1
ATOM 2684 C CA . PRO A 1 400 ? 49.748 16.265 68.493 1.00 12.43 400 PRO A CA 1
ATOM 2685 C C . PRO A 1 400 ? 48.591 15.279 68.503 1.00 13.97 400 PRO A C 1
ATOM 2686 O O . PRO A 1 400 ? 48.456 14.440 69.419 1.00 12.21 400 PRO A O 1
ATOM 2690 N N . PHE A 1 401 ? 47.758 15.425 67.501 1.00 12.62 401 PHE A N 1
ATOM 2691 C CA . PHE A 1 401 ? 46.508 14.679 67.405 1.00 14.34 401 PHE A CA 1
ATOM 2692 C C . PHE A 1 401 ? 46.744 13.153 67.418 1.00 13.81 401 PHE A C 1
ATOM 2693 O O . PHE A 1 401 ? 45.930 12.393 67.969 1.00 13.94 401 PHE A O 1
ATOM 2701 N N . ASP A 1 402 ? 47.800 12.663 66.767 1.00 13.29 402 ASP A N 1
ATOM 2702 C CA . ASP A 1 402 ? 47.997 11.250 66.781 1.00 12.83 402 ASP A CA 1
ATOM 2703 C C . ASP A 1 402 ? 48.342 10.687 68.151 1.00 13.23 402 ASP A C 1
ATOM 2704 O O . ASP A 1 402 ? 47.855 9.574 68.509 1.00 13.67 402 ASP A O 1
ATOM 2709 N N . PHE A 1 403 ? 49.224 11.388 68.879 1.00 12.66 403 PHE A N 1
ATOM 2710 C CA . PHE A 1 403 ? 49.484 10.932 70.249 1.00 13.78 403 PHE A CA 1
ATOM 2711 C C . PHE A 1 403 ? 48.221 10.950 71.071 1.00 14.70 403 PHE A C 1
ATOM 2712 O O . PHE A 1 403 ? 47.920 9.994 71.818 1.00 13.60 403 PHE A O 1
ATOM 2720 N N . LYS A 1 404 ? 47.486 12.065 70.985 1.00 13.45 404 LYS A N 1
ATOM 2721 C CA . LYS A 1 404 ? 46.293 12.179 71.777 1.00 15.16 404 LYS A CA 1
ATOM 2722 C C . LYS A 1 404 ? 45.326 11.007 71.525 1.00 16.81 404 LYS A C 1
ATOM 2723 O O . LYS A 1 404 ? 44.770 10.428 72.473 1.00 15.53 404 LYS A O 1
ATOM 2729 N N . LYS A 1 405 ? 45.103 10.640 70.266 1.00 15.60 405 LYS A N 1
ATOM 2730 C CA . LYS A 1 405 ? 44.198 9.543 69.986 1.00 14.83 405 LYS A CA 1
ATOM 2731 C C . LYS A 1 405 ? 44.766 8.193 70.343 1.00 14.92 405 LYS A C 1
ATOM 2732 O O . LYS A 1 405 ? 44.122 7.413 70.998 1.00 16.28 405 LYS A O 1
ATOM 2738 N N . ILE A 1 406 ? 45.946 7.890 69.854 1.00 12.77 406 ILE A N 1
ATOM 2739 C CA . ILE A 1 406 ? 46.489 6.570 70.046 1.00 12.57 406 ILE A CA 1
ATOM 2740 C C . ILE A 1 406 ? 46.764 6.305 71.538 1.00 13.92 406 ILE A C 1
ATOM 2741 O O . ILE A 1 406 ? 46.491 5.182 71.985 1.00 12.68 406 ILE A O 1
ATOM 2746 N N . MET A 1 407 ? 47.270 7.290 72.292 1.00 12.81 407 MET A N 1
ATOM 2747 C CA . MET A 1 407 ? 47.528 6.984 73.738 1.00 14.10 407 MET A CA 1
ATOM 2748 C C . MET A 1 407 ? 46.222 6.791 74.473 1.00 14.17 407 MET A C 1
ATOM 2749 O O . MET A 1 407 ? 46.210 6.191 75.527 1.00 13.25 407 MET A O 1
ATOM 2754 N N . ASN A 1 408 ? 45.123 7.336 73.925 1.00 14.25 408 ASN A N 1
ATOM 2755 C CA . ASN A 1 408 ? 43.805 7.088 74.502 1.00 14.56 408 ASN A CA 1
ATOM 2756 C C . ASN A 1 408 ? 43.117 5.928 73.790 1.00 16.25 408 ASN A C 1
ATOM 2757 O O . ASN A 1 408 ? 41.867 5.841 73.838 1.00 16.87 408 ASN A O 1
ATOM 2762 N N . PHE A 1 409 ? 43.908 5.075 73.128 1.00 15.67 409 PHE A N 1
ATOM 2763 C CA . PHE A 1 409 ? 43.338 3.855 72.501 1.00 18.99 409 PHE A CA 1
ATOM 2764 C C . PHE A 1 409 ? 42.251 4.175 71.448 1.00 19.03 409 PHE A C 1
ATOM 2765 O O . PHE A 1 409 ? 41.209 3.521 71.398 1.00 19.58 409 PHE A O 1
ATOM 2773 N N . LYS A 1 410 ? 42.490 5.193 70.622 1.00 16.14 410 LYS A N 1
ATOM 2774 C CA . LYS A 1 410 ? 41.558 5.543 69.540 1.00 16.23 410 LYS A CA 1
ATOM 2775 C C . LYS A 1 410 ? 42.349 5.698 68.252 1.00 18.01 410 LYS A C 1
ATOM 2776 O O . LYS A 1 410 ? 43.542 5.968 68.286 1.00 16.03 410 LYS A O 1
ATOM 2782 N N . SER A 1 411 ? 41.686 5.573 67.118 1.00 18.54 411 SER A N 1
ATOM 2783 C CA . SER A 1 411 ? 42.396 5.648 65.883 1.00 19.68 411 SER A CA 1
ATOM 2784 C C . SER A 1 411 ? 42.641 7.089 65.551 1.00 21.73 411 SER A C 1
ATOM 2785 O O . SER A 1 411 ? 41.760 7.889 65.628 1.00 19.51 411 SER A O 1
ATOM 2788 N N . PRO A 1 412 ? 43.854 7.418 65.127 1.00 22.55 412 PRO A N 1
ATOM 2789 C CA . PRO A 1 412 ? 44.005 8.778 64.615 1.00 25.48 412 PRO A CA 1
ATOM 2790 C C . PRO A 1 412 ? 43.789 8.896 63.119 1.00 27.38 412 PRO A C 1
ATOM 2791 O O . PRO A 1 412 ? 44.130 9.935 62.557 1.00 26.08 412 PRO A O 1
ATOM 2795 N N . TYR A 1 413 ? 43.296 7.836 62.468 1.00 23.56 413 TYR A N 1
ATOM 2796 C CA . TYR A 1 413 ? 43.137 7.880 61.010 1.00 24.95 413 TYR A CA 1
ATOM 2797 C C . TYR A 1 413 ? 41.681 8.163 60.618 1.00 33.86 413 TYR A C 1
ATOM 2798 O O . TYR A 1 413 ? 41.366 8.070 59.463 1.00 37.38 413 TYR A O 1
ATOM 2807 N N . THR A 1 414 ? 40.800 8.388 61.614 1.00 42.52 414 THR A N 1
ATOM 2808 C CA . THR A 1 414 ? 39.412 8.931 61.477 1.00 44.18 414 THR A CA 1
ATOM 2809 C C . THR A 1 414 ? 38.536 8.323 60.336 1.00 54.42 414 THR A C 1
ATOM 2810 O O . THR A 1 414 ? 37.864 9.028 59.540 1.00 57.57 414 THR A O 1
ATOM 2814 N N . ASP A 1 423 ? 25.708 11.735 72.558 1.00 54.19 423 ASP A N 1
ATOM 2815 C CA . ASP A 1 423 ? 24.947 11.253 73.722 1.00 56.08 423 ASP A CA 1
ATOM 2816 C C . ASP A 1 423 ? 23.457 11.173 73.384 1.00 56.48 423 ASP A C 1
ATOM 2817 O O . ASP A 1 423 ? 22.741 12.183 73.415 1.00 48.81 423 ASP A O 1
ATOM 2822 N N . PRO A 1 424 ? 22.962 9.962 73.126 1.00 61.67 424 PRO A N 1
ATOM 2823 C CA . PRO A 1 424 ? 21.530 9.919 72.803 1.00 63.87 424 PRO A CA 1
ATOM 2824 C C . PRO A 1 424 ? 20.593 10.522 73.896 1.00 63.31 424 PRO A C 1
ATOM 2825 O O . PRO A 1 424 ? 19.656 11.232 73.551 1.00 64.53 424 PRO A O 1
ATOM 2829 N N . PHE A 1 425 ? 20.834 10.247 75.185 1.00 58.11 425 PHE A N 1
ATOM 2830 C CA . PHE A 1 425 ? 19.990 10.793 76.280 1.00 55.17 425 PHE A CA 1
ATOM 2831 C C . PHE A 1 425 ? 20.882 11.524 77.281 1.00 46.53 425 PHE A C 1
ATOM 2832 O O . PHE A 1 425 ? 21.284 10.919 78.279 1.00 38.73 425 PHE A O 1
ATOM 2840 N N . PRO A 1 426 ? 21.197 12.822 77.027 1.00 48.65 426 PRO A N 1
ATOM 2841 C CA . PRO A 1 426 ? 22.045 13.593 77.955 1.00 42.01 426 PRO A CA 1
ATOM 2842 C C . PRO A 1 426 ? 21.415 13.597 79.355 1.00 40.96 426 PRO A C 1
ATOM 2843 O O . PRO A 1 426 ? 20.221 13.345 79.453 1.00 43.94 426 PRO A O 1
ATOM 2847 N N . PRO A 1 427 ? 22.205 13.811 80.432 1.00 39.30 427 PRO A N 1
ATOM 2848 C CA . PRO A 1 427 ? 21.579 13.858 81.762 1.00 36.06 427 PRO A CA 1
ATOM 2849 C C . PRO A 1 427 ? 20.853 15.174 82.019 1.00 39.02 427 PRO A C 1
ATOM 2850 O O . PRO A 1 427 ? 21.437 16.223 81.823 1.00 36.93 427 PRO A O 1
ATOM 2854 N N . PRO A 1 428 ? 19.591 15.118 82.496 1.00 40.27 428 PRO A N 1
ATOM 2855 C CA . PRO A 1 428 ? 18.797 16.314 82.798 1.00 40.04 428 PRO A CA 1
ATOM 2856 C C . PRO A 1 428 ? 19.461 17.109 83.886 1.00 39.14 428 PRO A C 1
ATOM 2857 O O . PRO A 1 428 ? 20.014 16.519 84.854 1.00 39.09 428 PRO A O 1
ATOM 2861 N N . LYS A 1 429 ? 19.473 18.431 83.716 1.00 39.24 429 LYS A N 1
ATOM 2862 C CA . LYS A 1 429 ? 20.000 19.327 84.733 1.00 43.54 429 LYS A CA 1
ATOM 2863 C C . LYS A 1 429 ? 19.387 19.068 86.125 1.00 39.67 429 LYS A C 1
ATOM 2864 O O . LYS A 1 429 ? 20.054 19.257 87.134 1.00 37.78 429 LYS A O 1
ATOM 2870 N N . ASP A 1 430 ? 18.132 18.610 86.157 1.00 37.44 430 ASP A N 1
ATOM 2871 C CA . ASP A 1 430 ? 17.428 18.198 87.379 1.00 42.84 430 ASP A CA 1
ATOM 2872 C C . ASP A 1 430 ? 18.226 17.215 88.216 1.00 35.85 430 ASP A C 1
ATOM 2873 O O . ASP A 1 430 ? 18.304 17.328 89.450 1.00 34.32 430 ASP A O 1
ATOM 2878 N N . LEU A 1 431 ? 18.823 16.236 87.545 1.00 35.08 431 LEU A N 1
ATOM 2879 C CA . LEU A 1 431 ? 19.636 15.257 88.252 1.00 31.47 431 LEU A CA 1
ATOM 2880 C C . LEU A 1 431 ? 21.083 15.747 88.487 1.00 30.51 431 LEU A C 1
ATOM 2881 O O . LEU A 1 431 ? 21.677 15.538 89.579 1.00 26.27 431 LEU A O 1
ATOM 2886 N N . LEU A 1 432 ? 21.648 16.471 87.511 1.00 26.94 432 LEU A N 1
ATOM 2887 C CA . LEU A 1 432 ? 23.031 16.965 87.682 1.00 29.11 432 LEU A CA 1
ATOM 2888 C C . LEU A 1 432 ? 23.183 17.692 88.988 1.00 29.70 432 LEU A C 1
ATOM 2889 O O . LEU A 1 432 ? 24.160 17.460 89.711 1.00 27.45 432 LEU A O 1
ATOM 2894 N N . VAL A 1 433 ? 22.191 18.547 89.326 1.00 26.63 433 VAL A N 1
ATOM 2895 C CA . VAL A 1 433 ? 22.336 19.396 90.483 1.00 31.55 433 VAL A CA 1
ATOM 2896 C C . VAL A 1 433 ? 22.270 18.658 91.819 1.00 31.65 433 VAL A C 1
ATOM 2897 O O . VAL A 1 433 ? 22.661 19.207 92.845 1.00 32.54 433 VAL A O 1
ATOM 2901 N N . GLN A 1 434 ? 21.784 17.414 91.827 1.00 33.21 434 GLN A N 1
ATOM 2902 C CA . GLN A 1 434 ? 21.798 16.589 93.088 1.00 28.76 434 GLN A CA 1
ATOM 2903 C C . GLN A 1 434 ? 23.111 15.845 93.430 1.00 30.68 434 GLN A C 1
ATOM 2904 O O . GLN A 1 434 ? 23.229 15.237 94.496 1.00 30.63 434 GLN A O 1
ATOM 2910 N N . ILE A 1 435 ? 24.077 15.839 92.523 1.00 27.13 435 ILE A N 1
ATOM 2911 C CA . ILE A 1 435 ? 25.397 15.250 92.818 1.00 28.08 435 ILE A CA 1
ATOM 2912 C C . ILE A 1 435 ? 26.491 16.267 92.647 1.00 24.89 435 ILE A C 1
ATOM 2913 O O . ILE A 1 435 ? 26.350 17.186 91.841 1.00 28.45 435 ILE A O 1
ATOM 2918 N N . PHE A 1 436 ? 27.550 16.145 93.438 1.00 21.93 436 PHE A N 1
ATOM 2919 C CA . PHE A 1 436 ? 28.544 17.166 93.585 1.00 21.63 436 PHE A CA 1
ATOM 2920 C C . PHE A 1 436 ? 27.919 18.572 93.758 1.00 25.82 436 PHE A C 1
ATOM 2921 O O . PHE A 1 436 ? 28.264 19.488 93.011 1.00 23.90 436 PHE A O 1
ATOM 2929 N N . PRO A 1 437 ? 27.019 18.747 94.755 1.00 27.00 437 PRO A N 1
ATOM 2930 C CA . PRO A 1 437 ? 26.207 20.004 94.674 1.00 26.41 437 PRO A CA 1
ATOM 2931 C C . PRO A 1 437 ? 27.032 21.235 94.971 1.00 25.50 437 PRO A C 1
ATOM 2932 O O . PRO A 1 437 ? 26.642 22.327 94.552 1.00 28.81 437 PRO A O 1
ATOM 2936 N N . GLU A 1 438 ? 28.225 21.069 95.564 1.00 27.92 438 GLU A N 1
ATOM 2937 C CA . GLU A 1 438 ? 29.189 22.176 95.751 1.00 26.97 438 GLU A CA 1
ATOM 2938 C C . GLU A 1 438 ? 29.592 22.884 94.483 1.00 26.77 438 GLU A C 1
ATOM 2939 O O . GLU A 1 438 ? 29.850 24.092 94.504 1.00 28.04 438 GLU A O 1
ATOM 2945 N N . ILE A 1 439 ? 29.574 22.183 93.349 1.00 27.79 439 ILE A N 1
ATOM 2946 C CA . ILE A 1 439 ? 29.946 22.826 92.101 1.00 25.23 439 ILE A CA 1
ATOM 2947 C C . ILE A 1 439 ? 29.016 24.062 91.892 1.00 28.44 439 ILE A C 1
ATOM 2948 O O . ILE A 1 439 ? 29.483 25.214 91.697 1.00 31.45 439 ILE A O 1
ATOM 2953 N N . ASP A 1 440 ? 27.719 23.822 92.007 1.00 27.72 440 ASP A N 1
ATOM 2954 C CA . ASP A 1 440 ? 26.687 24.861 91.761 1.00 33.98 440 ASP A CA 1
ATOM 2955 C C . ASP A 1 440 ? 26.657 25.926 92.845 1.00 35.15 440 ASP A C 1
ATOM 2956 O O . ASP A 1 440 ? 26.461 27.122 92.576 1.00 35.73 440 ASP A O 1
ATOM 2961 N N . GLU A 1 441 ? 26.879 25.516 94.080 1.00 35.57 441 GLU A N 1
ATOM 2962 C CA . GLU A 1 441 ? 26.940 26.480 95.147 1.00 36.80 441 GLU A CA 1
ATOM 2963 C C . GLU A 1 441 ? 28.070 27.507 95.003 1.00 36.74 441 GLU A C 1
ATOM 2964 O O . GLU A 1 441 ? 27.864 28.694 95.321 1.00 32.27 441 GLU A O 1
ATOM 2970 N N . TYR A 1 442 ? 29.269 27.064 94.617 1.00 27.82 442 TYR A N 1
ATOM 2971 C CA . TYR A 1 442 ? 30.358 27.977 94.381 1.00 28.20 442 TYR A CA 1
ATOM 2972 C C . TYR A 1 442 ? 30.015 28.867 93.205 1.00 29.04 442 TYR A C 1
ATOM 2973 O O . TYR A 1 442 ? 30.431 30.007 93.188 1.00 31.14 442 TYR A O 1
ATOM 2982 N N . LYS A 1 443 ? 29.282 28.358 92.216 1.00 28.65 443 LYS A N 1
ATOM 2983 C CA . LYS A 1 443 ? 28.918 29.197 91.052 1.00 38.24 443 LYS A CA 1
ATOM 2984 C C . LYS A 1 443 ? 27.946 30.302 91.446 1.00 41.40 443 LYS A C 1
ATOM 2985 O O . LYS A 1 443 ? 28.069 31.422 90.973 1.00 43.98 443 LYS A O 1
ATOM 2991 N N . ARG A 1 444 ? 27.001 29.976 92.333 1.00 43.19 444 ARG A N 1
ATOM 2992 C CA . ARG A 1 444 ? 26.097 30.978 92.943 1.00 50.64 444 ARG A CA 1
ATOM 2993 C C . ARG A 1 444 ? 26.743 32.110 93.755 1.00 50.10 444 ARG A C 1
ATOM 2994 O O . ARG A 1 444 ? 26.283 33.238 93.669 1.00 52.70 444 ARG A O 1
ATOM 3002 N N . HIS A 1 445 ? 27.779 31.843 94.540 1.00 55.48 445 HIS A N 1
ATOM 3003 C CA . HIS A 1 445 ? 28.288 32.893 95.456 1.00 65.45 445 HIS A CA 1
ATOM 3004 C C . HIS A 1 445 ? 29.349 33.817 94.884 1.00 63.68 445 HIS A C 1
ATOM 3005 O O . HIS A 1 445 ? 29.256 34.218 93.716 1.00 67.41 445 HIS A O 1
ATOM 3012 N N . ASP A 1 446 ? 30.350 34.196 95.679 1.00 66.39 446 ASP A N 1
ATOM 3013 C CA . ASP A 1 446 ? 31.421 35.035 95.151 1.00 65.34 446 ASP A CA 1
ATOM 3014 C C . ASP A 1 446 ? 32.322 34.222 94.210 1.00 63.86 446 ASP A C 1
ATOM 3015 O O . ASP A 1 446 ? 33.548 34.179 94.349 1.00 58.35 446 ASP A O 1
ATOM 3020 N N . TYR A 1 447 ? 31.675 33.582 93.248 1.00 52.68 447 TYR A N 1
ATOM 3021 C CA . TYR A 1 447 ? 32.337 32.880 92.209 1.00 45.72 447 TYR A CA 1
ATOM 3022 C C . TYR A 1 447 ? 33.487 33.695 91.696 1.00 49.09 447 TYR A C 1
ATOM 3023 O O . TYR A 1 447 ? 34.619 33.229 91.615 1.00 42.08 447 TYR A O 1
ATOM 3032 N N . GLU A 1 448 ? 33.172 34.941 91.344 1.00 48.23 448 GLU A N 1
ATOM 3033 C CA . GLU A 1 448 ? 34.211 35.935 90.983 1.00 52.59 448 GLU A CA 1
ATOM 3034 C C . GLU A 1 448 ? 35.413 36.037 91.965 1.00 50.03 448 GLU A C 1
ATOM 3035 O O . GLU A 1 448 ? 36.529 36.279 91.502 1.00 49.94 448 GLU A O 1
ATOM 3041 N N . GLY A 1 449 ? 35.179 35.853 93.286 1.00 44.00 449 GLY A N 1
ATOM 3042 C CA . GLY A 1 449 ? 36.240 35.864 94.342 1.00 39.15 449 GLY A CA 1
ATOM 3043 C C . GLY A 1 449 ? 37.219 34.653 94.441 1.00 38.72 449 GLY A C 1
ATOM 3044 O O . GLY A 1 449 ? 38.297 34.779 94.988 1.00 39.40 449 GLY A O 1
ATOM 3045 N N . LEU A 1 450 ? 36.854 33.500 93.891 1.00 33.81 450 LEU A N 1
ATOM 3046 C CA . LEU A 1 450 ? 37.758 32.310 93.815 1.00 32.33 450 LEU A CA 1
ATOM 3047 C C . LEU A 1 450 ? 39.028 32.524 92.958 1.00 30.90 450 LEU A C 1
ATOM 3048 O O . LEU A 1 450 ? 38.979 33.265 91.982 1.00 30.93 450 LEU A O 1
ATOM 3053 N N . SER A 1 451 ? 40.147 31.836 93.246 1.00 26.78 451 SER A N 1
ATOM 3054 C CA . SER A 1 451 ? 41.293 31.895 92.317 1.00 28.62 451 SER A CA 1
ATOM 3055 C C . SER A 1 451 ? 40.873 31.328 90.934 1.00 26.10 451 SER A C 1
ATOM 3056 O O . SER A 1 451 ? 39.832 30.617 90.812 1.00 24.53 451 SER A O 1
ATOM 3059 N N . GLN A 1 452 ? 41.692 31.588 89.914 1.00 25.80 452 GLN A N 1
ATOM 3060 C CA . GLN A 1 452 ? 41.412 31.049 88.584 1.00 26.48 452 GLN A CA 1
ATOM 3061 C C . GLN A 1 452 ? 41.582 29.504 88.643 1.00 25.36 452 GLN A C 1
ATOM 3062 O O . GLN A 1 452 ? 40.841 28.782 87.976 1.00 22.25 452 GLN A O 1
ATOM 3068 N N . ASN A 1 453 ? 42.494 29.048 89.489 1.00 23.55 453 ASN A N 1
ATOM 3069 C CA . ASN A 1 453 ? 42.714 27.604 89.646 1.00 28.19 453 ASN A CA 1
ATOM 3070 C C . ASN A 1 453 ? 41.458 26.905 90.211 1.00 24.87 453 ASN A C 1
ATOM 3071 O O . ASN A 1 453 ? 41.082 25.842 89.746 1.00 22.62 453 ASN A O 1
ATOM 3076 N N . SER A 1 454 ? 40.803 27.488 91.219 1.00 23.73 454 SER A N 1
ATOM 3077 C CA . SER A 1 454 ? 39.518 26.982 91.632 1.00 21.93 454 SER A CA 1
ATOM 3078 C C . SER A 1 454 ? 38.506 26.990 90.527 1.00 22.23 454 SER A C 1
ATOM 3079 O O . SER A 1 454 ? 37.772 26.039 90.416 1.00 22.14 454 SER A O 1
ATOM 3082 N N . ARG A 1 455 ? 38.400 28.033 89.687 1.00 20.89 455 ARG A N 1
ATOM 3083 C CA . ARG A 1 455 ? 37.355 27.964 88.685 1.00 20.35 455 ARG A CA 1
ATOM 3084 C C . ARG A 1 455 ? 37.725 26.928 87.649 1.00 21.19 455 ARG A C 1
ATOM 3085 O O . ARG A 1 455 ? 36.850 26.346 87.098 1.00 23.75 455 ARG A O 1
ATOM 3093 N N . ASP A 1 456 ? 39.011 26.730 87.349 1.00 18.54 456 ASP A N 1
ATOM 3094 C CA . ASP A 1 456 ? 39.395 25.690 86.368 1.00 20.29 456 ASP A CA 1
ATOM 3095 C C . ASP A 1 456 ? 39.094 24.310 86.931 1.00 18.12 456 ASP A C 1
ATOM 3096 O O . ASP A 1 456 ? 38.680 23.424 86.207 1.00 18.10 456 ASP A O 1
ATOM 3101 N N . PHE A 1 457 ? 39.256 24.144 88.242 1.00 20.07 457 PHE A N 1
ATOM 3102 C CA . PHE A 1 457 ? 38.882 22.864 88.835 1.00 20.01 457 PHE A CA 1
ATOM 3103 C C . PHE A 1 457 ? 37.355 22.634 88.807 1.00 20.26 457 PHE A C 1
ATOM 3104 O O . PHE A 1 457 ? 36.849 21.502 88.641 1.00 15.75 457 PHE A O 1
ATOM 3112 N N . LEU A 1 458 ? 36.583 23.706 89.001 1.00 19.54 458 LEU A N 1
ATOM 3113 C CA . LEU A 1 458 ? 35.135 23.568 89.012 1.00 19.56 458 LEU A CA 1
ATOM 3114 C C . LEU A 1 458 ? 34.692 23.238 87.637 1.00 19.09 458 LEU A C 1
ATOM 3115 O O . LEU A 1 458 ? 33.756 22.459 87.428 1.00 20.35 458 LEU A O 1
ATOM 3120 N N . ASP A 1 459 ? 35.303 23.853 86.650 1.00 20.41 459 ASP A N 1
ATOM 3121 C CA . ASP A 1 459 ? 34.867 23.487 85.278 1.00 21.02 459 ASP A CA 1
ATOM 3122 C C . ASP A 1 459 ? 35.223 22.042 84.954 1.00 19.29 459 ASP A C 1
ATOM 3123 O O . ASP A 1 459 ? 34.454 21.348 84.284 1.00 18.82 459 ASP A O 1
ATOM 3128 N N . LEU A 1 460 ? 36.378 21.581 85.447 1.00 19.32 460 LEU A N 1
ATOM 3129 C CA . LEU A 1 460 ? 36.709 20.178 85.268 1.00 18.42 460 LEU A CA 1
ATOM 3130 C C . LEU A 1 460 ? 35.668 19.259 85.978 1.00 20.87 460 LEU A C 1
ATOM 3131 O O . LEU A 1 460 ? 35.194 18.271 85.405 1.00 18.13 460 LEU A O 1
ATOM 3136 N N . MET A 1 461 ? 35.379 19.557 87.259 1.00 18.43 461 MET A N 1
ATOM 3137 C CA . MET A 1 461 ? 34.387 18.753 88.011 1.00 20.12 461 MET A CA 1
ATOM 3138 C C . MET A 1 461 ? 33.058 18.744 87.290 1.00 23.74 461 MET A C 1
ATOM 3139 O O . MET A 1 461 ? 32.336 17.739 87.288 1.00 26.60 461 MET A O 1
ATOM 3144 N N . GLU A 1 462 ? 32.729 19.850 86.614 1.00 24.46 462 GLU A N 1
ATOM 3145 C CA . GLU A 1 462 ? 31.466 19.912 85.888 1.00 23.89 462 GLU A CA 1
ATOM 3146 C C . GLU A 1 462 ? 31.433 18.915 84.728 1.00 24.06 462 GLU A C 1
ATOM 3147 O O . GLU A 1 462 ? 30.419 18.315 84.446 1.00 23.48 462 GLU A O 1
ATOM 3153 N N . VAL A 1 463 ? 32.555 18.757 84.029 1.00 20.69 463 VAL A N 1
ATOM 3154 C CA . VAL A 1 463 ? 32.632 17.818 82.942 1.00 20.82 463 VAL A CA 1
ATOM 3155 C C . VAL A 1 463 ? 32.654 16.340 83.501 1.00 20.88 463 VAL A C 1
ATOM 3156 O O . VAL A 1 463 ? 32.004 15.435 82.971 1.00 21.19 463 VAL A O 1
ATOM 3160 N N . LEU A 1 464 ? 33.343 16.136 84.615 1.00 18.53 464 LEU A N 1
ATOM 3161 C CA . LEU A 1 464 ? 33.395 14.742 85.234 1.00 19.25 464 LEU A CA 1
ATOM 3162 C C . LEU A 1 464 ? 32.006 14.384 85.742 1.00 19.20 464 LEU A C 1
ATOM 3163 O O . LEU A 1 464 ? 31.584 13.236 85.617 1.00 19.91 464 LEU A O 1
ATOM 3168 N N . ARG A 1 465 ? 31.296 15.378 86.295 1.00 19.57 465 ARG A N 1
ATOM 3169 C CA . ARG A 1 465 ? 29.909 15.134 86.815 1.00 21.63 465 ARG A CA 1
ATOM 3170 C C . ARG A 1 465 ? 28.954 14.746 85.656 1.00 23.73 465 ARG A C 1
ATOM 3171 O O . ARG A 1 465 ? 28.221 13.733 85.707 1.00 20.63 465 ARG A O 1
ATOM 3179 N N . GLU A 1 466 ? 28.990 15.534 84.584 1.00 23.30 466 GLU A N 1
ATOM 3180 C CA . GLU A 1 466 ? 28.240 15.172 83.382 1.00 23.44 466 GLU A CA 1
ATOM 3181 C C . GLU A 1 466 ? 28.602 13.794 82.887 1.00 22.76 466 GLU A C 1
ATOM 3182 O O . GLU A 1 466 ? 27.703 13.025 82.504 1.00 22.97 466 GLU A O 1
ATOM 3188 N N . ARG A 1 467 ? 29.902 13.470 82.805 1.00 21.66 467 ARG A N 1
ATOM 3189 C CA . ARG A 1 467 ? 30.306 12.179 82.282 1.00 23.05 467 ARG A CA 1
ATOM 3190 C C . ARG A 1 467 ? 29.752 11.049 83.163 1.00 20.96 467 ARG A C 1
ATOM 3191 O O . ARG A 1 467 ? 29.192 10.071 82.697 1.00 21.54 467 ARG A O 1
ATOM 3199 N N . PHE A 1 468 ? 29.919 11.217 84.454 1.00 22.87 468 PHE A N 1
ATOM 3200 C CA . PHE A 1 468 ? 29.566 10.242 85.436 1.00 22.10 468 PHE A CA 1
ATOM 3201 C C . PHE A 1 468 ? 28.047 10.022 85.341 1.00 21.72 468 PHE A C 1
ATOM 3202 O O . PHE A 1 468 ? 27.602 8.894 85.187 1.00 19.71 468 PHE A O 1
ATOM 3210 N N . LEU A 1 469 ? 27.268 11.110 85.377 1.00 20.27 469 LEU A N 1
ATOM 3211 C CA . LEU A 1 469 ? 25.807 10.941 85.308 1.00 23.23 469 LEU A CA 1
ATOM 3212 C C . LEU A 1 469 ? 25.347 10.342 83.987 1.00 23.14 469 LEU A C 1
ATOM 3213 O O . LEU A 1 469 ? 24.457 9.425 84.006 1.00 20.05 469 LEU A O 1
ATOM 3218 N N . SER A 1 470 ? 25.918 10.772 82.839 1.00 20.65 470 SER A N 1
ATOM 3219 C CA . SER A 1 470 ? 25.461 10.141 81.579 1.00 24.26 470 SER A CA 1
ATOM 3220 C C . SER A 1 470 ? 25.704 8.672 81.521 1.00 23.86 470 SER A C 1
ATOM 3221 O O . SER A 1 470 ? 24.961 7.933 80.863 1.00 24.07 470 SER A O 1
ATOM 3224 N N . ASN A 1 471 ? 26.780 8.211 82.157 1.00 23.65 471 ASN A N 1
ATOM 3225 C CA . ASN A 1 471 ? 27.028 6.806 82.158 1.00 21.38 471 ASN A CA 1
ATOM 3226 C C . ASN A 1 471 ? 26.428 5.994 83.300 1.00 22.48 471 ASN A C 1
ATOM 3227 O O . ASN A 1 471 ? 26.480 4.778 83.267 1.00 23.63 471 ASN A O 1
ATOM 3232 N N . LEU A 1 472 ? 25.872 6.647 84.296 1.00 25.39 472 LEU A N 1
ATOM 3233 C CA . LEU A 1 472 ? 25.365 5.938 85.467 1.00 24.93 472 LEU A CA 1
ATOM 3234 C C . LEU A 1 472 ? 24.261 4.941 85.062 1.00 23.73 472 LEU A C 1
ATOM 3235 O O . LEU A 1 472 ? 24.199 3.829 85.597 1.00 27.54 472 LEU A O 1
ATOM 3240 N N . PRO A 1 473 ? 23.454 5.260 84.045 1.00 24.83 473 PRO A N 1
ATOM 3241 C CA . PRO A 1 473 ? 22.446 4.223 83.659 1.00 25.65 473 PRO A CA 1
ATOM 3242 C C . PRO A 1 473 ? 23.088 2.917 83.213 1.00 27.31 473 PRO A C 1
ATOM 3243 O O . PRO A 1 473 ? 22.547 1.831 83.486 1.00 22.47 473 PRO A O 1
ATOM 3247 N N . TRP A 1 474 ? 24.224 2.974 82.511 1.00 25.97 474 TRP A N 1
ATOM 3248 C CA . TRP A 1 474 ? 24.954 1.712 82.209 1.00 27.00 474 TRP A CA 1
ATOM 3249 C C . TRP A 1 474 ? 25.606 1.045 83.388 1.00 24.66 474 TRP A C 1
ATOM 3250 O O . TRP A 1 474 ? 25.640 -0.200 83.472 1.00 24.42 474 TRP A O 1
ATOM 3261 N N . ILE A 1 475 ? 26.208 1.826 84.262 1.00 23.47 475 ILE A N 1
ATOM 3262 C CA . ILE A 1 475 ? 26.822 1.270 85.448 1.00 23.48 475 ILE A CA 1
ATOM 3263 C C . ILE A 1 475 ? 25.775 0.578 86.360 1.00 27.96 475 ILE A C 1
ATOM 3264 O O . ILE A 1 475 ? 26.035 -0.492 86.928 1.00 28.71 475 ILE A O 1
ATOM 3269 N N . TYR A 1 476 ? 24.610 1.220 86.486 1.00 24.03 476 TYR A N 1
ATOM 3270 C CA . TYR A 1 476 ? 23.469 0.695 87.237 1.00 28.57 476 TYR A CA 1
ATOM 3271 C C . TYR A 1 476 ? 22.927 -0.582 86.611 1.00 27.13 476 TYR A C 1
ATOM 3272 O O . TYR A 1 476 ? 22.521 -1.465 87.345 1.00 28.84 476 TYR A O 1
ATOM 3281 N N . LYS A 1 477 ? 22.861 -0.650 85.268 1.00 29.87 477 LYS A N 1
ATOM 3282 C CA . LYS A 1 477 ? 22.452 -1.893 84.569 1.00 30.02 477 LYS A CA 1
ATOM 3283 C C . LYS A 1 477 ? 23.362 -3.081 84.933 1.00 33.47 477 LYS A C 1
ATOM 3284 O O . LYS A 1 477 ? 22.878 -4.206 85.137 1.00 32.58 477 LYS A O 1
ATOM 3290 N N . PHE A 1 478 ? 24.676 -2.864 85.023 1.00 26.36 478 PHE A N 1
ATOM 3291 C CA . PHE A 1 478 ? 25.562 -3.990 85.316 1.00 24.88 478 PHE A CA 1
ATOM 3292 C C . PHE A 1 478 ? 25.676 -4.260 86.814 1.00 27.01 478 PHE A C 1
ATOM 3293 O O . PHE A 1 478 ? 25.799 -5.429 87.223 1.00 27.88 478 PHE A O 1
ATOM 3301 N N . PHE A 1 479 ? 25.732 -3.190 87.621 1.00 26.32 479 PHE A N 1
ATOM 3302 C CA . PHE A 1 479 ? 26.250 -3.248 88.996 1.00 24.34 479 PHE A CA 1
ATOM 3303 C C . PHE A 1 479 ? 25.341 -2.393 89.905 1.00 26.31 479 PHE A C 1
ATOM 3304 O O . PHE A 1 479 ? 25.814 -1.359 90.481 1.00 25.05 479 PHE A O 1
ATOM 3312 N N . PRO A 1 480 ? 24.041 -2.793 89.996 1.00 28.12 480 PRO A N 1
ATOM 3313 C CA . PRO A 1 480 ? 23.100 -1.966 90.742 1.00 28.33 480 PRO A CA 1
ATOM 3314 C C . PRO A 1 480 ? 23.439 -1.894 92.195 1.00 28.81 480 PRO A C 1
ATOM 3315 O O . PRO A 1 480 ? 22.988 -0.989 92.871 1.00 28.35 480 PRO A O 1
ATOM 3319 N N . ASN A 1 481 ? 24.253 -2.810 92.686 1.00 29.52 481 ASN A N 1
ATOM 3320 C CA . ASN A 1 481 ? 24.666 -2.715 94.055 1.00 34.06 481 ASN A CA 1
ATOM 3321 C C . ASN A 1 481 ? 25.958 -2.063 94.297 1.00 33.25 481 ASN A C 1
ATOM 3322 O O . ASN A 1 481 ? 26.508 -2.209 95.377 1.00 32.34 481 ASN A O 1
ATOM 3327 N N . HIS A 1 482 ? 26.451 -1.298 93.324 1.00 29.02 482 HIS A N 1
ATOM 3328 C CA . HIS A 1 482 ? 27.688 -0.553 93.607 1.00 25.03 482 HIS A CA 1
ATOM 3329 C C . HIS A 1 482 ? 27.509 0.418 94.789 1.00 29.03 482 HIS A C 1
ATOM 3330 O O . HIS A 1 482 ? 26.375 0.880 95.052 1.00 29.78 482 HIS A O 1
ATOM 3337 N N . ASP A 1 483 ? 28.593 0.780 95.495 1.00 26.03 483 ASP A N 1
ATOM 3338 C CA . ASP A 1 483 ? 28.522 1.733 96.595 1.00 29.12 483 ASP A CA 1
ATOM 3339 C C . ASP A 1 483 ? 27.961 3.094 96.139 1.00 33.02 483 ASP A C 1
ATOM 3340 O O . ASP A 1 483 ? 27.246 3.728 96.908 1.00 34.00 483 ASP A O 1
ATOM 3345 N N . ILE A 1 484 ? 28.235 3.499 94.880 1.00 32.25 484 ILE A N 1
ATOM 3346 C CA . ILE A 1 484 ? 27.691 4.753 94.300 1.00 34.17 484 ILE A CA 1
ATOM 3347 C C . ILE A 1 484 ? 26.175 4.839 94.535 1.00 36.97 484 ILE A C 1
ATOM 3348 O O . ILE A 1 484 ? 25.619 5.935 94.647 1.00 41.04 484 ILE A O 1
ATOM 3353 N N . PHE A 1 485 ? 25.490 3.704 94.531 1.00 31.33 485 PHE A N 1
ATOM 3354 C CA . PHE A 1 485 ? 24.053 3.738 94.461 1.00 33.62 485 PHE A CA 1
ATOM 3355 C C . PHE A 1 485 ? 23.496 3.650 95.885 1.00 43.12 485 PHE A C 1
ATOM 3356 O O . PHE A 1 485 ? 22.324 3.409 96.064 1.00 43.42 485 PHE A O 1
ATOM 3364 N N . GLN A 1 486 ? 24.347 3.851 96.885 1.00 49.13 486 GLN A N 1
ATOM 3365 C CA . GLN A 1 486 ? 23.916 3.786 98.278 1.00 53.57 486 GLN A CA 1
ATOM 3366 C C . GLN A 1 486 ? 23.087 4.984 98.677 1.00 54.99 486 GLN A C 1
ATOM 3367 O O . GLN A 1 486 ? 22.239 4.874 99.558 1.00 47.90 486 GLN A O 1
ATOM 3373 N N . ASP A 1 487 ? 23.336 6.133 98.043 1.00 51.61 487 ASP A N 1
ATOM 3374 C CA . ASP A 1 487 ? 22.545 7.305 98.341 1.00 49.04 487 ASP A CA 1
ATOM 3375 C C . ASP A 1 487 ? 21.083 7.042 97.977 1.00 50.49 487 ASP A C 1
ATOM 3376 O O . ASP A 1 487 ? 20.763 6.678 96.812 1.00 38.86 487 ASP A O 1
ATOM 3381 N N . PRO A 1 488 ? 20.190 7.223 98.972 1.00 51.20 488 PRO A N 1
ATOM 3382 C CA . PRO A 1 488 ? 18.764 6.968 98.699 1.00 47.94 488 PRO A CA 1
ATOM 3383 C C . PRO A 1 488 ? 18.239 7.717 97.444 1.00 42.38 488 PRO A C 1
ATOM 3384 O O . PRO A 1 488 ? 17.329 7.230 96.781 1.00 41.83 488 PRO A O 1
ATOM 3388 N N . ILE A 1 489 ? 18.815 8.891 97.149 1.00 36.10 489 ILE A N 1
ATOM 3389 C CA . ILE A 1 489 ? 18.637 9.594 95.871 1.00 40.76 489 ILE A CA 1
ATOM 3390 C C . ILE A 1 489 ? 18.386 8.692 94.655 1.00 36.57 489 ILE A C 1
ATOM 3391 O O . ILE A 1 489 ? 17.448 8.929 93.882 1.00 38.87 489 ILE A O 1
ATOM 3396 N N . PHE A 1 490 ? 19.247 7.698 94.459 1.00 32.05 490 PHE A N 1
ATOM 3397 C CA . PHE A 1 490 ? 19.241 6.868 93.241 1.00 33.35 490 PHE A CA 1
ATOM 3398 C C . PHE A 1 490 ? 18.047 5.932 93.159 1.00 33.67 490 PHE A C 1
ATOM 3399 O O . PHE A 1 490 ? 17.675 5.447 92.055 1.00 33.47 490 PHE A O 1
ATOM 3407 N N . GLY A 1 491 ? 17.416 5.725 94.319 1.00 35.05 491 GLY A N 1
ATOM 3408 C CA . GLY A 1 491 ? 16.128 5.020 94.409 1.00 38.26 491 GLY A CA 1
ATOM 3409 C C . GLY A 1 491 ? 14.913 5.904 94.044 1.00 45.76 491 GLY A C 1
ATOM 3410 O O . GLY A 1 491 ? 13.800 5.409 93.821 1.00 40.93 491 GLY A O 1
ATOM 3411 N N . ASN A 1 492 ? 15.113 7.218 93.983 1.00 38.15 492 ASN A N 1
ATOM 3412 C CA . ASN A 1 492 ? 14.037 8.116 93.610 1.00 37.84 492 ASN A CA 1
ATOM 3413 C C . ASN A 1 492 ? 13.553 8.004 92.180 1.00 40.62 492 ASN A C 1
ATOM 3414 O O . ASN A 1 492 ? 14.202 7.481 91.293 1.00 38.60 492 ASN A O 1
ATOM 3419 N N . SER A 1 493 ? 12.361 8.521 92.002 1.00 35.89 493 SER A N 1
ATOM 3420 C CA . SER A 1 493 ? 11.650 8.462 90.780 1.00 37.53 493 SER A CA 1
ATOM 3421 C C . SER A 1 493 ? 12.401 9.083 89.610 1.00 35.46 493 SER A C 1
ATOM 3422 O O . SER A 1 493 ? 12.381 8.533 88.503 1.00 38.71 493 SER A O 1
ATOM 3425 N N . ASP A 1 494 ? 12.993 10.259 89.841 1.00 32.77 494 ASP A N 1
ATOM 3426 C CA . ASP A 1 494 ? 13.686 10.951 88.774 1.00 33.71 494 ASP A CA 1
ATOM 3427 C C . ASP A 1 494 ? 14.921 10.096 88.296 1.00 33.56 494 ASP A C 1
ATOM 3428 O O . ASP A 1 494 ? 15.076 9.814 87.090 1.00 31.85 494 ASP A O 1
ATOM 3433 N N . PHE A 1 495 ? 15.755 9.653 89.239 1.00 35.69 495 PHE A N 1
ATOM 3434 C CA . PHE A 1 495 ? 16.921 8.846 88.854 1.00 35.08 495 PHE A CA 1
ATOM 3435 C C . PHE A 1 495 ? 16.566 7.540 88.159 1.00 36.17 495 PHE A C 1
ATOM 3436 O O . PHE A 1 495 ? 17.131 7.232 87.104 1.00 32.65 495 PHE A O 1
ATOM 3444 N N . GLN A 1 496 ? 15.573 6.817 88.694 1.00 38.58 496 GLN A N 1
ATOM 3445 C CA . GLN A 1 496 ? 15.172 5.500 88.163 1.00 35.60 496 GLN A CA 1
ATOM 3446 C C . GLN A 1 496 ? 14.619 5.615 86.766 1.00 35.96 496 GLN A C 1
ATOM 3447 O O . GLN A 1 496 ? 14.924 4.860 85.843 1.00 35.55 496 GLN A O 1
ATOM 3453 N N . SER A 1 497 ? 13.802 6.622 86.612 1.00 35.49 497 SER A N 1
ATOM 3454 C CA . SER A 1 497 ? 13.289 7.002 85.337 1.00 37.01 497 SER A CA 1
ATOM 3455 C C . SER A 1 497 ? 14.381 7.368 84.291 1.00 39.31 497 SER A C 1
ATOM 3456 O O . SER A 1 497 ? 14.257 7.030 83.116 1.00 35.46 497 SER A O 1
ATOM 3459 N N . TYR A 1 498 ? 15.420 8.099 84.696 1.00 37.99 498 TYR A N 1
ATOM 3460 C CA . TYR A 1 498 ? 16.527 8.340 83.754 1.00 37.12 498 TYR A CA 1
ATOM 3461 C C . TYR A 1 498 ? 17.277 7.005 83.391 1.00 35.82 498 TYR A C 1
ATOM 3462 O O . TYR A 1 498 ? 17.414 6.643 82.203 1.00 37.59 498 TYR A O 1
ATOM 3471 N N . PHE A 1 499 ? 17.700 6.273 84.421 1.00 34.45 499 PHE A N 1
ATOM 3472 C CA . PHE A 1 499 ? 18.351 4.950 84.333 1.00 30.67 499 PHE A CA 1
ATOM 3473 C C . PHE A 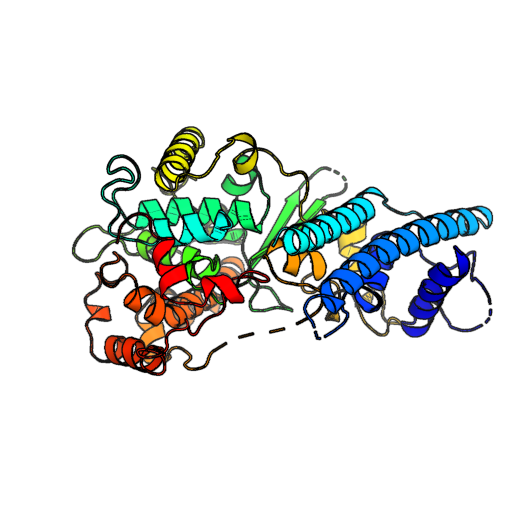1 499 ? 17.614 3.967 83.469 1.00 38.12 499 PHE A C 1
ATOM 3474 O O . PHE A 1 499 ? 18.227 3.186 82.721 1.00 37.78 499 PHE A O 1
ATOM 3482 N N . ASN A 1 500 ? 16.292 3.951 83.605 1.00 40.38 500 ASN A N 1
ATOM 3483 C CA . ASN A 1 500 ? 15.471 3.133 82.709 1.00 39.75 500 ASN A CA 1
ATOM 3484 C C . ASN A 1 500 ? 15.390 3.701 81.277 1.00 36.05 500 ASN A C 1
ATOM 3485 O O . ASN A 1 500 ? 15.634 2.998 80.274 1.00 39.64 500 ASN A O 1
ATOM 3490 N N . ASP A 1 501 ? 15.094 4.985 81.164 1.00 39.02 501 ASP A N 1
ATOM 3491 C CA . ASP A 1 501 ? 14.848 5.562 79.855 1.00 38.56 501 ASP A CA 1
ATOM 3492 C C . ASP A 1 501 ? 16.078 5.529 78.922 1.00 41.43 501 ASP A C 1
ATOM 3493 O O . ASP A 1 501 ? 15.950 5.381 77.698 1.00 40.61 501 ASP A O 1
ATOM 3498 N N . LYS A 1 502 ? 17.265 5.689 79.506 1.00 38.66 502 LYS A N 1
ATOM 3499 C CA . LYS A 1 502 ? 18.518 5.585 78.718 1.00 39.92 502 LYS A CA 1
ATOM 3500 C C . LYS A 1 502 ? 18.806 4.175 78.183 1.00 35.45 502 LYS A C 1
ATOM 3501 O O . LYS A 1 502 ? 19.330 4.023 77.099 1.00 38.50 502 LYS A O 1
ATOM 3507 N N . THR A 1 503 ? 18.426 3.152 78.934 1.00 32.79 503 THR A N 1
ATOM 3508 C CA . THR A 1 503 ? 18.889 1.797 78.647 1.00 35.77 503 THR A CA 1
ATOM 3509 C C . THR A 1 503 ? 17.805 0.858 78.127 1.00 38.16 503 THR A C 1
ATOM 3510 O O . THR A 1 503 ? 18.116 -0.241 77.673 1.00 38.26 503 THR A O 1
ATOM 3514 N N . ILE A 1 504 ? 16.546 1.300 78.184 1.00 43.06 504 ILE A N 1
ATOM 3515 C CA . ILE A 1 504 ? 15.441 0.414 77.854 1.00 49.23 504 ILE A CA 1
ATOM 3516 C C . ILE A 1 504 ? 15.475 0.093 76.371 1.00 50.13 504 ILE A C 1
ATOM 3517 O O . ILE A 1 504 ? 15.144 -1.023 75.998 1.00 47.78 504 ILE A O 1
ATOM 3522 N N . HIS A 1 505 ? 15.907 1.053 75.544 1.00 53.94 505 HIS A N 1
ATOM 3523 C CA . HIS A 1 505 ? 15.910 0.880 74.095 1.00 55.57 505 HIS A CA 1
ATOM 3524 C C . HIS A 1 505 ? 16.758 -0.292 73.643 1.00 57.16 505 HIS A C 1
ATOM 3525 O O . HIS A 1 505 ? 16.788 -0.590 72.458 1.00 65.85 505 HIS A O 1
ATOM 3532 N N . SER A 1 506 ? 17.454 -0.964 74.563 1.00 53.74 506 SER A N 1
ATOM 3533 C CA . SER A 1 506 ? 18.472 -1.953 74.194 1.00 57.71 506 SER A CA 1
ATOM 3534 C C . SER A 1 506 ? 18.339 -3.225 75.025 1.00 55.71 506 SER A C 1
ATOM 3535 O O . SER A 1 506 ? 19.053 -4.194 74.809 1.00 53.38 506 SER A O 1
ATOM 3538 N N . LYS A 1 507 ? 17.410 -3.231 75.972 1.00 60.87 507 LYS A N 1
ATOM 3539 C CA . LYS A 1 507 ? 17.323 -4.325 76.922 1.00 61.04 507 LYS A CA 1
ATOM 3540 C C . LYS A 1 507 ? 17.241 -5.704 76.231 1.00 59.08 507 LYS A C 1
ATOM 3541 O O . LYS A 1 507 ? 17.822 -6.670 76.713 1.00 52.58 507 LYS A O 1
ATOM 3547 N N . GLY A 1 508 ? 16.546 -5.788 75.094 1.00 54.29 508 GLY A N 1
ATOM 3548 C CA . GLY A 1 508 ? 16.362 -7.071 74.423 1.00 49.44 508 GLY A CA 1
ATOM 3549 C C . GLY A 1 508 ? 17.359 -7.343 73.302 1.00 54.68 508 GLY A C 1
ATOM 3550 O O . GLY A 1 508 ? 17.326 -8.421 72.694 1.00 49.75 508 GLY A O 1
ATOM 3551 N N . SER A 1 509 ? 18.253 -6.379 73.035 1.00 42.82 509 SER A N 1
ATOM 3552 C CA . SER A 1 509 ? 19.282 -6.504 71.996 1.00 38.01 509 SER A CA 1
ATOM 3553 C C . SER A 1 509 ? 20.391 -7.454 72.495 1.00 35.48 509 SER A C 1
ATOM 3554 O O . SER A 1 509 ? 20.746 -7.416 73.672 1.00 38.62 509 SER A O 1
ATOM 3557 N N . PRO A 1 510 ? 20.941 -8.317 71.617 1.00 34.52 510 PRO A N 1
ATOM 3558 C CA . PRO A 1 510 ? 22.064 -9.156 72.038 1.00 31.91 510 PRO A CA 1
ATOM 3559 C C . PRO A 1 510 ? 23.394 -8.393 72.104 1.00 29.77 510 PRO A C 1
ATOM 3560 O O . PRO A 1 510 ? 24.398 -8.967 72.530 1.00 26.00 510 PRO A O 1
ATOM 3564 N N . ILE A 1 511 ? 23.380 -7.136 71.703 1.00 28.13 511 ILE A N 1
ATOM 3565 C CA . ILE A 1 511 ? 24.592 -6.349 71.472 1.00 27.98 511 ILE A CA 1
ATOM 3566 C C . ILE A 1 511 ? 24.576 -5.127 72.359 1.00 29.91 511 ILE A C 1
ATOM 3567 O O . ILE A 1 511 ? 23.513 -4.486 72.553 1.00 27.49 511 ILE A O 1
ATOM 3572 N N . LEU A 1 512 ? 25.743 -4.794 72.950 1.00 28.30 512 LEU A N 1
ATOM 3573 C CA . LEU A 1 512 ? 25.793 -3.618 73.824 1.00 27.64 512 LEU A CA 1
ATOM 3574 C C . LEU A 1 512 ? 25.663 -2.402 72.973 1.00 29.02 512 LEU A C 1
ATOM 3575 O O . LEU A 1 512 ? 26.194 -2.332 71.859 1.00 29.09 512 LEU A O 1
ATOM 3580 N N . SER A 1 513 ? 25.002 -1.415 73.551 1.00 30.47 513 SER A N 1
ATOM 3581 C CA . SER A 1 513 ? 24.673 -0.193 72.914 1.00 32.48 513 SER A CA 1
ATOM 3582 C C . SER A 1 513 ? 25.929 0.695 72.704 1.00 35.46 513 SER A C 1
ATOM 3583 O O . SER A 1 513 ? 26.129 1.219 71.608 1.00 34.27 513 SER A O 1
ATOM 3586 N N . PHE A 1 514 ? 26.792 0.819 73.723 1.00 28.41 514 PHE A N 1
ATOM 3587 C CA . PHE A 1 514 ? 28.124 1.486 73.579 1.00 26.08 514 PHE A CA 1
ATOM 3588 C C . PHE A 1 514 ? 29.219 0.678 72.897 1.00 28.02 514 PHE A C 1
ATOM 3589 O O . PHE A 1 514 ? 29.247 -0.578 72.972 1.00 26.88 514 PHE A O 1
ATOM 3597 N N . ASP A 1 515 ? 30.192 1.369 72.298 1.00 26.39 515 ASP A N 1
ATOM 3598 C CA . ASP A 1 515 ? 31.319 0.695 71.676 1.00 24.03 515 ASP A CA 1
ATOM 3599 C C . ASP A 1 515 ? 32.367 0.315 72.711 1.00 22.19 515 ASP A C 1
ATOM 3600 O O . ASP A 1 515 ? 32.302 0.733 73.860 1.00 19.89 515 ASP A O 1
ATOM 3605 N N . ILE A 1 516 ? 33.303 -0.522 72.304 1.00 20.39 516 ILE A N 1
ATOM 3606 C CA . ILE A 1 516 ? 34.267 -1.067 73.244 1.00 21.37 516 ILE A CA 1
ATOM 3607 C C . ILE A 1 516 ? 35.619 -0.390 72.966 1.00 22.84 516 ILE A C 1
ATOM 3608 O O . ILE A 1 516 ? 35.938 0.633 73.598 1.00 23.77 516 ILE A O 1
ATOM 3613 N N . LEU A 1 517 ? 36.373 -0.921 72.018 1.00 20.81 517 LEU A N 1
ATOM 3614 C CA . LEU A 1 517 ? 37.714 -0.401 71.742 1.00 21.01 517 LEU A CA 1
ATOM 3615 C C . LEU A 1 517 ? 37.931 -0.761 70.306 1.00 24.85 517 LEU A C 1
ATOM 3616 O O . LEU A 1 517 ? 37.429 -1.798 69.851 1.00 22.14 517 LEU A O 1
ATOM 3621 N N . PRO A 1 518 ? 38.758 0.006 69.592 1.00 26.37 518 PRO A N 1
ATOM 3622 C CA . PRO A 1 518 ? 38.959 -0.309 68.158 1.00 24.83 518 PRO A CA 1
ATOM 3623 C C . PRO A 1 518 ? 39.585 -1.666 67.969 1.00 23.87 518 PRO A C 1
ATOM 3624 O O . PRO A 1 518 ? 40.534 -1.988 68.630 1.00 24.34 518 PRO A O 1
ATOM 3628 N N . GLY A 1 519 ? 39.000 -2.484 67.093 1.00 26.21 519 GLY A N 1
ATOM 3629 C CA . GLY A 1 519 ? 39.496 -3.801 66.803 1.00 28.17 519 GLY A CA 1
ATOM 3630 C C . GLY A 1 519 ? 38.818 -4.845 67.687 1.00 33.91 519 GLY A C 1
ATOM 3631 O O . GLY A 1 519 ? 39.059 -6.033 67.530 1.00 33.82 519 GLY A O 1
ATOM 3632 N N . PHE A 1 520 ? 37.984 -4.411 68.630 1.00 29.10 520 PHE A N 1
ATOM 3633 C CA . PHE A 1 520 ? 37.433 -5.324 69.628 1.00 30.03 520 PHE A CA 1
ATOM 3634 C C . PHE A 1 520 ? 35.941 -5.256 69.627 1.00 26.88 520 PHE A C 1
ATOM 3635 O O . PHE A 1 520 ? 35.298 -5.995 70.398 1.00 31.08 520 PHE A O 1
ATOM 3643 N N . ASN A 1 521 ? 35.370 -4.373 68.807 1.00 27.19 521 ASN A N 1
ATOM 3644 C CA . ASN A 1 521 ? 33.899 -4.226 68.742 1.00 30.72 521 ASN A CA 1
ATOM 3645 C C . ASN A 1 521 ? 33.139 -5.499 68.254 1.00 35.47 521 ASN A C 1
ATOM 3646 O O . ASN A 1 521 ? 32.153 -5.898 68.870 1.00 35.00 521 ASN A O 1
ATOM 3651 N N . LYS A 1 522 ? 33.667 -6.148 67.217 1.00 37.99 522 LYS A N 1
ATOM 3652 C CA . LYS A 1 522 ? 33.171 -7.435 66.679 1.00 46.35 522 LYS A CA 1
ATOM 3653 C C . LYS A 1 522 ? 32.997 -8.455 67.829 1.00 45.53 522 LYS A C 1
ATOM 3654 O O . LYS A 1 522 ? 31.877 -8.838 68.178 1.00 51.94 522 LYS A O 1
ATOM 3660 N N . ILE A 1 523 ? 34.099 -8.812 68.470 1.00 39.45 523 ILE A N 1
ATOM 3661 C CA . ILE A 1 523 ? 34.077 -9.627 69.692 1.00 37.47 523 ILE A CA 1
ATOM 3662 C C . ILE A 1 523 ? 33.217 -9.141 70.872 1.00 34.76 523 ILE A C 1
ATOM 3663 O O . ILE A 1 523 ? 32.327 -9.852 71.341 1.00 34.21 523 ILE A O 1
ATOM 3668 N N . TYR A 1 524 ? 33.476 -7.943 71.393 1.00 28.56 524 TYR A N 1
ATOM 3669 C CA . TYR A 1 524 ? 32.955 -7.634 72.756 1.00 28.80 524 TYR A CA 1
ATOM 3670 C C . TYR A 1 524 ? 31.741 -6.751 72.865 1.00 27.22 524 TYR A C 1
ATOM 3671 O O . TYR A 1 524 ? 31.263 -6.513 73.994 1.00 29.45 524 TYR A O 1
ATOM 3680 N N . LYS A 1 525 ? 31.196 -6.250 71.744 1.00 26.88 525 LYS A N 1
ATOM 3681 C CA . LYS A 1 525 ? 29.898 -5.611 71.841 1.00 26.95 525 LYS A CA 1
ATOM 3682 C C . LYS A 1 525 ? 28.804 -6.681 72.111 1.00 28.80 525 LYS A C 1
ATOM 3683 O O . LYS A 1 525 ? 27.760 -6.387 72.699 1.00 24.80 525 LYS A O 1
ATOM 3689 N N . ASN A 1 526 ? 29.089 -7.912 71.730 1.00 27.14 526 ASN A N 1
ATOM 3690 C CA . ASN A 1 526 ? 28.222 -9.036 72.054 1.00 30.55 526 ASN A CA 1
ATOM 3691 C C . ASN A 1 526 ? 28.083 -9.235 73.586 1.00 30.59 526 ASN A C 1
ATOM 3692 O O . ASN A 1 526 ? 29.088 -9.451 74.252 1.00 28.37 526 ASN A O 1
ATOM 3697 N N . LYS A 1 527 ? 26.858 -9.122 74.128 1.00 30.46 527 LYS A N 1
ATOM 3698 C CA . LYS A 1 527 ? 26.650 -9.102 75.600 1.00 27.22 527 LYS A CA 1
ATOM 3699 C C . LYS A 1 527 ? 27.237 -10.296 76.293 1.00 31.80 527 LYS A C 1
ATOM 3700 O O . LYS A 1 527 ? 27.912 -10.149 77.338 1.00 29.78 527 LYS A O 1
ATOM 3706 N N . THR A 1 528 ? 26.998 -11.486 75.718 1.00 31.69 528 THR A N 1
ATOM 3707 C CA . THR A 1 528 ? 27.508 -12.720 76.285 1.00 29.85 528 THR A CA 1
ATOM 3708 C C . THR A 1 528 ? 29.027 -12.702 76.338 1.00 29.58 528 THR A C 1
ATOM 3709 O O . THR A 1 528 ? 29.627 -13.106 77.321 1.00 30.64 528 THR A O 1
ATOM 3713 N N . ASN A 1 529 ? 29.661 -12.305 75.243 1.00 27.31 529 ASN A N 1
ATOM 3714 C CA . ASN A 1 529 ? 31.113 -12.184 75.267 1.00 27.53 529 ASN A CA 1
ATOM 3715 C C . ASN A 1 529 ? 31.635 -11.185 76.293 1.00 22.94 529 ASN A C 1
ATOM 3716 O O . ASN A 1 529 ? 32.653 -11.424 76.935 1.00 27.31 529 ASN A O 1
ATOM 3721 N N . PHE A 1 530 ? 30.987 -10.050 76.374 1.00 23.11 530 PHE A N 1
ATOM 3722 C CA . PHE A 1 530 ? 31.449 -8.967 77.290 1.00 26.77 530 PHE A CA 1
ATOM 3723 C C . PHE A 1 530 ? 31.258 -9.425 78.742 1.00 27.93 530 PHE A C 1
ATOM 3724 O O . PHE A 1 530 ? 32.219 -9.359 79.528 1.00 22.54 530 PHE A O 1
ATOM 3732 N N . TYR A 1 531 ? 30.045 -9.899 79.101 1.00 26.17 531 TYR A N 1
ATOM 3733 C CA . TYR A 1 531 ? 29.842 -10.485 80.454 1.00 29.26 531 TYR A CA 1
ATOM 3734 C C . TYR A 1 531 ? 30.849 -11.543 80.846 1.00 30.27 531 TYR A C 1
ATOM 3735 O O . TYR A 1 531 ? 31.201 -11.673 82.002 1.00 30.20 531 TYR A O 1
ATOM 3744 N N . SER A 1 532 ? 31.326 -12.320 79.893 1.00 28.87 532 SER A N 1
ATOM 3745 C CA . SER A 1 532 ? 32.223 -13.378 80.280 1.00 29.04 532 SER A CA 1
ATOM 3746 C C . SER A 1 532 ? 33.600 -12.885 80.648 1.00 30.03 532 SER A C 1
ATOM 3747 O O . SER A 1 532 ? 34.471 -13.689 81.003 1.00 30.66 532 SER A O 1
ATOM 3750 N N . LEU A 1 533 ? 33.840 -11.577 80.535 1.00 26.45 533 LEU A N 1
ATOM 3751 C CA . LEU A 1 533 ? 35.129 -11.033 80.985 1.00 25.31 533 LEU A CA 1
ATOM 3752 C C . LEU A 1 533 ? 35.100 -10.905 82.488 1.00 24.81 533 LEU A C 1
ATOM 3753 O O . LEU A 1 533 ? 36.135 -10.706 83.070 1.00 23.55 533 LEU A O 1
ATOM 3758 N N . LEU A 1 534 ? 33.917 -10.995 83.098 1.00 24.27 534 LEU A N 1
ATOM 3759 C CA . LEU A 1 534 ? 33.826 -10.916 84.536 1.00 23.56 534 LEU A CA 1
ATOM 3760 C C . LEU A 1 534 ? 34.279 -12.209 85.129 1.00 25.32 534 LEU A C 1
ATOM 3761 O O . LEU A 1 534 ? 33.853 -13.267 84.671 1.00 23.76 534 LEU A O 1
ATOM 3766 N N . ILE A 1 535 ? 35.192 -12.118 86.076 1.00 22.95 535 ILE A N 1
ATOM 3767 C CA . ILE A 1 535 ? 35.663 -13.305 86.837 1.00 26.44 535 ILE A CA 1
ATOM 3768 C C . ILE A 1 535 ? 34.516 -13.889 87.658 1.00 26.58 535 ILE A C 1
ATOM 3769 O O . ILE A 1 535 ? 34.394 -15.082 87.680 1.00 24.66 535 ILE A O 1
ATOM 3774 N N . GLU A 1 536 ? 33.751 -13.051 88.376 1.00 26.65 536 GLU A N 1
ATOM 3775 C CA . GLU A 1 536 ? 32.619 -13.471 89.217 1.00 31.18 536 GLU A CA 1
ATOM 3776 C C . GLU A 1 536 ? 31.355 -12.776 88.782 1.00 33.70 536 GLU A C 1
ATOM 3777 O O . GLU A 1 536 ? 31.225 -11.595 88.953 1.00 33.68 536 GLU A O 1
ATOM 3783 N N . ARG A 1 537 ? 30.422 -13.550 88.281 1.00 41.31 537 ARG A N 1
ATOM 3784 C CA . ARG A 1 537 ? 29.010 -13.185 88.091 1.00 50.16 537 ARG A CA 1
ATOM 3785 C C . ARG A 1 537 ? 28.814 -12.523 86.744 1.00 48.87 537 ARG A C 1
ATOM 3786 O O . ARG A 1 537 ? 28.874 -13.223 85.725 1.00 46.10 537 ARG A O 1
#

Solvent-accessible surface area: 20983 Å² total; per-residue (Å²): 163,92,117,82,41,11,47,104,0,8,95,19,0,29,136,12,88,23,12,125,91,139,139,14,41,69,120,118,0,19,1,14,4,32,13,0,0,0,3,0,0,42,63,36,2,24,97,145,130,98,137,92,75,61,122,87,16,55,138,20,26,42,14,3,106,116,5,19,30,1,0,37,70,0,4,137,48,0,98,118,67,146,10,114,84,0,95,25,82,64,153,22,2,93,31,0,27,88,0,3,42,102,15,4,75,42,38,94,90,92,65,21,54,5,0,32,0,0,0,0,0,0,0,27,80,6,114,133,4,20,100,165,39,2,140,45,4,30,56,4,0,25,0,0,5,0,1,2,6,39,16,0,1,21,3,8,10,104,32,0,19,112,0,57,3,4,17,3,62,20,2,189,122,31,140,68,0,2,14,17,68,42,79,63,148,99,128,5,43,4,18,10,1,0,7,10,27,12,83,0,0,0,0,0,6,0,0,0,7,0,0,4,2,16,7,11,5,57,8,21,68,117,106,55,191,18,59,34,22,14,86,1,115,59,10,130,128,1,66,47,0,80,96,25,0,4,0,60,4,176,50,120,89,63,17,9,134,63,113,38,0,23,73,11,0,77,15,0,4,136,5,0,153,29,125,58,105,93,140,85,27,8,77,155,26,123,27,54,0,14,71,14,66,62,98,38,2,126,72,11,16,50,78,154,76,29,70,116,38,116,50,26,2,25,46,84,0,0,9,13,66,1,1,27,0,0,11,49,8,8,0,58,47,42,0,23,99,104,108,77,85,12,60,153,106,2,29,55,59,4,0,66,51,0,18,87,32,75,163,125,104,62,160,55,15,17,100,32,0,54,37,5,2,46,4,0,62,23,0,9,55,35,0,0,8,16,0,1,15,0,62,68,24,1,63,101,0,30,1,20,86,32,102,48,3,58,74,96,60,0,60,57,15,6,76,72,9,13,85,108,6,145,73,37,102,84,1,47,10,66,4,6,41,28,34,47,168,82,29,34,55,19,101,56,0,88,84,11,20,60,32,157

GO terms:
  GO:0051233 spindle midzone (C, IDA)
  GO:0000779 condensed chromosome, centromeric region (C, IDA)
  GO:0005819 spindle (C, IDA)
  GO:0008301 DNA binding, bending (F, IDA)
  GO:0031518 CBF3 complex (C, IDA)
  GO:0019237 centromeric DNA binding (F, IDA)
  GO:0000921 septin ring assembly (P, IMP)
  GO:0005634 nucleus (C, HDA)
  GO:0007059 chromosome segregation (P, IMP)
  GO:0000022 mitotic spindle elongation (P, IMP)
  GO:0005515 protein binding (F, IPI)
  GO:0003677 DNA binding (F, IDA)
  GO:0000776 kinetochore (C, IDA)
  GO:0051382 kinetochore assembly (P, IDA)

Nearest PDB structures (foldseek):
  6gsa-assembly1_E  TM=1.002E+00  e=2.468E-75  Saccharomyces cerevisiae
  6gyu-assembly1_E  TM=9.863E-01  e=6.696E-59  Saccharomyces cerevisiae S288C
  6gys-assembly1_E  TM=9.850E-01  e=6.022E-57  Saccharomyces cerevisiae
  6gys-assembly1_L  TM=9.823E-01  e=1.581E-55  Saccharomyces cerevisiae
  3t79-assembly1_A  TM=7.246E-01  e=9.933E-16  Kluyveromyces lactis NRRL Y-1140

Sequence (452 aa):
QYKTYYTKYIQWCQLNQIIPTPSVPYKDLPISAELIHWFLLDTLITDDEDLDEEEENSFKIATLKKIIGSLNFLSKLCKVHENPNANIDTKYLESVTKLHTHWIDSQKAICPPLLKVSLNLWNPETNHLSEKFFKTCSEKLRFLVDFQLRSYLNLSFEERSKIRFGSLKLGKRDRDAIIYHKVTHSPGHHQLLALLPQDCPFICPQTTLAAYLYLRFYGIPSVSKGDGFPNLNADENGSLLQDIPILRGKSLTTYPREETFSNYYTTVFRYCHLPYKRREYFNKCNLVYPTWDEDTFRTFFNEENHGNWLEQPEAFAFPDKIPFDFKKIMNFKSPYTDPFPPPKDLLVQIFPEIDEYKRHDYEGLSQNSRDFLDLMEVLRERFLSNLPWIYKFFPNHDIFQDPIFGNSDFQSYFNDKTIHSKGSPILSFDILPGFNKIYKNKTNFYSLLIER

Radius of gyration: 23.93 Å; Cα contacts (8 Å, |Δi|>4): 634; chains: 1; bounding box: 63×50×64 Å